Protein AF-A0AAE0L3Z7-F1 (afdb_monomer_lite)

pLDDT: mean 70.54, std 17.91, range [28.8, 94.69]

Sequence (714 aa):
MVSGALQDDPSGFKEEMFVARGSALNLLGIIATSQGPGAAEAAADDKSSRKRKTSARIAKKKSNCAGGSILAYLAQLQMPPSGADPAGREVSLYYGVMMAYGGCSKYLATQPESTISTFVRSRVLPLFDTFTSPYLMACANWVLGELAGVLKGSVANMVHPALLRTLAAPDTEDTSWQPVRSSAAGALTRLLQESCWPKDWSPLLMTAVAGCSAEDEEEAIRAFGAPAVGRMEMPPTPQPPAVERAFAAVAAFVQVLEDAAEEPDGMEDDSKARPASARSLAGTPGAVPPSHLLAAPVARLLGRAWLASEWGVPQLEGAPPPSCLPECSKFLALLLQATMDPASDFNLGAGAAPLVNCYAGLLAEWPAYEEEEDEAALLALDTILDLSLCATQEHMVLGAPMEGILAFLIGTMQSASSEPASRACFRVHRILEHLTTNASIVPMAAADAAAVSTSCAACGRLQGLECNEEGALPPLAAPLCLAVAAGVSRQPEAVIPALHAGNGVTDWVKALRDVLAAGKLGMVSELRVAACSLARLLQALGGTGSTELRVSVMEAVLTALVQVRKQRQEQDLDVAESDVEEEDEEDDDEGVDSSEEEEEEEEETEEQFLARYAEAAKELEEGLEDHDNGEVDEPDTELSLGGLFSGKNGEPVITDEHAMDPAMASIFLAWLQAHASSSDHTALSAVLQARPVPGLVHISKLSEFVATFTTPQQ

Radius of gyration: 38.0 Å; chains: 1; bounding box: 103×96×105 Å

Organism: NCBI:txid36881

Secondary structure (DSSP, 8-state):
---------TT---GGGHHHHHHHHHHHHHHHHSBPTTTTGGGTS-------------------BHHHHHHHHHTTSPPPPTT--TTSHHHHHHHHHHHHHHHTHHHHTTS-HHHHHHHIIIIIGGGGGT---HHHHHHHHHHHHHTGGG--HHHHHHHHHHHHHHHTPPPBTTB--HHHHHHHHHHHHHHHHTT---S--HHHHHHHHHHHS-SSS-SHHHHHHHHHHHH----SS--HHHHHHHHHHHHHHHHHHHHTTS--TT----TTS--TTGGGTSSSTTPPPHHHHHHHHHHHHHHHHH-GGGG-SS--S-PSPGGGHHHHHHHHHHHHHHHH-TT----GGGTHHHHHHHHHHHHHT----STTHHHHHHHHHHHHHHHHHSTT-TT--TTTTHHHHHHHHHHHHHHS-HHHHHHHHHHHHHHHHHHHHTTTTS-HHHHHHHHHHHHHHHHHHHHTPPPPTT-PPPTTHHHHHHHHHHHHHH-HHHHHHHHTTTTHHHHHHHHHHHHHHTT---SHHHHHHHHHHHHHHHHHHTT-S-HHHHHHHHHHHHHHHHHHHHHHHHHHHHHHHHT--------------------------HHHHHHHHHHHHHHHHHTT-S---------------TTTTPPSSS------GGGHHHHHHHHHHHHHHHH--HHHHHHHHHHHHHSPPTT---GGGHHHHHHHHHSPP-

Foldseek 3Di:
DPDDDDPDQLLPPDPVCPVVLVVVLLVLQCQQPDQDPVVVVVVPPPPDDDDDDDDDDPDPPPRPRVNVVLVVVLVVQDADDQQPAQSDNSVSVLLVSLSSLLSNLVSLLVDDLVVVQCCCVPRQLVCLVRVRYLSSLLSSLQSLLSNLLSHDDPRLQSLVVSLLCQLPDDADPPGDSLSSNQSSLSSVLSNLVNVSDHPQCLSVLVQLLVLLPDPPNDDRSVVNNLSCLVRDDDPLDDDLVSLLSNLVSVLSNLVSLVVLQDDPPDDDCPPDPDDCRSCPQHDDPDRDRSLLSNLNSLLVSLCVQQPVVVSPDPDPPDRRDLSSLLSNLLSLLSNLVLCLDPVHPRHCPPGNQVSLLRNLVSLLPRLDPPPCSVVSNLSSLVSVLVSLVSPPPLPNLCQRSVVSVLSNLLSQLQPHDLQSVLSSLLVLLSVLQSCLVVVVRHPPVSSLVSLQSQLVSLLVNLVVDDQPPVNDQDLSLLSSLLSNLLSLLQCVPRNVVSCVPPCSLVSSLVSLQVCLVVVVPVDLLSLLSQLSSLLSNLVVCQQHDDLVSNLSSVSSNLSSLLVNVVVVVVVVVVVVVVPPPPPDDDDDDDDDDDDDDDDDDDPQDPVNVVVVVVVVVVVVVVVVPPPPPPPRPNPPDRRDPHSSNQDPDPDDRPRDPLQSQLVSLVSNLVSCVRHDDPSSLVVSQVVCVVPPRPPCPHSVCVSVVSVVRNDRDD

Structure (mmCIF, N/CA/C/O backbone):
data_AF-A0AAE0L3Z7-F1
#
_entry.id   AF-A0AAE0L3Z7-F1
#
loop_
_atom_site.group_PDB
_atom_site.id
_atom_site.type_symbol
_atom_site.label_atom_id
_atom_site.label_alt_id
_atom_site.label_comp_id
_atom_site.label_asym_id
_atom_site.label_entity_id
_atom_site.label_seq_id
_atom_site.pdbx_PDB_ins_code
_atom_site.Cartn_x
_atom_site.Cartn_y
_atom_site.Cartn_z
_atom_site.occupancy
_atom_site.B_iso_or_equiv
_atom_site.auth_seq_id
_atom_site.auth_comp_id
_atom_site.auth_asym_id
_atom_site.auth_atom_id
_atom_site.pdbx_PDB_model_num
ATOM 1 N N . MET A 1 1 ? 36.630 -40.069 -60.988 1.00 32.94 1 MET A N 1
ATOM 2 C CA . MET A 1 1 ? 36.568 -39.691 -59.561 1.00 32.94 1 MET A CA 1
ATOM 3 C C . MET A 1 1 ? 37.355 -38.403 -59.338 1.00 32.94 1 MET A C 1
ATOM 5 O O . MET A 1 1 ? 38.469 -38.485 -58.865 1.00 32.94 1 MET A O 1
ATOM 9 N N . VAL A 1 2 ? 36.814 -37.246 -59.729 1.00 31.17 2 VAL A N 1
ATOM 10 C CA . VAL A 1 2 ? 37.063 -35.926 -59.108 1.00 31.17 2 VAL A CA 1
ATOM 11 C C . VAL A 1 2 ? 35.865 -35.074 -59.531 1.00 31.17 2 VAL A C 1
ATOM 13 O O . VAL A 1 2 ? 35.860 -34.455 -60.587 1.00 31.17 2 VAL A O 1
ATOM 16 N N . SER A 1 3 ? 34.791 -35.178 -58.760 1.00 30.30 3 SER A N 1
ATOM 17 C CA . SER A 1 3 ? 33.613 -34.316 -58.817 1.00 30.30 3 SER A CA 1
ATOM 18 C C . SER A 1 3 ? 33.088 -34.322 -57.390 1.00 30.30 3 SER A C 1
ATOM 20 O O . SER A 1 3 ? 32.556 -35.340 -56.956 1.00 30.30 3 SER A O 1
ATOM 22 N N . GLY A 1 4 ? 33.382 -33.277 -56.615 1.00 28.80 4 GLY A N 1
ATOM 23 C CA . GLY A 1 4 ? 33.036 -33.266 -55.189 1.00 28.80 4 GLY A CA 1
ATOM 24 C C . GLY A 1 4 ? 33.761 -32.233 -54.330 1.00 28.80 4 GLY A C 1
ATOM 25 O O . GLY A 1 4 ? 34.102 -32.542 -53.198 1.00 28.80 4 GLY A O 1
ATOM 26 N N . ALA A 1 5 ? 34.036 -31.037 -54.849 1.00 32.38 5 ALA A N 1
ATOM 27 C CA . ALA A 1 5 ? 34.457 -29.906 -54.023 1.00 32.38 5 ALA A CA 1
ATOM 28 C C . ALA A 1 5 ? 34.117 -28.611 -54.763 1.00 32.38 5 ALA A C 1
ATOM 30 O O . ALA A 1 5 ? 34.895 -28.189 -55.611 1.00 32.38 5 ALA A O 1
ATOM 31 N N . LEU A 1 6 ? 32.909 -28.090 -54.527 1.00 36.00 6 LEU A N 1
ATOM 32 C CA . LEU A 1 6 ? 32.465 -26.694 -54.701 1.00 36.00 6 LEU A CA 1
ATOM 33 C C . LEU A 1 6 ? 30.933 -26.658 -54.540 1.00 36.00 6 LEU A C 1
ATOM 35 O O . LEU A 1 6 ? 30.179 -26.438 -55.484 1.00 36.00 6 LEU A O 1
ATOM 39 N N . GLN A 1 7 ? 30.481 -26.927 -53.321 1.00 29.27 7 GLN A N 1
ATOM 40 C CA . GLN A 1 7 ? 29.235 -26.382 -52.784 1.00 29.27 7 GLN A CA 1
ATOM 41 C C . GLN A 1 7 ? 29.641 -25.708 -51.474 1.00 29.27 7 GLN A C 1
ATOM 43 O O . GLN A 1 7 ? 29.490 -26.264 -50.392 1.00 29.27 7 GLN A O 1
ATOM 48 N N . ASP A 1 8 ? 30.302 -24.559 -51.608 1.00 33.50 8 ASP A N 1
ATOM 49 C CA . ASP A 1 8 ? 30.500 -23.654 -50.484 1.00 33.50 8 ASP A CA 1
ATOM 50 C C . ASP A 1 8 ? 29.160 -22.973 -50.222 1.00 33.50 8 ASP A C 1
ATOM 52 O O . ASP A 1 8 ? 28.618 -22.306 -51.104 1.00 33.50 8 ASP A O 1
ATOM 56 N N . ASP A 1 9 ? 28.629 -23.174 -49.022 1.00 35.12 9 ASP A N 1
ATOM 57 C CA . ASP A 1 9 ? 27.497 -22.421 -48.505 1.00 35.12 9 ASP A CA 1
ATOM 58 C C . ASP A 1 9 ? 27.889 -20.924 -48.429 1.00 35.12 9 ASP A C 1
ATOM 60 O O . ASP A 1 9 ? 28.776 -20.555 -47.646 1.00 35.12 9 ASP A O 1
ATOM 64 N N . PRO A 1 10 ? 27.294 -20.042 -49.258 1.00 38.41 10 PRO A N 1
ATOM 65 C CA . PRO A 1 10 ? 27.645 -18.623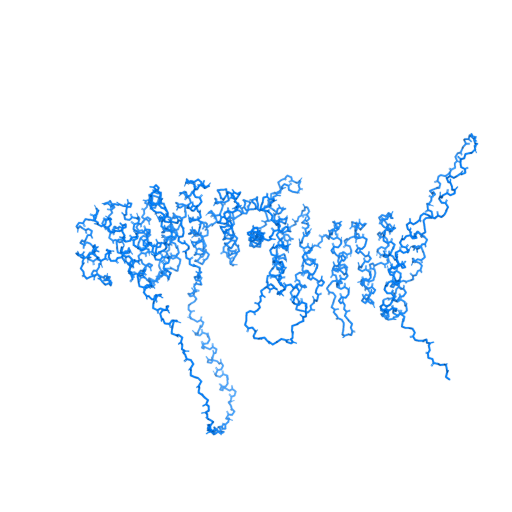 -49.317 1.00 38.41 10 PRO A CA 1
ATOM 66 C C . PRO A 1 10 ? 27.209 -17.846 -48.065 1.00 38.41 10 PRO A C 1
ATOM 68 O O . PRO A 1 10 ? 27.529 -16.659 -47.944 1.00 38.41 10 PRO A O 1
ATOM 71 N N . SER A 1 11 ? 26.495 -18.493 -47.138 1.00 45.25 11 SER A N 1
ATOM 72 C CA . SER A 1 11 ? 26.101 -17.930 -45.846 1.00 45.25 11 SER A CA 1
ATOM 73 C C . SER A 1 11 ? 27.318 -17.700 -44.927 1.00 45.25 11 SER A C 1
ATOM 75 O O . SER A 1 11 ? 27.348 -16.778 -44.108 1.00 45.25 11 SER A O 1
ATOM 77 N N . GLY A 1 12 ? 28.380 -18.503 -45.084 1.00 43.56 12 GLY A N 1
ATOM 78 C CA . GLY A 1 12 ? 29.605 -18.403 -44.291 1.00 43.56 12 GLY A CA 1
ATOM 79 C C . GLY A 1 12 ? 29.423 -18.671 -42.788 1.00 43.56 12 GLY A C 1
ATOM 80 O O . GLY A 1 12 ? 30.313 -18.341 -42.011 1.00 43.56 12 GLY A O 1
ATOM 81 N N . PHE A 1 13 ? 28.313 -19.246 -42.333 1.00 49.06 13 PHE A N 1
ATOM 82 C CA . PHE A 1 13 ? 28.027 -19.465 -40.907 1.00 49.06 13 PHE A CA 1
ATOM 83 C C . PHE A 1 13 ? 28.693 -20.724 -40.318 1.00 49.06 13 PHE A C 1
ATOM 85 O O . PHE A 1 13 ? 28.091 -21.458 -39.546 1.00 49.06 13 PHE A O 1
ATOM 92 N N . LYS A 1 14 ? 29.967 -20.981 -40.642 1.00 54.06 14 LYS A N 1
ATOM 93 C CA . LYS A 1 14 ? 30.756 -21.985 -39.906 1.00 54.06 14 LYS A CA 1
ATOM 94 C C . LYS A 1 14 ? 31.260 -21.372 -38.602 1.00 54.06 14 LYS A C 1
ATOM 96 O O . LYS A 1 14 ? 31.919 -20.331 -38.649 1.00 54.06 14 LYS A O 1
ATOM 101 N N . GLU A 1 15 ? 31.013 -22.030 -37.468 1.00 46.69 15 GLU A N 1
ATOM 102 C CA . GLU A 1 15 ? 31.490 -21.595 -36.142 1.00 46.69 15 GLU A CA 1
ATOM 103 C C . GLU A 1 15 ? 33.002 -21.319 -36.110 1.00 46.69 15 GLU A C 1
ATOM 105 O O . GLU A 1 15 ? 33.471 -20.359 -35.498 1.00 46.69 15 GLU A O 1
ATOM 110 N N . GLU A 1 16 ? 33.760 -22.095 -36.884 1.00 53.72 16 GLU A N 1
ATOM 111 C CA . GLU A 1 16 ? 35.207 -21.960 -37.076 1.00 53.72 16 GLU A CA 1
ATOM 112 C C . GLU A 1 16 ? 35.638 -20.570 -37.593 1.00 53.72 16 GLU A C 1
ATOM 114 O O . GLU A 1 16 ? 36.789 -20.167 -37.420 1.00 53.72 16 GLU A O 1
ATOM 119 N N . MET A 1 17 ? 34.730 -19.802 -38.210 1.00 55.81 17 MET A N 1
ATOM 120 C CA . MET A 1 17 ? 35.018 -18.473 -38.753 1.00 55.81 17 MET A CA 1
ATOM 121 C C . MET A 1 17 ? 34.671 -17.311 -37.809 1.00 55.81 17 MET A C 1
ATOM 123 O O . MET A 1 17 ? 35.028 -16.177 -38.132 1.00 55.81 17 MET A O 1
ATOM 127 N N . PHE A 1 18 ? 34.048 -17.527 -36.640 1.00 63.53 18 PHE A N 1
ATOM 128 C CA . PHE A 1 18 ? 33.720 -16.427 -35.710 1.00 63.53 18 PHE A CA 1
ATOM 129 C C . PHE A 1 18 ? 34.963 -15.687 -35.202 1.00 63.53 18 PHE A C 1
ATOM 131 O O . PHE A 1 18 ? 35.020 -14.456 -35.252 1.00 63.53 18 PHE A O 1
ATOM 138 N N . VAL A 1 19 ? 35.998 -16.423 -34.789 1.00 65.50 19 VAL A N 1
ATOM 139 C CA . VAL A 1 19 ? 37.264 -15.842 -34.304 1.00 65.50 19 VAL A CA 1
ATOM 140 C C . VAL A 1 19 ? 37.979 -15.074 -35.420 1.00 65.50 19 VAL A C 1
ATOM 142 O O . VAL A 1 19 ? 38.457 -13.955 -35.213 1.00 65.50 19 VAL A O 1
ATOM 145 N N . ALA A 1 20 ? 38.004 -15.639 -36.629 1.00 69.94 20 ALA A N 1
ATOM 146 C CA . ALA A 1 20 ? 38.599 -14.996 -37.797 1.00 69.94 20 ALA A CA 1
ATOM 147 C C . ALA A 1 20 ? 37.849 -13.711 -38.191 1.00 69.94 20 ALA A C 1
ATOM 149 O O . ALA A 1 20 ? 38.481 -12.696 -38.484 1.00 69.94 20 ALA A O 1
ATOM 150 N N . ARG A 1 21 ? 36.510 -13.721 -38.132 1.00 72.00 21 ARG A N 1
ATOM 151 C CA . ARG A 1 21 ? 35.655 -12.548 -38.379 1.00 72.00 21 ARG A CA 1
ATOM 152 C C . ARG A 1 21 ? 35.904 -11.447 -37.352 1.00 72.00 21 ARG A C 1
ATOM 154 O O . ARG A 1 21 ? 36.150 -10.310 -37.744 1.00 72.00 21 ARG A O 1
ATOM 161 N N . GLY A 1 22 ? 35.913 -11.777 -36.061 1.00 75.62 22 GLY A N 1
ATOM 162 C CA . GLY A 1 22 ? 36.213 -10.812 -34.998 1.00 75.62 22 GLY A CA 1
ATOM 163 C C . GLY A 1 22 ? 37.605 -10.189 -35.152 1.00 75.62 22 GLY A C 1
ATOM 164 O O . GLY A 1 22 ? 37.762 -8.971 -35.060 1.00 75.62 22 GLY A O 1
ATOM 165 N N . SER A 1 23 ? 38.614 -11.003 -35.478 1.00 79.12 23 SER A N 1
ATOM 166 C CA . SER A 1 23 ? 39.974 -10.526 -35.764 1.00 79.12 23 SER A CA 1
ATOM 167 C C . SER A 1 23 ? 40.020 -9.587 -36.978 1.00 79.12 23 SER A C 1
ATOM 169 O O . SER A 1 23 ? 40.627 -8.515 -36.910 1.00 79.12 23 SER A O 1
ATOM 171 N N . ALA A 1 24 ? 39.321 -9.933 -38.064 1.00 81.38 24 ALA A N 1
ATOM 172 C CA . ALA A 1 24 ? 39.235 -9.109 -39.267 1.00 81.38 24 ALA A CA 1
ATOM 173 C C . ALA A 1 24 ? 38.538 -7.763 -39.010 1.00 81.38 24 ALA A C 1
ATOM 175 O O . ALA A 1 24 ? 39.013 -6.732 -39.486 1.00 81.38 24 ALA A O 1
ATOM 176 N N . LEU A 1 25 ? 37.458 -7.747 -38.222 1.00 84.06 25 LEU A N 1
ATOM 177 C CA . LEU A 1 25 ? 36.766 -6.517 -37.826 1.00 84.06 25 LEU A CA 1
ATOM 178 C C . LEU A 1 25 ? 37.647 -5.614 -36.963 1.00 84.06 25 LEU A C 1
ATOM 180 O O . LEU A 1 25 ? 37.733 -4.414 -37.221 1.00 84.06 25 LEU A O 1
ATOM 184 N N . ASN A 1 26 ? 38.351 -6.189 -35.989 1.00 83.56 26 ASN A N 1
ATOM 185 C CA . ASN A 1 26 ? 39.287 -5.446 -35.149 1.00 83.56 26 ASN A CA 1
ATOM 186 C C . ASN A 1 26 ? 40.415 -4.826 -35.981 1.00 83.56 26 ASN A C 1
ATOM 188 O O . ASN A 1 26 ? 40.724 -3.643 -35.824 1.00 83.56 26 ASN A O 1
ATOM 192 N N . LEU A 1 27 ? 40.995 -5.593 -36.909 1.00 85.38 27 LEU A N 1
ATOM 193 C CA . LEU A 1 27 ? 42.012 -5.096 -37.831 1.00 85.38 27 LEU A CA 1
ATOM 194 C C . LEU A 1 27 ? 41.464 -3.970 -38.715 1.00 85.38 27 LEU A C 1
ATOM 196 O O . LEU A 1 27 ? 42.126 -2.949 -38.891 1.00 85.38 27 LEU A O 1
ATOM 200 N N . LEU A 1 28 ? 40.249 -4.124 -39.238 1.00 85.75 28 LEU A N 1
ATOM 201 C CA . LEU A 1 28 ? 39.590 -3.119 -40.065 1.00 85.75 28 LEU A CA 1
ATOM 202 C C . LEU A 1 28 ? 39.326 -1.821 -39.282 1.00 85.75 28 LEU A C 1
ATOM 204 O O . LEU A 1 28 ? 39.589 -0.739 -39.806 1.00 85.75 28 LEU A O 1
ATOM 208 N N . GLY A 1 29 ? 38.920 -1.911 -38.014 1.00 83.44 29 GLY A N 1
ATOM 209 C CA . GLY A 1 29 ? 38.789 -0.762 -37.113 1.00 83.44 29 GLY A CA 1
ATOM 210 C C . GLY A 1 29 ? 40.122 -0.052 -36.840 1.00 83.44 29 GLY A C 1
ATOM 211 O O . GLY A 1 29 ? 40.195 1.182 -36.879 1.00 83.44 29 GLY A O 1
ATOM 212 N N . ILE A 1 30 ? 41.202 -0.814 -36.631 1.00 85.06 30 ILE A N 1
ATOM 213 C CA . ILE A 1 30 ? 42.565 -0.274 -36.479 1.00 85.06 30 ILE A CA 1
ATOM 214 C C . ILE A 1 30 ? 43.008 0.427 -37.765 1.00 85.06 30 ILE A C 1
ATOM 216 O O . ILE A 1 30 ? 43.477 1.560 -37.714 1.00 85.06 30 ILE A O 1
ATOM 220 N N . ILE A 1 31 ? 42.822 -0.197 -38.931 1.00 84.69 31 ILE A N 1
ATOM 221 C CA . ILE A 1 31 ? 43.177 0.407 -40.220 1.00 84.69 31 ILE A CA 1
ATOM 222 C C . ILE A 1 31 ? 42.380 1.697 -40.429 1.00 84.69 31 ILE A C 1
ATOM 224 O O . ILE A 1 31 ? 42.966 2.726 -40.767 1.00 84.69 31 ILE A O 1
ATOM 228 N N . ALA A 1 32 ? 41.070 1.679 -40.177 1.00 83.12 32 ALA A N 1
ATOM 229 C CA . ALA A 1 32 ? 40.203 2.835 -40.371 1.00 83.12 32 ALA A CA 1
ATOM 230 C C . ALA A 1 32 ? 40.609 4.045 -39.515 1.00 83.12 32 ALA A C 1
ATOM 232 O O . ALA A 1 32 ? 40.523 5.183 -39.980 1.00 83.12 32 ALA A O 1
ATOM 233 N N . THR A 1 33 ? 41.089 3.795 -38.295 1.00 80.94 33 THR A N 1
ATOM 234 C CA . THR A 1 33 ? 41.559 4.824 -37.353 1.00 80.94 33 THR A CA 1
ATOM 235 C C . THR A 1 33 ? 43.050 5.151 -37.489 1.00 80.94 33 THR A C 1
ATOM 237 O O . THR A 1 33 ? 43.496 6.186 -36.989 1.00 80.94 33 THR A O 1
ATOM 240 N N . SER A 1 34 ? 43.824 4.328 -38.203 1.00 77.69 34 SER A N 1
ATOM 241 C CA . SER A 1 34 ? 45.247 4.566 -38.436 1.00 77.69 34 SER A CA 1
ATOM 242 C C . SER A 1 34 ? 45.470 5.774 -39.352 1.00 77.69 34 SER A C 1
ATOM 244 O O . SER A 1 34 ? 44.850 5.938 -40.410 1.00 77.69 34 SER A O 1
ATOM 246 N N . GLN A 1 35 ? 46.381 6.653 -38.937 1.00 61.66 35 GLN A N 1
ATOM 247 C CA . GLN A 1 35 ? 46.881 7.716 -39.800 1.00 61.66 35 GLN A CA 1
ATOM 248 C C . GLN A 1 35 ? 47.835 7.077 -40.813 1.00 61.66 35 GLN A C 1
ATOM 250 O O . GLN A 1 35 ? 48.786 6.400 -40.426 1.00 61.66 35 GLN A O 1
ATOM 255 N N . GLY A 1 36 ? 47.557 7.245 -42.108 1.00 56.22 36 GLY A N 1
ATOM 256 C CA . GLY A 1 36 ? 48.350 6.616 -43.162 1.00 56.22 36 GLY A CA 1
ATOM 257 C C . GLY A 1 36 ? 49.825 7.066 -43.164 1.00 56.22 36 GLY A C 1
ATOM 258 O O . GLY A 1 36 ? 50.152 8.117 -42.603 1.00 56.22 36 GLY A O 1
ATOM 259 N N . PRO A 1 37 ? 50.721 6.337 -43.863 1.00 46.38 37 PRO A N 1
ATOM 260 C CA . PRO A 1 37 ? 52.175 6.568 -43.837 1.00 46.38 37 PRO A CA 1
ATOM 261 C C . PRO A 1 37 ? 52.633 7.983 -44.247 1.00 46.38 37 PRO A C 1
ATOM 263 O O . PRO A 1 37 ? 53.748 8.385 -43.942 1.00 46.38 37 PRO A O 1
ATOM 266 N N . GLY A 1 38 ? 51.776 8.781 -44.891 1.00 47.09 38 GLY A N 1
ATOM 267 C CA . GLY A 1 38 ? 52.101 10.139 -45.345 1.00 47.09 38 GLY A CA 1
ATOM 268 C C . GLY A 1 38 ? 52.034 11.248 -44.282 1.00 47.09 38 GLY A C 1
ATOM 269 O O . GLY A 1 38 ? 52.306 12.403 -44.610 1.00 47.09 38 GLY A O 1
ATOM 270 N N . ALA A 1 39 ? 51.648 10.953 -43.034 1.00 42.03 39 ALA A N 1
ATOM 271 C CA . ALA A 1 39 ? 51.628 11.954 -41.959 1.00 42.03 39 ALA A CA 1
ATOM 272 C C . ALA A 1 39 ? 52.984 12.090 -41.238 1.00 42.03 39 ALA A C 1
ATOM 274 O O . ALA A 1 39 ? 53.334 13.190 -40.811 1.00 42.03 39 ALA A O 1
ATOM 275 N N . ALA A 1 40 ? 53.764 11.007 -41.149 1.00 39.41 40 ALA A N 1
ATOM 276 C CA . ALA A 1 40 ? 55.046 10.998 -40.443 1.00 39.41 40 ALA A CA 1
ATOM 277 C C . ALA A 1 40 ? 56.193 11.619 -41.266 1.00 39.41 40 ALA A C 1
ATOM 279 O O . ALA A 1 40 ? 57.028 12.328 -40.709 1.00 39.41 40 ALA A O 1
ATOM 280 N N . GLU A 1 41 ? 56.209 11.442 -42.592 1.00 39.47 41 GLU A N 1
ATOM 281 C CA . GLU A 1 41 ? 57.261 12.016 -43.453 1.00 39.47 41 GLU A CA 1
ATOM 282 C C . GLU A 1 41 ? 57.107 13.530 -43.671 1.00 39.47 41 GLU A C 1
ATOM 284 O O . GLU A 1 41 ? 58.094 14.240 -43.848 1.00 39.47 41 GLU A O 1
ATOM 289 N N . ALA A 1 42 ? 55.890 14.075 -43.557 1.00 42.34 42 ALA A N 1
ATOM 290 C CA . ALA A 1 42 ? 55.659 15.517 -43.678 1.00 42.34 42 ALA A CA 1
ATOM 291 C C . ALA A 1 42 ? 56.159 16.332 -42.466 1.00 42.34 42 ALA A C 1
ATOM 293 O O . ALA A 1 42 ? 56.188 17.560 -42.540 1.00 42.34 42 ALA A O 1
ATOM 294 N N . ALA A 1 43 ? 56.536 15.679 -41.361 1.00 42.12 43 ALA A N 1
ATOM 295 C CA . ALA A 1 43 ? 57.075 16.340 -40.173 1.00 42.12 43 ALA A CA 1
ATOM 296 C C . ALA A 1 43 ? 58.610 16.496 -40.201 1.00 42.12 43 ALA A C 1
ATOM 298 O O . ALA A 1 43 ? 59.152 17.253 -39.396 1.00 42.12 43 ALA A O 1
ATOM 299 N N . ALA A 1 44 ? 59.314 15.809 -41.111 1.00 44.69 44 ALA A N 1
ATOM 300 C CA . ALA A 1 44 ? 60.778 15.776 -41.121 1.00 44.69 44 ALA A CA 1
ATOM 301 C C . ALA A 1 44 ? 61.443 16.814 -42.048 1.00 44.69 44 ALA A C 1
ATOM 303 O O . ALA A 1 44 ? 62.601 17.153 -41.811 1.00 44.69 44 ALA A O 1
ATOM 304 N N . ASP A 1 45 ? 60.732 17.366 -43.040 1.00 42.53 45 ASP A N 1
ATOM 305 C CA . ASP A 1 45 ? 61.366 18.144 -44.124 1.00 42.53 45 ASP A CA 1
ATOM 306 C C . ASP A 1 45 ? 61.150 19.672 -44.098 1.00 42.53 45 ASP A C 1
ATOM 308 O O . ASP A 1 45 ? 61.623 20.378 -44.988 1.00 42.53 45 ASP A O 1
ATOM 312 N N . ASP A 1 46 ? 60.517 20.245 -43.065 1.00 39.81 46 ASP A N 1
ATOM 313 C CA . ASP A 1 46 ? 60.284 21.703 -42.996 1.00 39.81 46 ASP A CA 1
ATOM 314 C C . ASP A 1 46 ? 61.312 22.452 -42.124 1.00 39.81 46 ASP A C 1
ATOM 316 O O . ASP A 1 46 ? 60.995 23.165 -41.168 1.00 39.81 46 ASP A O 1
ATOM 320 N N . LYS A 1 47 ? 62.599 22.281 -42.450 1.00 43.56 47 LYS A N 1
ATOM 321 C CA . LYS A 1 47 ? 63.689 23.139 -41.953 1.00 43.56 47 LYS A CA 1
ATOM 322 C C . LYS A 1 47 ? 64.621 23.587 -43.078 1.00 43.56 47 LYS A C 1
ATOM 324 O O . LYS A 1 47 ? 65.823 23.378 -42.990 1.00 43.56 47 LYS A O 1
ATOM 329 N N . SER A 1 48 ? 64.125 24.292 -44.099 1.00 38.09 48 SER A N 1
ATOM 330 C CA . SER A 1 48 ? 64.924 25.375 -44.702 1.00 38.09 48 SER A CA 1
ATOM 331 C C . SER A 1 48 ? 64.151 26.320 -45.635 1.00 38.09 48 SER A C 1
ATOM 333 O O . SER A 1 48 ? 63.621 25.948 -46.671 1.00 38.09 48 SER A O 1
ATOM 335 N N . SER A 1 49 ? 64.300 27.612 -45.325 1.00 35.19 49 SER A N 1
ATOM 336 C CA . SER A 1 49 ? 64.419 28.744 -46.261 1.00 35.19 49 SER A CA 1
ATOM 337 C C . SER A 1 49 ? 63.181 29.585 -46.666 1.00 35.19 49 SER A C 1
ATOM 339 O O . SER A 1 49 ? 62.397 29.275 -47.546 1.00 35.19 49 SER A O 1
ATOM 341 N N . ARG A 1 50 ? 63.181 30.801 -46.090 1.00 36.66 50 ARG A N 1
ATOM 342 C CA . ARG A 1 50 ? 63.095 32.134 -46.740 1.00 36.66 50 ARG A CA 1
ATOM 343 C C . ARG A 1 50 ? 61.784 32.618 -47.406 1.00 36.66 50 ARG A C 1
ATOM 345 O O . ARG A 1 50 ? 61.531 32.408 -48.578 1.00 36.66 50 ARG A O 1
ATOM 352 N N . LYS A 1 51 ? 61.165 33.570 -46.687 1.00 38.75 51 LYS A N 1
ATOM 353 C CA . LYS A 1 51 ? 60.783 34.952 -47.090 1.00 38.75 51 LYS A CA 1
ATOM 354 C C . LYS A 1 51 ? 59.942 35.183 -48.374 1.00 38.75 51 LYS A C 1
ATOM 356 O O . LYS A 1 51 ? 60.458 35.141 -49.481 1.00 38.75 51 LYS A O 1
ATOM 361 N N . ARG A 1 52 ? 58.780 35.812 -48.107 1.00 34.78 52 ARG A N 1
ATOM 362 C CA . ARG A 1 52 ? 57.967 36.790 -48.884 1.00 34.78 52 ARG A CA 1
ATOM 363 C C . ARG A 1 52 ? 56.742 36.268 -49.660 1.00 34.78 52 ARG A C 1
ATOM 365 O O . ARG A 1 52 ? 56.867 35.696 -50.726 1.00 34.78 52 ARG A O 1
ATOM 372 N N . LYS A 1 53 ? 55.577 36.682 -49.130 1.00 35.59 53 LYS A N 1
ATOM 373 C CA . LYS A 1 53 ? 54.394 37.292 -49.781 1.00 35.59 53 LYS A CA 1
ATOM 374 C C . LYS A 1 53 ? 53.882 36.620 -51.070 1.00 35.59 53 LYS A C 1
ATOM 376 O O . LYS A 1 53 ? 54.505 36.760 -52.114 1.00 35.59 53 LYS A O 1
ATOM 381 N N . THR A 1 54 ? 52.664 36.069 -51.016 1.00 29.39 54 THR A N 1
ATOM 382 C CA . THR A 1 54 ? 51.447 36.455 -51.783 1.00 29.39 54 THR A CA 1
ATOM 383 C C . THR A 1 54 ? 50.487 35.253 -51.872 1.00 29.39 54 THR A C 1
ATOM 385 O O . THR A 1 54 ? 50.906 34.111 -52.000 1.00 29.39 54 THR A O 1
ATOM 388 N N . SER A 1 55 ? 49.200 35.552 -51.724 1.00 42.41 55 SER A N 1
ATOM 389 C CA . SER A 1 55 ? 47.970 34.753 -51.828 1.00 42.41 55 SER A CA 1
ATOM 390 C C . SER A 1 55 ? 48.041 33.396 -52.557 1.00 42.41 55 SER A C 1
ATOM 392 O O . SER A 1 55 ? 48.251 33.363 -53.765 1.00 42.41 55 SER A O 1
ATOM 394 N N . ALA A 1 56 ? 47.690 32.300 -51.870 1.00 32.78 56 ALA A N 1
ATOM 395 C CA . ALA A 1 56 ? 47.152 31.089 -52.500 1.00 32.78 56 ALA A CA 1
ATOM 396 C C . ALA A 1 56 ? 46.373 30.224 -51.487 1.00 32.78 56 ALA A C 1
ATOM 398 O O . ALA A 1 56 ? 46.788 30.042 -50.348 1.00 32.78 56 ALA A O 1
ATOM 399 N N . ARG A 1 57 ? 45.212 29.739 -51.941 1.00 35.66 57 ARG A N 1
ATOM 400 C CA . ARG A 1 57 ? 44.199 28.889 -51.288 1.00 35.66 57 ARG A CA 1
ATOM 401 C C . ARG A 1 57 ? 44.716 27.950 -50.183 1.00 35.66 57 ARG A C 1
ATOM 403 O O . ARG A 1 57 ? 45.474 27.025 -50.457 1.00 35.66 57 ARG A O 1
ATOM 410 N N . ILE A 1 58 ? 44.149 28.081 -48.981 1.00 33.38 58 ILE A N 1
ATOM 411 C CA . ILE A 1 58 ? 44.153 27.019 -47.966 1.00 33.38 58 ILE A CA 1
ATOM 412 C C . ILE A 1 58 ? 43.182 25.930 -48.444 1.00 33.38 58 ILE A C 1
ATOM 414 O O . ILE A 1 58 ? 41.989 25.954 -48.149 1.00 33.38 58 ILE A O 1
ATOM 418 N N . ALA A 1 59 ? 43.679 24.989 -49.244 1.00 35.12 59 ALA A N 1
ATOM 419 C CA . ALA A 1 59 ? 43.015 23.707 -49.415 1.00 35.12 59 ALA A CA 1
ATOM 420 C C . ALA A 1 59 ? 43.155 22.943 -48.091 1.00 35.12 59 ALA A C 1
ATOM 422 O O . ALA A 1 59 ? 44.271 22.684 -47.641 1.00 35.12 59 ALA A O 1
ATOM 423 N N . LYS A 1 60 ? 42.026 22.609 -47.450 1.00 35.91 60 LYS A N 1
ATOM 424 C CA . LYS A 1 60 ? 41.968 21.673 -46.318 1.00 35.91 60 LYS A CA 1
ATOM 425 C C . LYS A 1 60 ? 42.738 20.406 -46.705 1.00 35.91 60 LYS A C 1
ATOM 427 O O . LYS A 1 60 ? 42.248 19.615 -47.509 1.00 35.91 60 LYS A O 1
ATOM 432 N N . LYS A 1 61 ? 43.932 20.219 -46.140 1.00 37.25 61 LYS A N 1
ATOM 433 C CA . LYS A 1 61 ? 44.697 18.972 -46.222 1.00 37.25 61 LYS A CA 1
ATOM 434 C C . LYS A 1 61 ? 43.890 17.925 -45.449 1.00 37.25 61 LYS A C 1
ATOM 436 O O . LYS A 1 61 ? 44.005 17.834 -44.231 1.00 37.25 61 LYS A O 1
ATOM 441 N N . LYS A 1 62 ? 42.977 17.221 -46.133 1.00 43.94 62 LYS A N 1
ATOM 442 C CA . LYS A 1 62 ? 42.306 16.041 -45.578 1.00 43.94 62 LYS A CA 1
ATOM 443 C C . LYS A 1 62 ? 43.421 15.067 -45.211 1.00 43.94 62 LYS A C 1
ATOM 445 O O . LYS A 1 62 ? 44.155 14.617 -46.085 1.00 43.94 62 LYS A O 1
ATOM 450 N N . SER A 1 63 ? 43.585 14.817 -43.917 1.00 46.66 63 SER A N 1
ATOM 451 C CA . SER A 1 63 ? 44.317 13.655 -43.431 1.00 46.66 63 SER A CA 1
ATOM 452 C C . SER A 1 63 ? 43.772 12.434 -44.178 1.00 46.66 63 SER A C 1
ATOM 454 O O . SER A 1 63 ? 42.587 12.117 -44.056 1.00 46.66 63 SER A O 1
ATOM 456 N N . ASN A 1 64 ? 44.599 11.813 -45.025 1.00 54.56 64 ASN A N 1
ATOM 457 C CA . ASN A 1 64 ? 44.277 10.558 -45.700 1.00 54.56 64 ASN A CA 1
ATOM 458 C C . ASN A 1 64 ? 44.337 9.434 -44.656 1.00 54.56 64 ASN A C 1
ATOM 460 O O . ASN A 1 64 ? 45.301 8.673 -44.591 1.00 54.56 64 ASN A O 1
ATOM 464 N N . CYS A 1 65 ? 43.328 9.367 -43.794 1.00 62.56 65 CYS A N 1
ATOM 465 C CA . CYS A 1 65 ? 43.063 8.174 -43.004 1.00 62.56 65 CYS A CA 1
ATOM 466 C C . CYS A 1 65 ? 42.472 7.102 -43.929 1.00 62.56 65 CYS A C 1
ATOM 468 O O . CYS A 1 65 ? 41.681 7.401 -44.834 1.00 62.56 65 CYS A O 1
ATOM 470 N N . ALA A 1 66 ? 42.860 5.845 -43.720 1.00 75.62 66 ALA A N 1
ATOM 471 C CA . ALA A 1 66 ? 42.356 4.746 -44.536 1.00 75.62 66 ALA A CA 1
ATOM 472 C C . ALA A 1 66 ? 40.831 4.569 -44.377 1.00 75.62 66 ALA A C 1
ATOM 474 O O . ALA A 1 66 ? 40.170 4.142 -45.325 1.00 75.62 66 ALA A O 1
ATOM 475 N N . GLY A 1 67 ? 40.253 5.007 -43.248 1.00 79.00 67 GLY A N 1
ATOM 476 C CA . GLY A 1 67 ? 38.814 4.964 -42.979 1.00 79.00 67 GLY A CA 1
ATOM 477 C C . GLY A 1 67 ? 37.960 5.639 -44.054 1.00 79.00 67 GLY A C 1
ATOM 478 O O . GLY A 1 67 ? 36.984 5.057 -44.518 1.00 79.00 67 GLY A O 1
ATOM 479 N N . GLY A 1 68 ? 38.351 6.820 -44.547 1.00 79.56 68 GLY A N 1
ATOM 480 C CA . GLY A 1 68 ? 37.608 7.499 -45.617 1.00 79.56 68 GLY A CA 1
ATOM 481 C C . GLY A 1 68 ? 37.579 6.717 -46.937 1.00 79.56 68 GLY A C 1
ATOM 482 O O . GLY A 1 68 ? 36.578 6.750 -47.650 1.00 79.56 68 GLY A O 1
ATOM 483 N N . SER A 1 69 ? 38.652 5.980 -47.240 1.00 82.88 69 SER A N 1
ATOM 484 C CA . SER A 1 69 ? 38.744 5.148 -48.449 1.00 82.88 69 SER A CA 1
ATOM 485 C C . SER A 1 69 ? 37.933 3.861 -48.310 1.00 82.88 69 SER A C 1
ATOM 487 O O . SER A 1 69 ? 37.255 3.464 -49.254 1.00 82.88 69 SER A O 1
ATOM 489 N N . ILE A 1 70 ? 37.942 3.254 -47.118 1.00 84.06 70 ILE A N 1
ATOM 490 C CA . ILE A 1 70 ? 37.119 2.083 -46.791 1.00 84.06 70 ILE A CA 1
ATOM 491 C C . ILE A 1 70 ? 35.635 2.432 -46.945 1.00 84.06 70 ILE A C 1
ATOM 493 O O . ILE A 1 70 ? 34.923 1.749 -47.675 1.00 84.06 70 ILE A O 1
ATOM 497 N N . LEU A 1 71 ? 35.174 3.537 -46.347 1.00 84.38 71 LEU A N 1
ATOM 498 C CA . LEU A 1 71 ? 33.772 3.955 -46.468 1.00 84.38 71 LEU A CA 1
ATOM 499 C C . LEU A 1 71 ? 33.376 4.262 -47.920 1.00 84.38 71 LEU A C 1
ATOM 501 O O . LEU A 1 71 ? 32.275 3.904 -48.337 1.00 84.38 71 LEU A O 1
ATOM 505 N N . ALA A 1 72 ? 34.265 4.892 -48.698 1.00 84.12 72 ALA A N 1
ATOM 506 C CA . ALA A 1 72 ? 34.021 5.182 -50.111 1.00 84.12 72 ALA A CA 1
ATOM 507 C C . ALA A 1 72 ? 33.918 3.910 -50.967 1.00 84.12 72 ALA A C 1
ATOM 509 O O . ALA A 1 72 ? 33.124 3.880 -51.904 1.00 84.12 72 ALA A O 1
ATOM 510 N N . TYR A 1 73 ? 34.689 2.869 -50.643 1.00 86.44 73 TYR A N 1
ATOM 511 C CA . TYR A 1 73 ? 34.588 1.564 -51.292 1.00 86.44 73 TYR A CA 1
ATOM 512 C C . TYR A 1 73 ? 33.282 0.853 -50.918 1.00 86.44 73 TYR A C 1
ATOM 514 O O . TYR A 1 73 ? 32.534 0.437 -51.799 1.00 86.44 73 TYR A O 1
ATOM 522 N N . LEU A 1 74 ? 32.949 0.793 -49.624 1.00 87.12 74 LEU A N 1
ATOM 523 C CA . LEU A 1 74 ? 31.711 0.166 -49.148 1.00 87.12 74 LEU A CA 1
ATOM 524 C C . LEU A 1 74 ? 30.454 0.838 -49.724 1.00 87.12 74 LEU A C 1
ATOM 526 O O . LEU A 1 74 ? 29.476 0.159 -50.023 1.00 87.12 74 LEU A O 1
ATOM 530 N N . ALA A 1 75 ? 30.485 2.158 -49.937 1.00 84.50 75 ALA A N 1
ATOM 531 C CA . ALA A 1 75 ? 29.375 2.905 -50.530 1.00 84.50 75 ALA A CA 1
ATOM 532 C C . ALA A 1 75 ? 29.091 2.545 -52.003 1.00 84.50 75 ALA A C 1
ATOM 534 O O . ALA A 1 75 ? 27.983 2.790 -52.474 1.00 84.50 75 ALA A O 1
ATOM 535 N N . GLN A 1 76 ? 30.058 1.968 -52.729 1.00 85.75 76 GLN A N 1
ATOM 536 C CA . GLN A 1 76 ? 29.872 1.531 -54.122 1.00 85.75 76 GLN A CA 1
ATOM 537 C C . GLN A 1 76 ? 29.089 0.219 -54.227 1.00 85.75 76 GLN A C 1
ATOM 539 O O . GLN A 1 76 ? 28.528 -0.077 -55.281 1.00 85.75 76 GLN A O 1
ATOM 544 N N . LEU A 1 77 ? 29.043 -0.565 -53.147 1.00 86.06 77 LEU A N 1
ATOM 545 C CA . LEU A 1 77 ? 28.311 -1.825 -53.110 1.00 86.06 77 LEU A CA 1
ATOM 546 C C . LEU A 1 77 ? 26.808 -1.540 -52.990 1.00 86.06 77 LEU A C 1
ATOM 548 O O . LEU A 1 77 ? 26.380 -0.716 -52.174 1.00 86.06 77 LEU A O 1
ATOM 552 N N . GLN A 1 78 ? 26.016 -2.181 -53.847 1.00 83.62 78 GLN A N 1
ATOM 553 C CA . GLN A 1 78 ? 24.572 -1.959 -53.925 1.00 83.62 78 GLN A CA 1
ATOM 554 C C . GLN A 1 78 ? 23.851 -2.605 -52.739 1.00 83.62 78 GLN A C 1
ATOM 556 O O . GLN A 1 78 ? 24.308 -3.615 -52.207 1.00 83.62 78 GLN A O 1
ATOM 561 N N . MET A 1 79 ? 22.745 -1.987 -52.317 1.00 82.81 79 MET A N 1
ATOM 562 C CA . MET A 1 79 ? 21.852 -2.600 -51.334 1.00 82.81 79 MET A CA 1
ATOM 563 C C . MET A 1 79 ? 21.065 -3.739 -51.989 1.00 82.81 79 MET A C 1
ATOM 565 O O . MET A 1 79 ? 20.789 -3.642 -53.189 1.00 82.81 79 MET A O 1
ATOM 569 N N . PRO A 1 80 ? 20.666 -4.768 -51.224 1.00 84.31 80 PRO A N 1
ATOM 570 C CA . PRO A 1 80 ? 19.783 -5.808 -51.723 1.00 84.31 80 PRO A CA 1
ATOM 571 C C . PRO A 1 80 ? 18.466 -5.191 -52.223 1.00 84.31 80 PRO A C 1
ATOM 573 O O . PRO A 1 80 ? 17.947 -4.269 -51.581 1.00 84.31 80 PRO A O 1
ATOM 576 N N . PRO A 1 81 ? 17.922 -5.655 -53.360 1.00 78.06 81 PRO A N 1
ATOM 577 C CA . PRO A 1 81 ? 16.599 -5.244 -53.809 1.00 78.06 81 PRO A CA 1
ATOM 578 C C . PRO A 1 81 ? 15.515 -5.734 -52.837 1.00 78.06 81 PRO A C 1
ATOM 580 O O . PRO A 1 81 ? 15.702 -6.703 -52.100 1.00 78.06 81 PRO A O 1
ATOM 583 N N . SER A 1 82 ? 14.359 -5.065 -52.842 1.00 72.88 82 SER A N 1
ATOM 584 C CA . SER A 1 82 ? 13.208 -5.501 -52.043 1.00 72.88 82 SER A CA 1
ATOM 585 C C . SER A 1 82 ? 12.762 -6.902 -52.479 1.00 72.88 82 SER A C 1
ATOM 587 O O . SER A 1 82 ? 12.592 -7.136 -53.677 1.00 72.88 82 SER A O 1
ATOM 589 N N . GLY A 1 83 ? 12.603 -7.825 -51.526 1.00 67.75 83 GLY A N 1
ATOM 590 C CA . GLY A 1 83 ? 12.267 -9.228 -51.799 1.00 67.75 83 GLY A CA 1
ATOM 591 C C . GLY A 1 83 ? 13.434 -10.090 -52.300 1.00 67.75 83 GLY A C 1
ATOM 592 O O . GLY A 1 83 ? 13.196 -11.139 -52.895 1.00 67.75 83 GLY A O 1
ATOM 593 N N . ALA A 1 84 ? 14.685 -9.653 -52.109 1.00 76.00 84 ALA A N 1
ATOM 594 C CA . ALA A 1 84 ? 15.852 -10.493 -52.367 1.00 76.00 84 ALA A CA 1
ATOM 595 C C . ALA A 1 84 ? 15.814 -11.774 -51.520 1.00 76.00 84 ALA A C 1
ATOM 597 O O . ALA A 1 84 ? 15.433 -11.736 -50.352 1.00 76.00 84 ALA A O 1
ATOM 598 N N . ASP A 1 85 ? 16.259 -12.885 -52.109 1.00 76.88 85 ASP A N 1
ATOM 599 C CA . ASP A 1 85 ? 16.387 -14.167 -51.415 1.00 76.88 85 ASP A CA 1
ATOM 600 C C . ASP A 1 85 ? 17.299 -14.015 -50.173 1.00 76.88 85 ASP A C 1
ATOM 602 O O . ASP A 1 85 ? 18.449 -13.584 -50.339 1.00 76.88 85 ASP A O 1
ATOM 606 N N . PRO A 1 86 ? 16.836 -14.360 -48.951 1.00 73.88 86 PRO A N 1
ATOM 607 C CA . PRO A 1 86 ? 17.634 -14.295 -47.722 1.00 73.88 86 PRO A CA 1
ATOM 608 C C . PRO A 1 86 ? 18.946 -15.085 -47.801 1.00 73.88 86 PRO A C 1
ATOM 610 O O . PRO A 1 86 ? 19.930 -14.687 -47.174 1.00 73.88 86 PRO A O 1
ATOM 613 N N . ALA A 1 87 ? 18.980 -16.177 -48.574 1.00 73.88 87 ALA A N 1
ATOM 614 C CA . ALA A 1 87 ? 20.175 -16.991 -48.815 1.00 73.88 87 ALA A CA 1
ATOM 615 C C . ALA A 1 87 ? 20.979 -16.526 -50.048 1.00 73.88 87 ALA A C 1
ATOM 617 O O . ALA A 1 87 ? 22.041 -17.068 -50.374 1.00 73.88 87 ALA A O 1
ATOM 618 N N . GLY A 1 88 ? 20.490 -15.499 -50.742 1.00 80.62 88 GLY A N 1
ATOM 619 C CA . GLY A 1 88 ? 21.072 -14.964 -51.956 1.00 80.62 88 GLY A CA 1
ATOM 620 C C . GLY A 1 88 ? 22.433 -14.306 -51.732 1.00 80.62 88 GLY A C 1
ATOM 621 O O . GLY A 1 88 ? 22.728 -13.679 -50.709 1.00 80.62 88 GLY A O 1
ATOM 622 N N . ARG A 1 89 ? 23.279 -14.373 -52.764 1.00 80.88 89 ARG A N 1
ATOM 623 C CA . ARG A 1 89 ? 24.620 -13.763 -52.759 1.00 80.88 89 ARG A CA 1
ATOM 624 C C . ARG A 1 89 ? 24.591 -12.259 -52.465 1.00 80.88 89 ARG A C 1
ATOM 626 O O . ARG A 1 89 ? 25.525 -11.746 -51.858 1.00 80.88 89 ARG A O 1
ATOM 633 N N . GLU A 1 90 ? 23.554 -11.551 -52.900 1.00 81.31 90 GLU A N 1
ATOM 634 C CA . GLU A 1 90 ? 23.416 -10.102 -52.705 1.00 81.31 90 GLU A CA 1
ATOM 635 C C . GLU A 1 90 ? 23.203 -9.734 -51.229 1.00 81.31 90 GLU A C 1
ATOM 637 O O . GLU A 1 90 ? 23.854 -8.815 -50.728 1.00 81.31 90 GLU A O 1
ATOM 642 N N . VAL A 1 91 ? 22.377 -10.502 -50.510 1.00 83.06 91 VAL A N 1
ATOM 643 C CA . VAL A 1 91 ? 22.139 -10.347 -49.066 1.00 83.06 91 VAL A CA 1
ATOM 644 C C . VAL A 1 91 ? 23.404 -10.683 -48.273 1.00 83.06 91 VAL A C 1
ATOM 646 O O . VAL A 1 91 ? 23.817 -9.894 -47.423 1.00 83.06 91 VAL A O 1
ATOM 649 N N . SER A 1 92 ? 24.089 -11.783 -48.610 1.00 82.38 92 SER A N 1
ATOM 650 C CA . SER A 1 92 ? 25.364 -12.173 -47.978 1.00 82.38 92 SER A CA 1
ATOM 651 C C . SER A 1 92 ? 26.477 -11.130 -48.191 1.00 82.38 92 SER A C 1
ATOM 653 O O . SER A 1 92 ? 27.192 -10.754 -47.256 1.00 82.38 92 SER A O 1
ATOM 655 N N . LEU A 1 93 ? 26.590 -10.568 -49.402 1.00 84.44 93 LEU A N 1
ATOM 656 C CA . LEU A 1 93 ? 27.533 -9.481 -49.684 1.00 84.44 93 LEU A CA 1
ATOM 657 C C . LEU A 1 93 ? 27.220 -8.234 -48.852 1.00 84.44 93 LEU A C 1
ATOM 659 O O . LEU A 1 93 ? 28.136 -7.627 -48.292 1.00 84.44 93 LEU A O 1
ATOM 663 N N . TYR A 1 94 ? 25.946 -7.856 -48.745 1.00 88.38 94 TYR A N 1
ATOM 664 C CA . TYR A 1 94 ? 25.556 -6.675 -47.979 1.00 88.38 94 TYR A CA 1
ATOM 665 C C . TYR A 1 94 ? 25.656 -6.881 -46.461 1.00 88.38 94 TYR A C 1
ATOM 667 O O . TYR A 1 94 ? 26.003 -5.946 -45.739 1.00 88.38 94 TYR A O 1
ATOM 675 N N . TYR A 1 95 ? 25.474 -8.108 -45.970 1.00 86.88 95 TYR A N 1
ATOM 676 C CA . TYR A 1 95 ? 25.800 -8.482 -44.592 1.00 86.88 95 TYR A CA 1
ATOM 677 C C . TYR A 1 95 ? 27.279 -8.215 -44.280 1.00 86.88 95 TYR A C 1
ATOM 679 O O . TYR A 1 95 ? 27.600 -7.555 -43.292 1.00 86.88 95 TYR A O 1
ATOM 687 N N . GLY A 1 96 ? 28.189 -8.620 -45.174 1.00 85.44 96 GLY A N 1
ATOM 688 C CA . GLY A 1 96 ? 29.615 -8.294 -45.053 1.00 85.44 96 GLY A CA 1
ATOM 689 C C . GLY A 1 96 ? 29.892 -6.784 -45.037 1.00 85.44 96 GLY A C 1
ATOM 690 O O . GLY A 1 96 ? 30.760 -6.316 -44.298 1.00 85.44 96 GLY A O 1
ATOM 691 N N . VAL A 1 97 ? 29.121 -6.005 -45.803 1.00 89.62 97 VAL A N 1
ATOM 692 C CA . VAL A 1 97 ? 29.186 -4.535 -45.798 1.00 89.62 97 VAL A CA 1
ATOM 693 C C . VAL A 1 97 ? 28.740 -3.953 -44.453 1.00 89.62 97 VAL A C 1
ATOM 695 O O . VAL A 1 97 ? 29.433 -3.085 -43.921 1.00 89.62 97 VAL A O 1
ATOM 698 N N . MET A 1 98 ? 27.634 -4.434 -43.879 1.00 89.81 98 MET A N 1
ATOM 699 C CA . MET A 1 98 ? 27.157 -4.005 -42.556 1.00 89.81 98 MET A CA 1
ATOM 700 C C . MET A 1 98 ? 28.162 -4.339 -41.452 1.00 89.81 98 MET A C 1
ATOM 702 O O . MET A 1 98 ? 28.509 -3.468 -40.653 1.00 89.81 98 MET A O 1
ATOM 706 N N . MET A 1 99 ? 28.728 -5.546 -41.479 1.00 87.81 99 MET A N 1
ATOM 707 C CA . MET A 1 99 ? 29.784 -5.956 -40.553 1.00 87.81 99 MET A CA 1
ATOM 708 C C . MET A 1 99 ? 31.003 -5.028 -40.640 1.00 87.81 99 MET A C 1
ATOM 710 O O . MET A 1 99 ? 31.509 -4.565 -39.617 1.00 87.81 99 MET A O 1
ATOM 714 N N . ALA A 1 100 ? 31.445 -4.682 -41.853 1.00 88.25 100 ALA A N 1
ATOM 715 C CA . ALA A 1 100 ? 32.554 -3.753 -42.053 1.00 88.25 100 ALA A CA 1
ATOM 716 C C . ALA A 1 100 ? 32.246 -2.336 -41.534 1.00 88.25 100 ALA A C 1
ATOM 718 O O . ALA A 1 100 ? 33.128 -1.694 -40.959 1.00 88.25 100 ALA A O 1
ATOM 719 N N . TYR A 1 101 ? 31.008 -1.850 -41.686 1.00 89.75 101 TYR A N 1
ATOM 720 C CA . TYR A 1 101 ? 30.595 -0.581 -41.081 1.00 89.75 101 TYR A CA 1
ATOM 721 C C . TYR A 1 101 ? 30.636 -0.635 -39.551 1.00 89.75 101 TYR A C 1
ATOM 723 O O . TYR A 1 101 ? 31.192 0.282 -38.947 1.00 89.75 101 TYR A O 1
ATOM 731 N N . GLY A 1 102 ? 30.136 -1.710 -38.933 1.00 85.44 102 GLY A N 1
ATOM 732 C CA . GLY A 1 102 ? 30.215 -1.909 -37.483 1.00 85.44 102 GLY A CA 1
ATOM 733 C C . GLY A 1 102 ? 31.657 -1.970 -36.968 1.00 85.44 102 GLY A C 1
ATOM 734 O O . GLY A 1 102 ? 32.003 -1.272 -36.021 1.00 85.44 102 GLY A O 1
ATOM 735 N N . GLY A 1 103 ? 32.557 -2.678 -37.661 1.00 85.44 103 GLY A N 1
ATOM 736 C CA . GLY A 1 103 ? 33.996 -2.675 -37.341 1.00 85.44 103 GLY A CA 1
ATOM 737 C C . GLY A 1 103 ? 34.663 -1.295 -37.477 1.00 85.44 103 GLY A C 1
ATOM 738 O O . GLY A 1 103 ? 35.666 -1.006 -36.825 1.00 85.44 103 GLY A O 1
ATOM 739 N N . CYS A 1 104 ? 34.090 -0.412 -38.298 1.00 87.81 104 CYS A N 1
ATOM 740 C CA . CYS A 1 104 ? 34.499 0.982 -38.467 1.00 87.81 104 CYS A CA 1
ATOM 741 C C . CYS A 1 104 ? 33.800 1.968 -37.512 1.00 87.81 104 CYS A C 1
ATOM 743 O O . CYS A 1 104 ? 34.017 3.175 -37.665 1.00 87.81 104 CYS A O 1
ATOM 745 N N . SER A 1 105 ? 33.000 1.514 -36.537 1.00 87.69 105 SER A N 1
ATOM 746 C CA . SER A 1 105 ? 32.183 2.376 -35.660 1.00 87.69 105 SER A CA 1
ATOM 747 C C . SER A 1 105 ? 32.993 3.494 -34.997 1.00 87.69 105 SER A C 1
ATOM 749 O O . SER A 1 105 ? 32.619 4.663 -35.074 1.00 87.69 105 SER A O 1
ATOM 751 N N . LYS A 1 106 ? 34.181 3.178 -34.464 1.00 85.88 106 LYS A N 1
ATOM 752 C CA . LYS A 1 106 ? 35.095 4.158 -33.844 1.00 85.88 106 LYS A CA 1
ATOM 753 C C . LYS A 1 106 ? 35.531 5.267 -34.801 1.00 85.88 106 LYS A C 1
ATOM 755 O O . LYS A 1 106 ? 35.638 6.420 -34.397 1.00 85.88 106 LYS A O 1
ATOM 760 N N . TYR A 1 107 ? 35.790 4.941 -36.069 1.00 87.19 107 TYR A N 1
ATOM 761 C CA . TYR A 1 107 ? 36.120 5.947 -37.080 1.00 87.19 107 TYR A CA 1
ATOM 762 C C . TYR A 1 107 ? 34.876 6.741 -37.496 1.00 87.19 107 TYR A C 1
ATOM 764 O O . TYR A 1 107 ? 34.947 7.966 -37.615 1.00 87.19 107 TYR A O 1
ATOM 772 N N . LEU A 1 108 ? 33.733 6.070 -37.674 1.00 85.44 108 LEU A N 1
ATOM 773 C CA . LEU A 1 108 ? 32.448 6.711 -37.972 1.00 85.44 108 LEU A CA 1
ATOM 774 C C . LEU A 1 108 ? 32.051 7.720 -36.889 1.00 85.44 108 LEU A C 1
ATOM 776 O O . LEU A 1 108 ? 31.605 8.810 -37.231 1.00 85.44 108 LEU A O 1
ATOM 780 N N . ALA A 1 109 ? 32.324 7.424 -35.618 1.00 84.31 109 ALA A N 1
ATOM 781 C CA . ALA A 1 109 ? 32.078 8.325 -34.496 1.00 84.31 109 ALA A CA 1
ATOM 782 C C . ALA A 1 109 ? 32.893 9.636 -34.557 1.00 84.31 109 ALA A C 1
ATOM 784 O O . ALA A 1 109 ? 32.509 10.633 -33.952 1.00 84.31 109 ALA A O 1
ATOM 785 N N . THR A 1 110 ? 33.994 9.675 -35.321 1.00 85.00 110 THR A N 1
ATOM 786 C CA . THR A 1 110 ? 34.785 10.904 -35.547 1.00 85.00 110 THR A CA 1
ATOM 787 C C . THR A 1 110 ? 34.265 11.770 -36.699 1.00 85.00 110 THR A C 1
ATOM 789 O O . THR A 1 110 ? 34.768 12.874 -36.925 1.00 85.00 110 THR A O 1
ATOM 792 N N . GLN A 1 111 ? 33.289 11.276 -37.467 1.00 86.25 111 GLN A N 1
ATOM 793 C CA . GLN A 1 111 ? 32.729 11.987 -38.614 1.00 86.25 111 GLN A CA 1
ATOM 794 C C . GLN A 1 111 ? 31.715 13.053 -38.175 1.00 86.25 111 GLN A C 1
ATOM 796 O O . GLN A 1 111 ? 31.115 12.944 -37.108 1.00 86.25 111 GLN A O 1
ATOM 801 N N . PRO A 1 112 ? 31.482 14.099 -38.992 1.00 84.81 112 PRO A N 1
ATOM 802 C CA . PRO A 1 112 ? 30.467 15.093 -38.671 1.00 84.81 112 PRO A CA 1
ATOM 803 C C . PRO A 1 112 ? 29.062 14.475 -38.690 1.00 84.81 112 PRO A C 1
ATOM 805 O O . PRO A 1 112 ? 28.763 13.597 -39.502 1.00 84.81 112 PRO A O 1
ATOM 808 N N . GLU A 1 113 ? 28.179 15.009 -37.846 1.00 82.50 113 GLU A N 1
ATOM 809 C CA . GLU A 1 113 ? 26.801 14.534 -37.652 1.00 82.50 113 GLU A CA 1
ATOM 810 C C . GLU A 1 113 ? 26.011 14.407 -38.966 1.00 82.50 113 GLU A C 1
ATOM 812 O O . GLU A 1 113 ? 25.255 13.454 -39.151 1.00 82.50 113 GLU A O 1
ATOM 817 N N . SER A 1 114 ? 26.221 15.315 -39.925 1.00 83.88 114 SER A N 1
ATOM 818 C CA . SER A 1 114 ? 25.565 15.268 -41.239 1.00 83.88 114 SER A CA 1
ATOM 819 C C . SER A 1 114 ? 25.963 14.042 -42.069 1.00 83.88 114 SER A C 1
ATOM 821 O O . SER A 1 114 ? 25.123 13.477 -42.775 1.00 83.88 114 SER A O 1
ATOM 823 N N . THR A 1 115 ? 27.215 13.591 -41.963 1.00 85.69 115 THR A N 1
ATOM 824 C CA . THR A 1 115 ? 27.712 12.389 -42.644 1.00 85.69 115 THR A CA 1
ATOM 825 C C . THR A 1 115 ? 27.120 11.136 -42.014 1.00 85.69 115 THR A C 1
ATOM 827 O O . THR A 1 115 ? 26.614 10.283 -42.740 1.00 85.69 115 THR A O 1
ATOM 830 N N . ILE A 1 116 ? 27.115 11.053 -40.680 1.00 86.62 116 ILE A N 1
ATOM 831 C CA . ILE A 1 116 ? 26.519 9.932 -39.936 1.00 86.62 116 ILE A CA 1
ATOM 832 C C . ILE A 1 116 ? 25.020 9.849 -40.242 1.00 86.62 116 ILE A C 1
ATOM 834 O O . ILE A 1 116 ? 24.504 8.792 -40.596 1.00 86.62 116 ILE A O 1
ATOM 838 N N . SER A 1 117 ? 24.337 10.992 -40.224 1.00 86.44 117 SER A N 1
ATOM 839 C CA . SER A 1 117 ? 22.912 11.079 -40.530 1.00 86.44 117 SER A CA 1
ATOM 840 C C . SER A 1 117 ? 22.572 10.619 -41.945 1.00 86.44 117 SER A C 1
ATOM 842 O O . SER A 1 117 ? 21.563 9.950 -42.161 1.00 86.44 117 SER A O 1
ATOM 844 N N . THR A 1 118 ? 23.401 10.985 -42.923 1.00 88.25 118 THR A N 1
ATOM 845 C CA . THR A 1 118 ? 23.216 10.566 -44.318 1.00 88.25 118 THR A CA 1
ATOM 846 C C . THR A 1 118 ? 23.490 9.075 -44.475 1.00 88.25 118 THR A C 1
ATOM 848 O O . THR A 1 118 ? 22.728 8.386 -45.148 1.00 88.25 118 THR A O 1
ATOM 851 N N . PHE A 1 119 ? 24.536 8.563 -43.824 1.00 90.19 119 PHE A N 1
ATOM 852 C CA . PHE A 1 119 ? 24.874 7.142 -43.813 1.00 90.19 119 PHE A CA 1
ATOM 853 C C . PHE A 1 119 ? 23.717 6.293 -43.271 1.00 90.19 119 PHE A C 1
ATOM 855 O O . PHE A 1 119 ? 23.228 5.417 -43.980 1.00 90.19 119 PHE A O 1
ATOM 862 N N . VAL A 1 120 ? 23.213 6.610 -42.074 1.00 90.31 120 VAL A N 1
ATOM 863 C CA . VAL A 1 120 ? 22.118 5.856 -41.441 1.00 90.31 120 VAL A CA 1
ATOM 864 C C . VAL A 1 120 ? 20.867 5.859 -42.322 1.00 90.31 120 VAL A C 1
ATOM 866 O O . VAL A 1 120 ? 20.309 4.798 -42.594 1.00 90.31 120 VAL A O 1
ATOM 869 N N . ARG A 1 121 ? 20.474 7.028 -42.851 1.00 90.25 121 ARG A N 1
ATOM 870 C CA . ARG A 1 121 ? 19.302 7.168 -43.735 1.00 90.25 121 ARG A CA 1
ATOM 871 C C . ARG A 1 121 ? 19.412 6.409 -45.051 1.00 90.25 121 ARG A C 1
ATOM 873 O O . ARG A 1 121 ? 18.402 5.947 -45.558 1.00 90.25 121 ARG A O 1
ATOM 880 N N . SER A 1 122 ? 20.605 6.344 -45.636 1.00 88.31 122 SER A N 1
ATOM 881 C CA . SER A 1 122 ? 20.783 5.806 -46.990 1.00 88.31 122 SER A CA 1
ATOM 882 C C . SER A 1 122 ? 21.224 4.349 -47.025 1.00 88.31 122 SER A C 1
ATOM 884 O O . SER A 1 122 ? 21.086 3.723 -48.072 1.00 88.31 122 SER A O 1
ATOM 886 N N . ARG A 1 123 ? 21.785 3.818 -45.929 1.00 89.38 123 ARG A N 1
ATOM 887 C CA . ARG A 1 123 ? 22.436 2.497 -45.919 1.00 89.38 123 ARG A CA 1
ATOM 888 C C . ARG A 1 123 ? 21.908 1.534 -44.865 1.00 89.38 123 ARG A C 1
ATOM 890 O O . ARG A 1 123 ? 22.045 0.333 -45.074 1.00 89.38 123 ARG A O 1
ATOM 897 N N . VAL A 1 124 ? 21.353 2.042 -43.762 1.00 89.94 124 VAL A N 1
ATOM 898 C CA . VAL A 1 124 ? 20.933 1.219 -42.615 1.00 89.94 124 VAL A CA 1
ATOM 899 C C . VAL A 1 124 ? 19.411 1.181 -42.497 1.00 89.94 124 VAL A C 1
ATOM 901 O O . VAL A 1 124 ? 18.829 0.109 -42.596 1.00 89.94 124 VAL A O 1
ATOM 904 N N . LEU A 1 125 ? 18.750 2.340 -42.375 1.00 90.06 125 LEU A N 1
ATOM 905 C CA . LEU A 1 125 ? 17.288 2.417 -42.221 1.00 90.06 125 LEU A CA 1
ATOM 906 C C . LEU A 1 125 ? 16.482 1.737 -43.345 1.00 90.06 125 LEU A C 1
ATOM 908 O O . LEU A 1 125 ? 15.502 1.084 -43.009 1.00 90.06 125 LEU A O 1
ATOM 912 N N . PRO A 1 126 ? 16.880 1.785 -44.634 1.00 89.69 126 PRO A N 1
ATOM 913 C CA . PRO A 1 126 ? 16.128 1.103 -45.693 1.00 89.69 126 PRO A CA 1
ATOM 914 C C . PRO A 1 126 ? 16.004 -0.422 -45.515 1.00 89.69 126 PRO A C 1
ATOM 916 O O . PRO A 1 126 ? 15.112 -1.038 -46.095 1.00 89.69 126 PRO A O 1
ATOM 919 N N . LEU A 1 127 ? 16.876 -1.053 -44.717 1.00 87.31 127 LEU A N 1
ATOM 920 C CA . LEU A 1 127 ? 16.771 -2.485 -44.415 1.00 87.31 127 LEU A CA 1
ATOM 921 C C . LEU A 1 127 ? 15.510 -2.807 -43.595 1.00 87.31 127 LEU A C 1
ATOM 923 O O . LEU A 1 127 ? 14.882 -3.838 -43.820 1.00 87.31 127 LEU A O 1
ATOM 927 N N . PHE A 1 128 ? 15.084 -1.882 -42.732 1.00 86.12 128 PHE A N 1
ATOM 928 C CA . PHE A 1 128 ? 13.911 -2.014 -41.859 1.00 86.12 128 PHE A CA 1
ATOM 929 C C . PHE A 1 128 ? 12.570 -1.910 -42.596 1.00 86.12 128 PHE A C 1
ATOM 931 O O . PHE A 1 128 ? 11.523 -2.103 -41.984 1.00 86.12 128 PHE A O 1
ATOM 938 N N . ASP A 1 129 ? 12.588 -1.598 -43.891 1.00 81.75 129 ASP A N 1
ATOM 939 C CA . ASP A 1 129 ? 11.388 -1.569 -44.731 1.00 81.75 129 ASP A CA 1
ATOM 940 C C . ASP A 1 129 ? 11.306 -2.788 -45.664 1.00 81.75 129 ASP A C 1
ATOM 942 O O . ASP A 1 129 ? 10.261 -3.041 -46.255 1.00 81.75 129 ASP A O 1
ATOM 946 N N . THR A 1 130 ? 12.398 -3.550 -45.810 1.00 71.75 130 THR A N 1
ATOM 947 C CA . THR A 1 130 ? 12.493 -4.666 -46.768 1.00 71.75 130 THR A CA 1
ATOM 948 C C . THR A 1 130 ? 12.520 -6.047 -46.114 1.00 71.75 130 THR A C 1
ATOM 950 O O . THR A 1 130 ? 12.221 -7.012 -46.809 1.00 71.75 130 THR A O 1
ATOM 953 N N . PHE A 1 131 ? 12.862 -6.151 -44.817 1.00 65.50 131 PHE A N 1
ATOM 954 C CA . PHE A 1 131 ? 12.834 -7.387 -44.007 1.00 65.50 131 PHE A CA 1
ATOM 955 C C . PHE A 1 131 ? 13.392 -8.632 -44.729 1.00 65.50 131 PHE A C 1
ATOM 957 O O . PHE A 1 131 ? 12.809 -9.709 -44.707 1.00 65.50 131 PHE A O 1
ATOM 964 N N . THR A 1 132 ? 14.539 -8.485 -45.396 1.00 69.25 132 THR A N 1
ATOM 965 C CA . THR A 1 132 ? 15.058 -9.494 -46.340 1.00 69.25 132 THR A CA 1
ATOM 966 C C . THR A 1 132 ? 15.746 -10.693 -45.690 1.00 69.25 132 THR A C 1
ATOM 968 O O . THR A 1 132 ? 15.790 -11.750 -46.303 1.00 69.25 132 THR A O 1
ATOM 971 N N . SER A 1 133 ? 16.323 -10.558 -44.490 1.00 82.56 133 SER A N 1
ATOM 972 C CA . SER A 1 133 ? 16.994 -11.663 -43.785 1.00 82.56 133 SER A CA 1
ATOM 973 C C . SER A 1 133 ? 17.158 -11.365 -42.288 1.00 82.56 133 SER A C 1
ATOM 975 O O . SER A 1 133 ? 17.658 -10.281 -41.959 1.00 82.56 133 SER A O 1
ATOM 977 N N . PRO A 1 134 ? 16.848 -12.313 -41.379 1.00 81.94 134 PRO A N 1
ATOM 978 C CA . PRO A 1 134 ? 17.032 -12.132 -39.937 1.00 81.94 134 PRO A CA 1
ATOM 979 C C . PRO A 1 134 ? 18.474 -11.780 -39.551 1.00 81.94 134 PRO A C 1
ATOM 981 O O . PRO A 1 134 ? 18.715 -10.875 -38.759 1.00 81.94 134 PRO A O 1
ATOM 984 N N . TYR A 1 135 ? 19.473 -12.411 -40.170 1.00 81.56 135 TYR A N 1
ATOM 985 C CA . TYR A 1 135 ? 20.880 -12.133 -39.863 1.00 81.56 135 TYR A CA 1
ATOM 986 C C . TYR A 1 135 ? 21.329 -10.743 -40.316 1.00 81.56 135 TYR A C 1
ATOM 988 O O . TYR A 1 135 ? 22.098 -10.070 -39.622 1.00 81.56 135 TYR A O 1
ATOM 996 N N . LEU A 1 136 ? 20.853 -10.298 -41.483 1.00 86.88 136 LEU A N 1
ATOM 997 C CA . LEU A 1 136 ? 21.136 -8.954 -41.981 1.00 86.88 136 LEU A CA 1
ATOM 998 C C . LEU A 1 136 ? 20.463 -7.893 -41.105 1.00 86.88 136 LEU A C 1
ATOM 1000 O O . LEU A 1 136 ? 21.099 -6.895 -40.767 1.00 86.88 136 LEU A O 1
ATOM 1004 N N . MET A 1 137 ? 19.220 -8.142 -40.690 1.00 87.81 137 MET A N 1
ATOM 1005 C CA . MET A 1 137 ? 18.485 -7.278 -39.767 1.00 87.81 137 MET A CA 1
ATOM 1006 C C . MET A 1 137 ? 19.158 -7.204 -38.395 1.00 87.81 137 MET A C 1
ATOM 1008 O O . MET A 1 137 ? 19.376 -6.108 -37.883 1.00 87.81 137 MET A O 1
ATOM 1012 N N . ALA A 1 138 ? 19.589 -8.337 -37.840 1.00 85.25 138 ALA A N 1
ATOM 1013 C CA . ALA A 1 138 ? 20.302 -8.360 -36.568 1.00 85.25 138 ALA A CA 1
ATOM 1014 C C . ALA A 1 138 ? 21.637 -7.595 -36.631 1.00 85.25 138 ALA A C 1
ATOM 1016 O O . ALA A 1 138 ? 22.001 -6.858 -35.712 1.00 85.25 138 ALA A O 1
ATOM 1017 N N . CYS A 1 139 ? 22.353 -7.700 -37.755 1.00 87.44 139 CYS A N 1
ATOM 1018 C CA . CYS A 1 139 ? 23.566 -6.922 -37.995 1.00 87.44 139 CYS A CA 1
ATOM 1019 C C . CYS A 1 139 ? 23.273 -5.415 -38.107 1.00 87.44 139 CYS A C 1
ATOM 1021 O O . CYS A 1 139 ? 2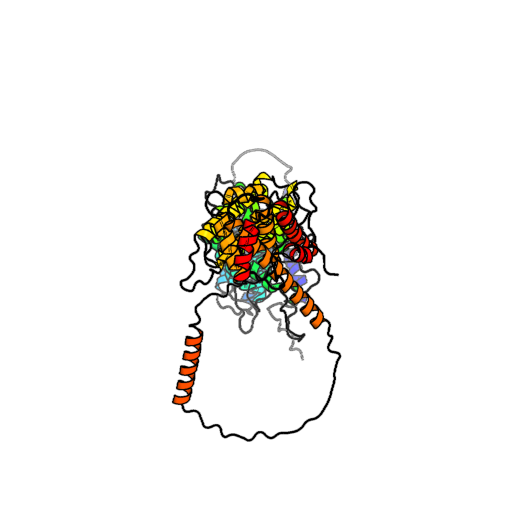4.021 -4.599 -37.567 1.00 87.44 139 CYS A O 1
ATOM 1023 N N . ALA A 1 140 ? 22.169 -5.032 -38.756 1.00 91.06 140 ALA A N 1
ATOM 1024 C CA . ALA A 1 140 ? 21.735 -3.640 -38.838 1.00 91.06 140 ALA A CA 1
ATOM 1025 C C . ALA A 1 140 ? 21.388 -3.064 -37.453 1.00 91.06 140 ALA A C 1
ATOM 1027 O O . ALA A 1 140 ? 21.834 -1.960 -37.132 1.00 91.06 140 ALA A O 1
ATOM 1028 N N . ASN A 1 141 ? 20.675 -3.827 -36.613 1.00 90.19 141 ASN A N 1
ATOM 1029 C CA . ASN A 1 141 ? 20.407 -3.473 -35.215 1.00 90.19 141 ASN A CA 1
ATOM 1030 C C . ASN A 1 141 ? 21.720 -3.243 -34.446 1.00 90.19 141 ASN A C 1
ATOM 1032 O O . ASN A 1 141 ? 21.899 -2.199 -33.817 1.00 90.19 141 ASN A O 1
ATOM 1036 N N . TRP A 1 142 ? 22.682 -4.167 -34.561 1.00 90.31 142 TRP A N 1
ATOM 1037 C CA . TRP A 1 142 ? 23.991 -4.039 -33.914 1.00 90.31 142 TRP A CA 1
ATOM 1038 C C . TRP A 1 142 ? 24.745 -2.767 -34.338 1.00 90.31 142 TRP A C 1
ATOM 1040 O O . TRP A 1 142 ? 25.227 -2.028 -33.477 1.00 90.31 142 TRP A O 1
ATOM 1050 N N . VAL A 1 143 ? 24.800 -2.457 -35.640 1.00 91.19 143 VAL A N 1
ATOM 1051 C CA . VAL A 1 143 ? 25.450 -1.233 -36.151 1.00 91.19 143 VAL A CA 1
ATOM 1052 C C . VAL A 1 143 ? 24.807 0.031 -35.570 1.00 91.19 143 VAL A C 1
ATOM 1054 O O . VAL A 1 143 ? 25.522 0.977 -35.237 1.00 91.19 143 VAL A O 1
ATOM 1057 N N . LEU A 1 144 ? 23.479 0.064 -35.420 1.00 91.94 144 LEU A N 1
ATOM 1058 C CA . LEU A 1 144 ? 22.785 1.189 -34.784 1.00 91.94 144 LEU A CA 1
ATOM 1059 C C . LEU A 1 144 ? 23.164 1.326 -33.305 1.00 91.94 144 LEU A C 1
ATOM 1061 O O . LEU A 1 144 ? 23.435 2.439 -32.855 1.00 91.94 144 LEU A O 1
ATOM 1065 N N . GLY A 1 145 ? 23.260 0.209 -32.579 1.00 85.38 145 GLY A N 1
ATOM 1066 C CA . GLY A 1 145 ? 23.699 0.187 -31.182 1.00 85.38 145 GLY A CA 1
ATOM 1067 C C . GLY A 1 145 ? 25.148 0.650 -30.984 1.00 85.38 145 GLY A C 1
ATOM 1068 O O . GLY A 1 145 ? 25.439 1.364 -30.031 1.00 85.38 145 GLY A O 1
ATOM 1069 N N . GLU A 1 146 ? 26.070 0.294 -31.883 1.00 87.19 146 GLU A N 1
ATOM 1070 C CA . GLU A 1 146 ? 27.469 0.774 -31.859 1.00 87.19 146 GLU A CA 1
ATOM 1071 C C . GLU A 1 146 ? 27.595 2.282 -32.130 1.00 87.19 146 GLU A C 1
ATOM 1073 O O . GLU A 1 146 ? 28.564 2.919 -31.717 1.00 87.19 146 GLU A O 1
ATOM 1078 N N . LEU A 1 147 ? 26.628 2.866 -32.841 1.00 88.56 147 LEU A N 1
ATOM 1079 C CA . LEU A 1 147 ? 26.601 4.293 -33.158 1.00 88.56 147 LEU A CA 1
ATOM 1080 C C . LEU A 1 147 ? 25.794 5.117 -32.146 1.00 88.56 147 LEU A C 1
ATOM 1082 O O . LEU A 1 147 ? 25.715 6.333 -32.316 1.00 88.56 147 LEU A O 1
ATOM 1086 N N . ALA A 1 148 ? 25.237 4.501 -31.098 1.00 85.44 148 ALA A N 1
ATOM 1087 C CA . ALA A 1 148 ? 24.358 5.152 -30.126 1.00 85.44 148 ALA A CA 1
ATOM 1088 C C . ALA A 1 148 ? 24.901 6.503 -29.625 1.00 85.44 148 ALA A C 1
ATOM 1090 O O . ALA A 1 148 ? 24.236 7.519 -29.801 1.00 85.44 148 ALA A O 1
ATOM 1091 N N . GLY A 1 149 ? 26.151 6.553 -29.152 1.00 81.75 149 GLY A N 1
ATOM 1092 C CA . GLY A 1 149 ? 26.768 7.775 -28.607 1.00 81.75 149 GLY A CA 1
ATOM 1093 C C . GLY A 1 149 ? 26.959 8.932 -29.600 1.00 81.75 149 GLY A C 1
ATOM 1094 O O . GLY A 1 149 ? 27.305 10.048 -29.208 1.00 81.75 149 GLY A O 1
ATOM 1095 N N . VAL A 1 150 ? 26.746 8.703 -30.901 1.00 84.31 150 VAL A N 1
ATOM 1096 C CA . VAL A 1 150 ? 26.872 9.729 -31.952 1.00 84.31 150 VAL A CA 1
ATOM 1097 C C . VAL A 1 150 ? 25.578 9.994 -32.723 1.00 84.31 150 VAL A C 1
ATOM 1099 O O . VAL A 1 150 ? 25.547 10.897 -33.565 1.00 84.31 150 VAL A O 1
ATOM 1102 N N . LEU A 1 151 ? 24.499 9.260 -32.436 1.00 84.69 151 LEU A N 1
ATOM 1103 C CA . LEU A 1 151 ? 23.183 9.494 -33.028 1.00 84.69 151 LEU A CA 1
ATOM 1104 C C . LEU A 1 151 ? 22.488 10.657 -32.315 1.00 84.69 151 LEU A C 1
ATOM 1106 O O . LEU A 1 151 ? 22.327 10.654 -31.103 1.00 84.69 151 LEU A O 1
ATOM 1110 N N . LYS A 1 152 ? 22.061 11.680 -33.065 1.00 77.06 152 LYS A N 1
ATOM 1111 C CA . LYS A 1 152 ? 21.411 12.872 -32.494 1.00 77.06 152 LYS A CA 1
ATOM 1112 C C . LYS A 1 152 ? 20.175 13.309 -33.273 1.00 77.06 152 LYS A C 1
ATOM 1114 O O . LYS A 1 152 ? 19.993 13.001 -34.457 1.00 77.06 152 LYS A O 1
ATOM 1119 N N . GLY A 1 153 ? 19.309 14.046 -32.575 1.00 73.69 153 GLY A N 1
ATOM 1120 C CA . GLY A 1 153 ? 18.204 14.814 -33.146 1.00 73.69 153 GLY A CA 1
ATOM 1121 C C . GLY A 1 153 ? 17.273 13.998 -34.045 1.00 73.69 153 GLY A C 1
ATOM 1122 O O . GLY A 1 153 ? 16.600 13.068 -33.613 1.00 73.69 153 GLY A O 1
ATOM 1123 N N . SER A 1 154 ? 17.187 14.382 -35.320 1.00 75.19 154 SER A N 1
ATOM 1124 C CA . SER A 1 154 ? 16.238 13.797 -36.282 1.00 75.19 154 SER A CA 1
ATOM 1125 C C . SER A 1 154 ? 16.483 12.319 -36.610 1.00 75.19 154 SER A C 1
ATOM 1127 O O . SER A 1 154 ? 15.546 11.648 -37.026 1.00 75.19 154 SER A O 1
ATOM 1129 N N . VAL A 1 155 ? 17.708 11.809 -36.446 1.00 81.75 155 VAL A N 1
ATOM 1130 C CA . VAL A 1 155 ? 18.050 10.426 -36.819 1.00 81.75 155 VAL A CA 1
ATOM 1131 C C . VAL A 1 155 ? 17.716 9.445 -35.710 1.00 81.75 155 VAL A C 1
ATOM 1133 O O . VAL A 1 155 ? 17.092 8.429 -35.997 1.00 81.75 155 VAL A O 1
ATOM 1136 N N . ALA A 1 156 ? 18.019 9.790 -34.457 1.00 78.88 156 ALA A N 1
ATOM 1137 C CA . ALA A 1 156 ? 17.609 8.999 -33.295 1.00 78.88 156 ALA A CA 1
ATOM 1138 C C . ALA A 1 156 ? 16.086 8.748 -33.290 1.00 78.88 156 ALA A C 1
ATOM 1140 O O . ALA A 1 156 ? 15.638 7.626 -33.079 1.00 78.88 156 ALA A O 1
ATOM 1141 N N . ASN A 1 157 ? 15.296 9.761 -33.666 1.00 78.38 157 ASN A N 1
ATOM 1142 C CA . ASN A 1 157 ? 13.835 9.656 -33.760 1.00 78.38 157 ASN A CA 1
ATOM 1143 C C . ASN A 1 157 ? 13.318 8.677 -34.825 1.00 78.38 157 ASN A C 1
ATOM 1145 O O . ASN A 1 157 ? 12.188 8.224 -34.713 1.00 78.38 157 ASN A O 1
ATOM 1149 N N . MET A 1 158 ? 14.100 8.372 -35.864 1.00 83.94 158 MET A N 1
ATOM 1150 C CA . MET A 1 158 ? 13.723 7.361 -36.863 1.00 83.94 158 MET A CA 1
ATOM 1151 C C . MET A 1 158 ? 14.222 5.967 -36.475 1.00 83.94 158 MET A C 1
ATOM 1153 O O . MET A 1 158 ? 13.627 4.971 -36.870 1.00 83.94 158 MET A O 1
ATOM 1157 N N . VAL A 1 159 ? 15.319 5.902 -35.717 1.00 88.81 159 VAL A N 1
ATOM 1158 C CA . VAL A 1 159 ? 15.942 4.651 -35.274 1.00 88.81 159 VAL A CA 1
ATOM 1159 C C . VAL A 1 159 ? 15.084 3.951 -34.222 1.00 88.81 159 VAL A C 1
ATOM 1161 O O . VAL A 1 159 ? 14.874 2.750 -34.335 1.00 88.81 159 VAL A O 1
ATOM 1164 N N . HIS A 1 160 ? 14.526 4.690 -33.257 1.00 85.00 160 HIS A N 1
ATOM 1165 C CA . HIS A 1 160 ? 13.687 4.113 -32.197 1.00 85.00 160 HIS A CA 1
ATOM 1166 C C . HIS A 1 160 ? 12.476 3.324 -32.725 1.00 85.00 160 HIS A C 1
ATOM 1168 O O . HIS A 1 160 ? 12.393 2.134 -32.435 1.00 85.00 160 HIS A O 1
ATOM 1174 N N . PRO A 1 161 ? 11.586 3.889 -33.568 1.00 84.81 161 PRO A N 1
ATOM 1175 C CA . PRO A 1 161 ? 10.467 3.126 -34.128 1.00 84.81 161 PRO A CA 1
ATOM 1176 C C . PRO A 1 161 ? 10.906 1.954 -35.011 1.00 84.81 161 PRO A C 1
ATOM 1178 O O . PRO A 1 161 ? 10.197 0.959 -35.118 1.00 84.81 161 PRO A O 1
ATOM 1181 N N . ALA A 1 162 ? 12.059 2.062 -35.678 1.00 88.00 162 ALA A N 1
ATOM 1182 C CA . ALA A 1 162 ? 12.593 0.978 -36.496 1.00 88.00 162 ALA A CA 1
ATOM 1183 C C . ALA A 1 162 ? 13.050 -0.208 -35.631 1.00 88.00 162 ALA A C 1
ATOM 1185 O O . ALA A 1 162 ? 12.727 -1.346 -35.956 1.00 88.00 162 ALA A O 1
ATOM 1186 N N . LEU A 1 163 ? 13.729 0.067 -34.513 1.00 87.88 163 LEU A N 1
ATOM 1187 C CA . LEU A 1 163 ? 14.161 -0.948 -33.551 1.00 87.88 163 LEU A CA 1
ATOM 1188 C C . LEU A 1 163 ? 12.993 -1.555 -32.766 1.00 87.88 163 LEU A C 1
ATOM 1190 O O . LEU A 1 163 ? 12.998 -2.750 -32.506 1.00 87.88 163 LEU A O 1
ATOM 1194 N N . LEU A 1 164 ? 11.970 -0.769 -32.423 1.00 82.06 164 LEU A N 1
ATOM 1195 C CA . LEU A 1 164 ? 10.775 -1.301 -31.758 1.00 82.06 164 LEU A CA 1
ATOM 1196 C C . LEU A 1 164 ? 9.990 -2.252 -32.670 1.00 82.06 164 LEU A C 1
ATOM 1198 O O . LEU A 1 164 ? 9.564 -3.312 -32.227 1.00 82.06 164 LEU A O 1
ATOM 1202 N N . ARG A 1 165 ? 9.879 -1.934 -33.968 1.00 84.06 165 ARG A N 1
ATOM 1203 C CA . ARG A 1 165 ? 9.279 -2.852 -34.952 1.00 84.06 165 ARG A CA 1
ATOM 1204 C C . ARG A 1 165 ? 10.043 -4.170 -35.080 1.00 84.06 165 ARG A C 1
ATOM 1206 O O . ARG A 1 165 ? 9.420 -5.195 -35.314 1.00 84.06 165 ARG A O 1
ATOM 1213 N N . THR A 1 166 ? 11.373 -4.152 -34.975 1.00 84.50 166 THR A N 1
ATOM 1214 C CA . THR A 1 166 ? 12.184 -5.379 -35.061 1.00 84.50 166 THR A CA 1
ATOM 1215 C C . THR A 1 166 ? 12.256 -6.143 -33.745 1.00 84.50 166 THR A C 1
ATOM 1217 O O . THR A 1 166 ? 12.467 -7.352 -33.772 1.00 84.50 166 THR A O 1
ATOM 1220 N N . LEU A 1 167 ? 12.056 -5.465 -32.614 1.00 78.19 167 LEU A N 1
ATOM 1221 C CA . LEU A 1 167 ? 11.907 -6.093 -31.304 1.00 78.19 167 LEU A CA 1
ATOM 1222 C C . LEU A 1 167 ? 10.618 -6.925 -31.226 1.00 78.19 167 LEU A C 1
ATOM 1224 O O . LEU A 1 167 ? 10.655 -8.026 -30.696 1.00 78.19 167 LEU A O 1
ATOM 1228 N N . ALA A 1 168 ? 9.528 -6.429 -31.817 1.00 75.31 168 ALA A N 1
ATOM 1229 C CA . ALA A 1 168 ? 8.231 -7.109 -31.898 1.00 75.31 168 ALA A CA 1
ATOM 1230 C C . ALA A 1 168 ? 8.049 -7.940 -33.190 1.00 75.31 168 ALA A C 1
ATOM 1232 O O . ALA A 1 168 ? 6.925 -8.155 -33.640 1.00 75.31 168 ALA A O 1
ATOM 1233 N N . ALA A 1 169 ? 9.141 -8.338 -33.855 1.00 77.44 169 ALA A N 1
ATOM 1234 C CA . ALA A 1 169 ? 9.050 -9.111 -35.092 1.00 77.44 169 ALA A CA 1
ATOM 1235 C C . ALA A 1 169 ? 8.670 -10.577 -34.789 1.00 77.44 169 ALA A C 1
ATOM 1237 O O . ALA A 1 169 ? 9.426 -11.238 -34.063 1.00 77.44 169 ALA A O 1
ATOM 1238 N N . PRO A 1 170 ? 7.557 -11.093 -35.354 1.00 71.88 170 PRO A N 1
ATOM 1239 C CA . PRO A 1 170 ? 7.139 -12.473 -35.143 1.00 71.88 170 PRO A CA 1
ATOM 1240 C C . PRO A 1 170 ? 8.071 -13.444 -35.868 1.00 71.88 170 PRO A C 1
ATOM 1242 O O . PRO A 1 170 ? 8.726 -13.086 -36.853 1.00 71.88 170 PRO A O 1
ATOM 1245 N N . ASP A 1 171 ? 8.105 -14.687 -35.394 1.00 72.50 171 ASP A N 1
ATOM 1246 C CA . ASP A 1 171 ? 8.783 -15.760 -36.112 1.00 72.50 171 ASP A CA 1
ATOM 1247 C C . ASP A 1 171 ? 8.052 -16.099 -37.421 1.00 72.50 171 ASP A C 1
ATOM 1249 O O . ASP A 1 171 ? 6.849 -15.888 -37.583 1.00 72.50 171 ASP A O 1
ATOM 1253 N N . THR A 1 172 ? 8.812 -16.604 -38.389 1.00 73.50 172 THR A N 1
ATOM 1254 C CA . THR A 1 172 ? 8.286 -17.118 -39.663 1.00 73.50 172 THR A CA 1
ATOM 1255 C C . THR A 1 172 ? 8.337 -18.643 -39.643 1.00 73.50 172 THR A C 1
ATOM 1257 O O . THR A 1 172 ? 9.267 -19.179 -39.048 1.00 73.50 172 THR A O 1
ATOM 1260 N N . GLU A 1 173 ? 7.395 -19.325 -40.312 1.00 56.53 173 GLU A N 1
ATOM 1261 C CA . GLU A 1 173 ? 7.160 -20.787 -40.222 1.00 56.53 173 GLU A CA 1
ATOM 1262 C C . GLU A 1 173 ? 8.435 -21.664 -40.265 1.00 56.53 173 GLU A C 1
ATOM 1264 O O . GLU A 1 173 ? 8.498 -22.665 -39.560 1.00 56.53 173 GLU A O 1
ATOM 1269 N N . ASP A 1 174 ? 9.478 -21.257 -41.005 1.00 64.56 174 ASP A N 1
ATOM 1270 C CA . ASP A 1 174 ? 10.744 -21.997 -41.150 1.00 64.56 174 ASP A CA 1
ATOM 1271 C C . ASP A 1 174 ? 11.991 -21.273 -40.583 1.00 64.56 174 ASP A C 1
ATOM 1273 O O . ASP A 1 174 ? 13.125 -21.719 -40.786 1.00 64.56 174 ASP A O 1
ATOM 1277 N N . THR A 1 175 ? 11.867 -20.101 -39.946 1.00 69.56 175 THR A N 1
ATOM 1278 C CA . THR A 1 175 ? 13.038 -19.312 -39.502 1.00 69.56 175 THR A CA 1
ATOM 1279 C C . THR A 1 175 ? 12.753 -18.473 -38.259 1.00 69.56 175 THR A C 1
ATOM 1281 O O . THR A 1 175 ? 11.877 -17.607 -38.274 1.00 69.56 175 THR A O 1
ATOM 1284 N N . SER A 1 176 ? 13.569 -18.677 -37.217 1.00 74.00 176 SER A N 1
ATOM 1285 C CA . SER A 1 176 ? 13.531 -17.900 -35.973 1.00 74.00 176 SER A CA 1
ATOM 1286 C C . SER A 1 176 ? 14.089 -16.483 -36.156 1.00 74.00 176 SER A C 1
ATOM 1288 O O . SER A 1 176 ? 15.176 -16.273 -36.708 1.00 74.00 176 SER A O 1
ATOM 1290 N N . TRP A 1 177 ? 13.351 -15.505 -35.637 1.00 79.56 177 TRP A N 1
ATOM 1291 C CA . TRP A 1 177 ? 13.710 -14.090 -35.567 1.00 79.56 177 TRP A CA 1
ATOM 1292 C C . TRP A 1 177 ? 14.272 -13.689 -34.198 1.00 79.56 177 TRP A C 1
ATOM 1294 O O . TRP A 1 177 ? 14.614 -12.523 -33.987 1.00 79.56 177 TRP A O 1
ATOM 1304 N N . GLN A 1 178 ? 14.489 -14.647 -33.296 1.00 71.88 178 GLN A N 1
ATOM 1305 C CA . GLN A 1 178 ? 15.110 -14.432 -31.987 1.00 71.88 178 GLN A CA 1
ATOM 1306 C C . GLN A 1 178 ? 16.424 -13.614 -32.052 1.00 71.88 178 GLN A C 1
ATOM 1308 O O . GLN A 1 178 ? 16.571 -12.666 -31.271 1.00 71.88 178 GLN A O 1
ATOM 1313 N N . PRO A 1 179 ? 17.363 -13.833 -33.005 1.00 76.50 179 PRO A N 1
ATOM 1314 C CA . PRO A 1 179 ? 18.568 -12.999 -33.106 1.00 76.50 179 PRO A CA 1
ATOM 1315 C C . PRO A 1 179 ? 18.268 -11.527 -33.434 1.00 76.50 179 PRO A C 1
ATOM 1317 O O . PRO A 1 179 ? 19.013 -10.623 -33.040 1.00 76.50 179 PRO A O 1
ATOM 1320 N N . VAL A 1 180 ? 17.178 -11.263 -34.158 1.00 81.69 180 VAL A N 1
ATOM 1321 C CA . VAL A 1 180 ? 16.715 -9.907 -34.477 1.00 81.69 180 VAL A CA 1
ATOM 1322 C C . VAL A 1 180 ? 16.161 -9.241 -33.225 1.00 81.69 180 VAL A C 1
ATOM 1324 O O . VAL A 1 180 ? 16.577 -8.123 -32.926 1.00 81.69 180 VAL A O 1
ATOM 1327 N N . ARG A 1 181 ? 15.317 -9.941 -32.458 1.00 77.31 181 ARG A N 1
ATOM 1328 C CA . ARG A 1 181 ? 14.764 -9.440 -31.190 1.00 77.31 181 ARG A CA 1
ATOM 1329 C C . ARG A 1 181 ? 15.873 -9.145 -30.171 1.00 77.31 181 ARG A C 1
ATOM 1331 O O . ARG A 1 181 ? 15.954 -8.034 -29.651 1.00 77.31 181 ARG A O 1
ATOM 1338 N N . SER A 1 182 ? 16.816 -10.073 -29.990 1.00 70.69 182 SER A N 1
ATOM 1339 C CA . SER A 1 182 ? 17.985 -9.919 -29.102 1.00 70.69 182 SER A CA 1
ATOM 1340 C C . SER A 1 182 ? 18.890 -8.745 -29.483 1.00 70.69 182 SER A C 1
ATOM 1342 O O . SER A 1 182 ? 19.249 -7.907 -28.650 1.00 70.69 182 SER A O 1
ATOM 1344 N N . SER A 1 183 ? 19.224 -8.614 -30.766 1.00 78.94 183 SER A N 1
ATOM 1345 C CA . SER A 1 183 ? 20.039 -7.490 -31.236 1.00 78.94 183 SER A CA 1
ATOM 1346 C C . SER A 1 183 ? 19.302 -6.146 -31.178 1.00 78.94 183 SER A C 1
ATOM 1348 O O . SER A 1 183 ? 19.943 -5.127 -30.916 1.00 78.94 183 SER A O 1
ATOM 1350 N N . ALA A 1 184 ? 17.979 -6.121 -31.389 1.00 83.44 184 ALA A N 1
ATOM 1351 C CA . ALA A 1 184 ? 17.151 -4.923 -31.242 1.00 83.44 184 ALA A CA 1
ATOM 1352 C C . ALA A 1 184 ? 17.111 -4.456 -29.781 1.00 83.44 184 ALA A C 1
ATOM 1354 O O . ALA A 1 184 ? 17.384 -3.285 -29.514 1.00 83.44 184 ALA A O 1
ATOM 1355 N N . ALA A 1 185 ? 16.878 -5.381 -28.846 1.00 72.50 185 ALA A N 1
ATOM 1356 C CA . ALA A 1 185 ? 16.944 -5.142 -27.406 1.00 72.50 185 ALA A CA 1
ATOM 1357 C C . ALA A 1 185 ? 18.307 -4.565 -26.992 1.00 72.50 185 ALA A C 1
ATOM 1359 O O . ALA A 1 185 ? 18.381 -3.512 -26.358 1.00 72.50 185 ALA A O 1
ATOM 1360 N N . GLY A 1 186 ? 19.409 -5.188 -27.424 1.00 70.50 186 GLY A N 1
ATOM 1361 C CA . GLY A 1 186 ? 20.761 -4.697 -27.140 1.00 70.50 186 GLY A CA 1
ATOM 1362 C C . GLY A 1 186 ? 21.043 -3.302 -27.716 1.00 70.50 186 GLY A C 1
ATOM 1363 O O . GLY A 1 186 ? 21.692 -2.477 -27.066 1.00 70.50 186 GLY A O 1
ATOM 1364 N N . ALA A 1 187 ? 20.543 -3.008 -28.919 1.00 82.31 187 ALA A N 1
ATOM 1365 C CA . ALA A 1 187 ? 20.699 -1.703 -29.558 1.00 82.31 187 ALA A CA 1
ATOM 1366 C C . ALA A 1 187 ? 19.884 -0.605 -28.859 1.00 82.31 187 ALA A C 1
ATOM 1368 O O . ALA A 1 187 ? 20.419 0.477 -28.608 1.00 82.31 187 ALA A O 1
ATOM 1369 N N . LEU A 1 188 ? 18.627 -0.890 -28.505 1.00 80.00 188 LEU A N 1
ATOM 1370 C CA . LEU A 1 188 ? 17.775 0.011 -27.728 1.00 80.00 188 LEU A CA 1
ATOM 1371 C C . LEU A 1 188 ? 18.405 0.299 -26.368 1.00 80.00 188 LEU A C 1
ATOM 1373 O O . LEU A 1 188 ? 18.577 1.463 -26.022 1.00 80.00 188 LEU A O 1
ATOM 1377 N N . THR A 1 189 ? 18.870 -0.728 -25.654 1.00 70.94 189 THR A N 1
ATOM 1378 C CA . THR A 1 189 ? 19.579 -0.555 -24.382 1.00 70.94 189 THR A CA 1
ATOM 1379 C C . THR A 1 189 ? 20.758 0.405 -24.523 1.00 70.94 189 THR A C 1
ATOM 1381 O O . THR A 1 189 ? 20.874 1.344 -23.742 1.00 70.94 189 THR A O 1
ATOM 1384 N N . ARG A 1 190 ? 21.608 0.252 -25.547 1.00 76.44 190 ARG A N 1
ATOM 1385 C CA . ARG A 1 190 ? 22.741 1.170 -25.770 1.00 76.44 190 ARG A CA 1
ATOM 1386 C C . ARG A 1 190 ? 22.317 2.597 -26.115 1.00 76.44 190 ARG A C 1
ATOM 1388 O O . ARG A 1 190 ? 22.951 3.537 -25.648 1.00 76.44 190 ARG A O 1
ATOM 1395 N N . LEU A 1 191 ? 21.249 2.779 -26.893 1.00 79.44 191 LEU A N 1
ATOM 1396 C CA . LEU A 1 191 ? 20.690 4.110 -27.164 1.00 79.44 191 LEU A CA 1
ATOM 1397 C C . LEU A 1 191 ? 20.243 4.800 -25.875 1.00 79.44 191 LEU A C 1
ATOM 1399 O O . LEU A 1 191 ? 20.561 5.970 -25.669 1.00 79.44 191 LEU A O 1
ATOM 1403 N N . LEU A 1 192 ? 19.568 4.066 -24.990 1.00 73.50 192 LEU A N 1
ATOM 1404 C CA . LEU A 1 192 ? 19.148 4.577 -23.687 1.00 73.50 192 LEU A CA 1
ATOM 1405 C C . LEU A 1 192 ? 20.358 4.872 -22.779 1.00 73.50 192 LEU A C 1
ATOM 1407 O O . LEU A 1 192 ? 20.377 5.894 -22.099 1.00 73.50 192 LEU A O 1
ATOM 1411 N N . GLN A 1 193 ? 21.406 4.035 -22.809 1.00 70.12 193 GLN A N 1
ATOM 1412 C CA . GLN A 1 193 ? 22.653 4.263 -22.057 1.00 70.12 193 GLN A CA 1
ATOM 1413 C C . GLN A 1 193 ? 23.371 5.560 -22.457 1.00 70.12 193 GLN A C 1
ATOM 1415 O O . GLN A 1 193 ? 23.983 6.197 -21.604 1.00 70.12 193 GLN A O 1
ATOM 1420 N N . GLU A 1 194 ? 23.279 5.951 -23.726 1.00 76.81 194 GLU A N 1
ATOM 1421 C CA . GLU A 1 194 ? 23.901 7.155 -24.293 1.00 76.81 194 GLU A CA 1
ATOM 1422 C C . GLU A 1 194 ? 22.949 8.373 -24.302 1.00 76.81 194 GLU A C 1
ATOM 1424 O O . GLU A 1 194 ? 23.152 9.331 -25.053 1.00 76.81 194 GLU A O 1
ATOM 1429 N N . SER A 1 195 ? 21.875 8.336 -23.500 1.00 68.88 195 SER A N 1
ATOM 1430 C CA . SER A 1 195 ? 20.857 9.396 -23.380 1.00 68.88 195 SER A CA 1
ATOM 1431 C C . SER A 1 195 ? 20.176 9.774 -24.706 1.00 68.88 195 SER A C 1
ATOM 1433 O O . SER A 1 195 ? 19.697 10.898 -24.892 1.00 68.88 195 SER A O 1
ATOM 1435 N N . CYS A 1 196 ? 20.115 8.841 -25.657 1.00 72.31 196 CYS A N 1
ATOM 1436 C CA . CYS A 1 196 ? 19.417 9.017 -26.924 1.00 72.31 196 CYS A CA 1
ATOM 1437 C C . CYS A 1 196 ? 17.964 8.569 -26.769 1.00 72.31 196 CYS A C 1
ATOM 1439 O O . CYS A 1 196 ? 17.605 7.475 -27.192 1.00 72.31 196 CYS A O 1
ATOM 1441 N N . TRP A 1 197 ? 17.127 9.415 -26.172 1.00 69.06 197 TRP A N 1
ATOM 1442 C CA . TRP A 1 197 ? 15.728 9.108 -25.850 1.00 69.06 197 TRP A CA 1
ATOM 1443 C C . TRP A 1 197 ? 14.775 9.232 -27.058 1.00 69.06 197 TRP A C 1
ATOM 1445 O O . TRP A 1 197 ? 14.963 10.128 -27.895 1.00 69.06 197 TRP A O 1
ATOM 1455 N N . PRO A 1 198 ? 13.745 8.368 -27.181 1.00 69.06 198 PRO A N 1
ATOM 1456 C CA . PRO A 1 198 ? 12.687 8.552 -28.169 1.00 69.06 198 PRO A CA 1
ATOM 1457 C C . PRO A 1 198 ? 11.796 9.749 -27.807 1.00 69.06 198 PRO A C 1
ATOM 1459 O O . PRO A 1 198 ? 11.616 10.084 -26.640 1.00 69.06 198 PRO A O 1
ATOM 1462 N N . LYS A 1 199 ? 11.203 10.395 -28.819 1.00 66.06 199 LYS A N 1
ATOM 1463 C CA . LYS A 1 199 ? 10.187 11.446 -28.609 1.00 66.06 199 LYS A CA 1
ATOM 1464 C C . LYS A 1 199 ? 8.885 10.911 -28.018 1.00 66.06 199 LYS A C 1
ATOM 1466 O O . LYS A 1 199 ? 8.235 11.623 -27.262 1.00 66.06 199 LYS A O 1
ATOM 1471 N N . ASP A 1 200 ? 8.508 9.704 -28.423 1.00 64.25 200 ASP A N 1
ATOM 1472 C CA . ASP A 1 200 ? 7.349 8.985 -27.915 1.00 64.25 200 ASP A CA 1
ATOM 1473 C C . ASP A 1 200 ? 7.824 7.647 -27.357 1.00 64.25 200 ASP A C 1
ATOM 1475 O O . ASP A 1 200 ? 8.477 6.858 -28.039 1.00 64.25 200 ASP A O 1
ATOM 1479 N N . TRP A 1 201 ? 7.552 7.455 -26.083 1.00 65.00 201 TRP A N 1
ATOM 1480 C CA . TRP A 1 201 ? 8.093 6.408 -25.233 1.00 65.00 201 TRP A CA 1
ATOM 1481 C C . TRP A 1 201 ? 7.025 5.365 -24.896 1.00 65.00 201 TRP A C 1
ATOM 1483 O O . TRP A 1 201 ? 7.363 4.265 -24.470 1.00 65.00 201 TRP A O 1
ATOM 1493 N N . SER A 1 202 ? 5.751 5.659 -25.184 1.00 58.88 202 SER A N 1
ATOM 1494 C CA . SER A 1 202 ? 4.652 4.710 -25.017 1.00 58.88 202 SER A CA 1
ATOM 1495 C C . SER A 1 202 ? 4.887 3.409 -25.801 1.00 58.88 202 SER A C 1
ATOM 1497 O O . SER A 1 202 ? 4.785 2.349 -25.189 1.00 58.88 202 SER A O 1
ATOM 1499 N N . PRO A 1 203 ? 5.317 3.425 -27.081 1.00 69.88 203 PRO A N 1
ATOM 1500 C CA . PRO A 1 203 ? 5.597 2.183 -27.805 1.00 69.88 203 PRO A CA 1
ATOM 1501 C C . PRO A 1 203 ? 6.740 1.364 -27.192 1.00 69.88 203 PRO A C 1
ATOM 1503 O O . PRO A 1 203 ? 6.722 0.139 -27.253 1.00 69.88 203 PRO A O 1
ATOM 1506 N N . LEU A 1 204 ? 7.729 2.029 -26.586 1.00 67.25 204 LEU A N 1
ATOM 1507 C CA . LEU A 1 204 ? 8.860 1.367 -25.935 1.00 67.25 204 LEU A CA 1
ATOM 1508 C C . LEU A 1 204 ? 8.409 0.600 -24.691 1.00 67.25 204 LEU A C 1
ATOM 1510 O O . LEU A 1 204 ? 8.817 -0.541 -24.496 1.00 67.25 204 LEU A O 1
ATOM 1514 N N . LEU A 1 205 ? 7.531 1.209 -23.899 1.00 61.88 205 LEU A N 1
ATOM 1515 C CA . LEU A 1 205 ? 6.979 0.600 -22.697 1.00 61.88 205 LEU A CA 1
ATOM 1516 C C . LEU A 1 205 ? 5.980 -0.511 -22.989 1.00 61.88 205 LEU A C 1
ATOM 1518 O O . LEU A 1 205 ? 6.097 -1.584 -22.412 1.00 61.88 205 LEU A O 1
ATOM 1522 N N . MET A 1 206 ? 5.069 -0.306 -23.941 1.00 65.88 206 MET A N 1
ATOM 1523 C CA . MET A 1 206 ? 4.130 -1.359 -24.341 1.00 65.88 206 MET A CA 1
ATOM 1524 C C . MET A 1 206 ? 4.862 -2.597 -24.865 1.00 65.88 206 MET A C 1
ATOM 1526 O O . MET A 1 206 ? 4.451 -3.715 -24.585 1.00 65.88 206 MET A O 1
ATOM 1530 N N . THR A 1 207 ? 5.976 -2.409 -25.582 1.00 64.88 207 THR A N 1
ATOM 1531 C CA . THR A 1 207 ? 6.787 -3.535 -26.074 1.00 64.88 207 THR A CA 1
ATOM 1532 C C . THR A 1 207 ? 7.537 -4.240 -24.939 1.00 64.88 207 THR A C 1
ATOM 1534 O O . THR A 1 207 ? 7.682 -5.458 -24.977 1.00 64.88 207 THR A O 1
ATOM 1537 N N . ALA A 1 208 ? 7.994 -3.502 -23.920 1.00 60.00 208 ALA A N 1
ATOM 1538 C CA . ALA A 1 208 ? 8.618 -4.093 -22.736 1.00 60.00 208 ALA A CA 1
ATOM 1539 C C . ALA A 1 208 ? 7.617 -4.932 -21.923 1.00 60.00 208 ALA A C 1
ATOM 1541 O O . ALA A 1 208 ? 7.935 -6.059 -21.567 1.00 60.00 208 ALA A O 1
ATOM 1542 N N . VAL A 1 209 ? 6.401 -4.419 -21.699 1.00 55.88 209 VAL A N 1
ATOM 1543 C CA . VAL A 1 209 ? 5.317 -5.137 -21.002 1.00 55.88 209 VAL A CA 1
ATOM 1544 C C . VAL A 1 209 ? 4.888 -6.384 -21.779 1.00 55.88 209 VAL A C 1
ATOM 1546 O O . VAL A 1 209 ? 4.818 -7.476 -21.214 1.00 55.88 209 VAL A O 1
ATOM 1549 N N . ALA A 1 210 ? 4.662 -6.242 -23.089 1.00 60.41 210 ALA A N 1
ATOM 1550 C CA . ALA A 1 210 ? 4.214 -7.341 -23.940 1.00 60.41 210 ALA A CA 1
ATOM 1551 C C . ALA A 1 210 ? 5.198 -8.520 -23.943 1.00 60.41 210 ALA A C 1
ATOM 1553 O O . ALA A 1 210 ? 4.776 -9.658 -23.785 1.00 60.41 210 ALA A O 1
ATOM 1554 N N . GLY A 1 211 ? 6.507 -8.269 -24.058 1.00 56.44 211 GLY A N 1
ATOM 1555 C CA . GLY A 1 211 ? 7.478 -9.368 -24.053 1.00 56.44 211 GLY A CA 1
ATOM 1556 C C . GLY A 1 211 ? 7.881 -9.874 -22.669 1.00 56.44 211 GLY A C 1
ATOM 1557 O O . GLY A 1 211 ? 8.628 -10.844 -22.580 1.00 56.44 211 GLY A O 1
ATOM 1558 N N . CYS A 1 212 ? 7.405 -9.251 -21.591 1.00 49.22 212 CYS A N 1
ATOM 1559 C CA . CYS A 1 212 ? 7.436 -9.861 -20.265 1.00 49.22 212 CYS A CA 1
ATOM 1560 C C . CYS A 1 212 ? 6.289 -10.865 -20.096 1.00 49.22 212 CYS A C 1
ATOM 1562 O O . CYS A 1 212 ? 6.512 -11.922 -19.522 1.00 49.22 212 CYS A O 1
ATOM 1564 N N . SER A 1 213 ? 5.113 -10.565 -20.656 1.00 48.03 213 SER A N 1
ATOM 1565 C CA . SER A 1 213 ? 3.889 -11.377 -20.528 1.00 48.03 213 SER A CA 1
ATOM 1566 C C . SER A 1 213 ? 3.823 -12.570 -21.499 1.00 48.03 213 SER A C 1
ATOM 1568 O O . SER A 1 213 ? 2.847 -13.311 -21.506 1.00 48.03 213 SER A O 1
ATOM 1570 N N . ALA A 1 214 ? 4.818 -12.734 -22.374 1.00 52.28 214 ALA A N 1
ATOM 1571 C CA . ALA A 1 214 ? 4.830 -13.774 -23.397 1.00 52.28 214 ALA A CA 1
ATOM 1572 C C . ALA A 1 214 ? 5.514 -15.054 -22.883 1.00 52.28 214 ALA A C 1
ATOM 1574 O O . ALA A 1 214 ? 6.713 -15.047 -22.590 1.00 52.28 214 ALA A O 1
ATOM 1575 N N . GLU A 1 215 ? 4.757 -16.154 -22.830 1.00 48.62 215 GLU A N 1
ATOM 1576 C CA . GLU A 1 215 ? 5.210 -17.468 -22.339 1.00 48.62 215 GLU A CA 1
ATOM 1577 C C . GLU A 1 215 ? 6.389 -18.037 -23.161 1.00 48.62 215 GLU A C 1
ATOM 1579 O O . GLU A 1 215 ? 7.315 -18.619 -22.593 1.00 48.62 215 GLU A O 1
ATOM 1584 N N . ASP A 1 216 ? 6.426 -17.752 -24.471 1.00 50.56 216 ASP A N 1
ATOM 1585 C CA . ASP A 1 216 ? 7.390 -18.317 -25.432 1.00 50.56 216 ASP A CA 1
ATOM 1586 C C . ASP A 1 216 ? 8.374 -17.298 -26.060 1.00 50.56 216 ASP A C 1
ATOM 1588 O O . ASP A 1 216 ? 9.295 -17.687 -26.783 1.00 50.56 216 ASP A O 1
ATOM 1592 N N . GLU A 1 217 ? 8.259 -15.986 -25.799 1.00 49.91 217 GLU A N 1
ATOM 1593 C CA . GLU A 1 217 ? 9.129 -14.978 -26.441 1.00 49.91 217 GLU A CA 1
ATOM 1594 C C . GLU A 1 217 ? 10.379 -14.657 -25.597 1.00 49.91 217 GLU A C 1
ATOM 1596 O O . GLU A 1 217 ? 10.461 -13.733 -24.787 1.00 49.91 217 GLU A O 1
ATOM 1601 N N . GLU A 1 218 ? 11.374 -15.512 -25.824 1.00 57.31 218 GLU A N 1
ATOM 1602 C CA . GLU A 1 218 ? 12.648 -15.701 -25.131 1.00 57.31 218 GLU A CA 1
ATOM 1603 C C . GLU A 1 218 ? 13.470 -14.434 -24.822 1.00 57.31 218 GLU A C 1
ATOM 1605 O O . GLU A 1 218 ? 13.906 -13.725 -25.730 1.00 57.31 218 GLU A O 1
ATOM 1610 N N . GLU A 1 219 ? 13.774 -14.264 -23.524 1.00 50.50 219 GLU A N 1
ATOM 1611 C CA . GLU A 1 219 ? 14.971 -13.692 -22.861 1.00 50.50 219 GLU A CA 1
ATOM 1612 C C . GLU A 1 219 ? 15.441 -12.275 -23.249 1.00 50.50 219 GLU A C 1
ATOM 1614 O O . GLU A 1 219 ? 15.780 -11.477 -22.383 1.00 50.50 219 GLU A O 1
ATOM 1619 N N . ALA A 1 220 ? 15.423 -11.909 -24.525 1.00 45.28 220 ALA A N 1
ATOM 1620 C CA . ALA A 1 220 ? 15.812 -10.617 -25.068 1.00 45.28 220 ALA A CA 1
ATOM 1621 C C . ALA A 1 220 ? 14.889 -9.464 -24.655 1.00 45.28 220 ALA A C 1
ATOM 1623 O O . ALA A 1 220 ? 15.381 -8.380 -24.336 1.00 45.28 220 ALA A O 1
ATOM 1624 N N . ILE A 1 221 ? 13.567 -9.674 -24.678 1.00 51.06 221 ILE A N 1
ATOM 1625 C CA . ILE A 1 221 ? 12.603 -8.624 -24.315 1.00 51.06 221 ILE A CA 1
ATOM 1626 C C . ILE A 1 221 ? 12.576 -8.443 -22.789 1.00 51.06 221 ILE A C 1
ATOM 1628 O O . ILE A 1 221 ? 12.628 -7.312 -22.304 1.00 51.06 221 ILE A O 1
ATOM 1632 N N . ARG A 1 222 ? 12.686 -9.544 -22.032 1.00 52.12 222 ARG A N 1
ATOM 1633 C CA . ARG A 1 222 ? 12.917 -9.527 -20.576 1.00 52.12 222 ARG A CA 1
ATOM 1634 C C . ARG A 1 222 ? 14.245 -8.850 -20.193 1.00 52.12 222 ARG A C 1
ATOM 1636 O O . ARG A 1 222 ? 14.266 -7.991 -19.314 1.00 52.12 222 ARG A O 1
ATOM 1643 N N . ALA A 1 223 ? 15.338 -9.136 -20.907 1.00 48.09 223 ALA A N 1
ATOM 1644 C CA . ALA A 1 223 ? 16.640 -8.487 -20.715 1.00 48.09 223 ALA A CA 1
ATOM 1645 C C . ALA A 1 223 ? 16.651 -6.997 -21.109 1.00 48.09 223 ALA A C 1
ATOM 1647 O O . ALA A 1 223 ? 17.543 -6.261 -20.684 1.00 48.09 223 ALA A O 1
ATOM 1648 N N . PHE A 1 224 ? 15.683 -6.539 -21.912 1.00 53.00 224 PHE A N 1
ATOM 1649 C CA . PHE A 1 224 ? 15.463 -5.124 -22.217 1.00 53.00 224 PHE A CA 1
ATOM 1650 C C . PHE A 1 224 ? 14.635 -4.412 -21.140 1.00 53.00 224 PHE A C 1
ATOM 1652 O O . PHE A 1 224 ? 14.966 -3.279 -20.788 1.00 53.00 224 PHE A O 1
ATOM 1659 N N . GLY A 1 225 ? 13.601 -5.065 -20.599 1.00 53.41 225 GLY A N 1
ATOM 1660 C CA . GLY A 1 225 ? 12.658 -4.458 -19.656 1.00 53.41 225 GLY A CA 1
ATOM 1661 C C . GLY A 1 225 ? 13.332 -3.865 -18.416 1.00 53.41 225 GLY A C 1
ATOM 1662 O O . GLY A 1 225 ? 13.157 -2.681 -18.124 1.00 53.41 225 GLY A O 1
ATOM 1663 N N . ALA A 1 226 ? 14.211 -4.623 -17.753 1.00 48.59 226 ALA A N 1
ATOM 1664 C CA . ALA A 1 226 ? 14.862 -4.158 -16.526 1.00 48.59 226 ALA A CA 1
ATOM 1665 C C . ALA A 1 226 ? 15.841 -2.975 -16.739 1.00 48.59 226 ALA A C 1
ATOM 1667 O O . ALA A 1 226 ? 15.753 -1.991 -16.004 1.00 48.59 226 ALA A O 1
ATOM 1668 N N . PRO A 1 227 ? 16.745 -2.966 -17.744 1.00 50.53 227 PRO A N 1
ATOM 1669 C CA . PRO A 1 227 ? 17.570 -1.792 -18.049 1.00 50.53 227 PRO A CA 1
ATOM 1670 C C . PRO A 1 227 ? 16.785 -0.585 -18.579 1.00 50.53 227 PRO A C 1
ATOM 1672 O O . PRO A 1 227 ? 17.212 0.550 -18.349 1.00 50.53 227 PRO A O 1
ATOM 1675 N N . ALA A 1 228 ? 15.683 -0.814 -19.305 1.00 52.47 228 ALA A N 1
ATOM 1676 C CA . ALA A 1 228 ? 14.849 0.241 -19.876 1.00 52.47 228 ALA A CA 1
ATOM 1677 C C . ALA A 1 228 ? 14.083 1.002 -18.789 1.00 52.47 228 ALA A C 1
ATOM 1679 O O . ALA A 1 228 ? 14.184 2.227 -18.734 1.00 52.47 228 ALA A O 1
ATOM 1680 N N . VAL A 1 229 ? 13.419 0.283 -17.877 1.00 50.62 229 VAL A N 1
ATOM 1681 C CA . VAL A 1 229 ? 12.822 0.855 -16.656 1.00 50.62 229 VAL A CA 1
ATOM 1682 C C . VAL A 1 229 ? 13.922 1.444 -15.772 1.00 50.62 229 VAL A C 1
ATOM 1684 O O . VAL A 1 229 ? 13.824 2.576 -15.302 1.00 50.62 229 VAL A O 1
ATOM 1687 N N . GLY A 1 230 ? 15.043 0.721 -15.677 1.00 47.69 230 GLY A N 1
ATOM 1688 C CA . GLY A 1 230 ? 16.237 1.035 -14.904 1.00 47.69 230 GLY A CA 1
ATOM 1689 C C . GLY A 1 230 ? 16.825 2.431 -15.099 1.00 47.69 230 GLY A C 1
ATOM 1690 O O . GLY A 1 230 ? 17.440 3.027 -14.207 1.00 47.69 230 GLY A O 1
ATOM 1691 N N . ARG A 1 231 ? 16.694 2.925 -16.327 1.00 49.81 231 ARG A N 1
ATOM 1692 C CA . ARG A 1 231 ? 17.331 4.151 -16.795 1.00 49.81 231 ARG A CA 1
ATOM 1693 C C . ARG A 1 231 ? 16.335 5.161 -17.319 1.00 49.81 231 ARG A C 1
ATOM 1695 O O . ARG A 1 231 ? 16.799 6.206 -17.759 1.00 49.81 231 ARG A O 1
ATOM 1702 N N . MET A 1 232 ? 15.033 4.863 -17.278 1.00 51.47 232 MET A N 1
ATOM 1703 C CA . MET A 1 232 ? 13.986 5.713 -17.829 1.00 51.47 232 MET A CA 1
ATOM 1704 C C . MET A 1 232 ? 14.118 7.136 -17.284 1.00 51.47 232 MET A C 1
ATOM 1706 O O . MET A 1 232 ? 13.855 7.411 -16.116 1.00 51.47 232 MET A O 1
ATOM 1710 N N . GLU A 1 233 ? 14.554 8.056 -18.142 1.00 46.91 233 GLU A N 1
ATOM 1711 C CA . GLU A 1 233 ? 14.512 9.476 -17.843 1.00 46.91 233 GLU A CA 1
ATOM 1712 C C . GLU A 1 233 ? 13.195 10.023 -18.379 1.00 46.91 233 GLU A C 1
ATOM 1714 O O . GLU A 1 233 ? 12.985 10.079 -19.592 1.00 46.91 233 GLU A O 1
ATOM 1719 N N . MET A 1 234 ? 12.303 10.442 -17.477 1.00 47.56 234 MET A N 1
ATOM 1720 C CA . MET A 1 234 ? 11.112 11.185 -17.882 1.00 47.56 234 MET A CA 1
ATOM 1721 C C . MET A 1 234 ? 11.545 12.425 -18.692 1.00 47.56 234 MET A C 1
ATOM 1723 O O . MET A 1 234 ? 12.525 13.087 -18.324 1.00 47.56 234 MET A O 1
ATOM 1727 N N . PRO A 1 235 ? 10.871 12.758 -19.808 1.00 43.38 235 PRO A N 1
ATOM 1728 C CA . PRO A 1 235 ? 11.201 13.952 -20.576 1.00 43.38 235 PRO A CA 1
ATOM 1729 C C . PRO A 1 235 ? 10.953 15.223 -19.738 1.00 43.38 235 PRO A C 1
ATOM 1731 O O . PRO A 1 235 ? 10.052 15.217 -18.908 1.00 43.38 235 PRO A O 1
ATOM 1734 N N . PRO A 1 236 ? 11.672 16.338 -19.992 1.00 43.31 236 PRO A N 1
ATOM 1735 C CA . PRO A 1 236 ? 11.606 17.605 -19.231 1.00 43.31 236 PRO A CA 1
ATOM 1736 C C . PRO A 1 236 ? 10.231 18.275 -19.117 1.00 43.31 236 PRO A C 1
ATOM 1738 O O . PRO A 1 236 ? 10.086 19.252 -18.390 1.00 43.31 236 PRO A O 1
ATOM 1741 N N . THR A 1 237 ? 9.232 17.768 -19.833 1.00 43.56 237 THR A N 1
ATOM 1742 C CA . THR A 1 237 ? 7.857 18.271 -19.869 1.00 43.56 237 THR A CA 1
ATOM 1743 C C . THR A 1 237 ? 6.937 17.122 -20.285 1.00 43.56 237 THR A C 1
ATOM 1745 O O . THR A 1 237 ? 6.583 17.029 -21.468 1.00 43.56 237 THR A O 1
ATOM 1748 N N . PRO A 1 238 ? 6.609 16.180 -19.391 1.00 48.75 238 PRO A N 1
ATOM 1749 C CA . PRO A 1 238 ? 5.699 15.108 -19.742 1.00 48.75 238 PRO A CA 1
ATOM 1750 C C . PRO A 1 238 ? 4.259 15.644 -19.707 1.00 48.75 238 PRO A C 1
ATOM 1752 O O . PRO A 1 238 ? 3.872 16.378 -18.803 1.00 48.75 238 PRO A O 1
ATOM 1755 N N . GLN A 1 239 ? 3.461 15.326 -20.729 1.00 51.25 239 GLN A N 1
ATOM 1756 C CA . GLN A 1 239 ? 2.017 15.579 -20.676 1.00 51.25 239 GLN A CA 1
ATOM 1757 C C . GLN A 1 239 ? 1.378 14.582 -19.690 1.00 51.25 239 GLN A C 1
ATOM 1759 O O . GLN A 1 239 ? 1.817 13.430 -19.687 1.00 51.25 239 GLN A O 1
ATOM 1764 N N . PRO A 1 240 ? 0.341 14.957 -18.915 1.00 56.34 240 PRO A N 1
ATOM 1765 C CA . PRO A 1 240 ? -0.277 14.070 -17.918 1.00 56.34 240 PRO A CA 1
ATOM 1766 C C . PRO A 1 240 ? -0.642 12.662 -18.434 1.00 56.34 240 PRO A C 1
ATOM 1768 O O . PRO A 1 240 ? -0.183 11.692 -17.836 1.00 56.34 240 PRO A O 1
ATOM 1771 N N . PRO A 1 241 ? -1.266 12.500 -19.623 1.00 54.97 241 PRO A N 1
ATOM 1772 C CA . PRO A 1 241 ? -1.616 11.172 -20.147 1.00 54.97 241 PRO A CA 1
ATOM 1773 C C . PRO A 1 241 ? -0.409 10.334 -20.570 1.00 54.97 241 PRO A C 1
ATOM 1775 O O . PRO A 1 241 ? -0.510 9.127 -20.776 1.00 54.97 241 PRO A O 1
ATOM 1778 N N . ALA A 1 242 ? 0.728 10.988 -20.809 1.00 54.53 242 ALA A N 1
ATOM 1779 C CA . ALA A 1 242 ? 1.969 10.280 -21.031 1.00 54.53 242 ALA A CA 1
ATOM 1780 C C . ALA A 1 242 ? 2.451 9.727 -19.686 1.00 54.53 242 ALA A C 1
ATOM 1782 O O . ALA A 1 242 ? 2.723 8.540 -19.616 1.00 54.53 242 ALA A O 1
ATOM 1783 N N . VAL A 1 243 ? 2.498 10.551 -18.629 1.00 58.91 243 VAL A N 1
ATOM 1784 C CA . VAL A 1 243 ? 2.896 10.121 -17.274 1.00 58.91 243 VAL A CA 1
ATOM 1785 C C . VAL A 1 243 ? 2.061 8.930 -16.807 1.00 58.91 243 VAL A C 1
ATOM 1787 O O . VAL A 1 243 ? 2.639 7.928 -16.422 1.00 58.91 243 VAL A O 1
ATOM 1790 N N . GLU A 1 244 ? 0.739 8.976 -16.936 1.00 62.59 244 GLU A N 1
ATOM 1791 C CA . GLU A 1 244 ? -0.144 7.850 -16.579 1.00 62.59 244 GLU A CA 1
ATOM 1792 C C . GLU A 1 244 ? 0.265 6.548 -17.287 1.00 62.59 244 GLU A C 1
ATOM 1794 O O . GLU A 1 244 ? 0.438 5.509 -16.657 1.00 62.59 244 GLU A O 1
ATOM 1799 N N . ARG A 1 245 ? 0.570 6.618 -18.590 1.00 60.12 245 ARG A N 1
ATOM 1800 C CA . ARG A 1 245 ? 1.063 5.462 -19.355 1.00 60.12 245 ARG A CA 1
ATOM 1801 C C . ARG A 1 245 ? 2.462 4.981 -18.940 1.00 60.12 245 ARG A C 1
ATOM 1803 O O . ARG A 1 245 ? 2.754 3.812 -19.172 1.00 60.12 245 ARG A O 1
ATOM 1810 N N . ALA A 1 246 ? 3.318 5.820 -18.333 1.00 60.97 246 ALA A N 1
ATOM 1811 C CA . ALA A 1 246 ? 4.554 5.339 -17.674 1.00 60.97 246 ALA A CA 1
ATOM 1812 C C . ALA A 1 246 ? 4.201 4.434 -16.538 1.00 60.97 246 ALA A C 1
ATOM 1814 O O . ALA A 1 246 ? 4.716 3.326 -16.460 1.00 60.97 246 ALA A O 1
ATOM 1815 N N . PHE A 1 247 ? 3.423 4.995 -15.623 1.00 68.56 247 PHE A N 1
ATOM 1816 C CA . PHE A 1 247 ? 3.199 4.403 -14.328 1.00 68.56 247 PHE A CA 1
ATOM 1817 C C . PHE A 1 247 ? 2.468 3.079 -14.525 1.00 68.56 247 PHE A C 1
ATOM 1819 O O . PHE A 1 247 ? 2.976 2.062 -14.070 1.00 68.56 247 PHE A O 1
ATOM 1826 N N . ALA A 1 248 ? 1.439 3.049 -15.376 1.00 67.00 248 ALA A N 1
ATOM 1827 C CA . ALA A 1 248 ? 0.754 1.817 -15.755 1.00 67.00 248 ALA A CA 1
ATOM 1828 C C . ALA A 1 248 ? 1.694 0.758 -16.365 1.00 67.00 248 ALA A C 1
ATOM 1830 O O . ALA A 1 248 ? 1.650 -0.409 -15.990 1.00 67.00 248 ALA A O 1
ATOM 1831 N N . ALA A 1 249 ? 2.586 1.136 -17.286 1.00 63.59 249 ALA A N 1
ATOM 1832 C CA . ALA A 1 249 ? 3.468 0.157 -17.919 1.00 63.59 249 ALA A CA 1
ATOM 1833 C C . ALA A 1 249 ? 4.609 -0.322 -17.008 1.00 63.59 249 ALA A C 1
ATOM 1835 O O . ALA A 1 249 ? 5.025 -1.473 -17.099 1.00 63.59 249 ALA A O 1
ATOM 1836 N N . VAL A 1 250 ? 5.125 0.541 -16.129 1.00 68.44 250 VAL A N 1
ATOM 1837 C CA . VAL A 1 250 ? 6.096 0.131 -15.105 1.00 68.44 250 VAL A CA 1
ATOM 1838 C C . VAL A 1 250 ? 5.416 -0.776 -14.079 1.00 68.44 250 VAL A C 1
ATOM 1840 O O . VAL A 1 250 ? 6.021 -1.767 -13.692 1.00 68.44 250 VAL A O 1
ATOM 1843 N N . ALA A 1 251 ? 4.165 -0.499 -13.700 1.00 71.12 251 ALA A N 1
ATOM 1844 C CA . ALA A 1 251 ? 3.383 -1.348 -12.805 1.00 71.12 251 ALA A CA 1
ATOM 1845 C C . ALA A 1 251 ? 3.119 -2.725 -13.424 1.00 71.12 251 ALA A C 1
ATOM 1847 O O . ALA A 1 251 ? 3.395 -3.732 -12.788 1.00 71.12 251 ALA A O 1
ATOM 1848 N N . ALA A 1 252 ? 2.710 -2.783 -14.694 1.00 66.81 252 ALA A N 1
ATOM 1849 C CA . ALA A 1 252 ? 2.560 -4.050 -15.406 1.00 66.81 252 ALA A CA 1
ATOM 1850 C C . ALA A 1 252 ? 3.886 -4.826 -15.499 1.00 66.81 252 ALA A C 1
ATOM 1852 O O . ALA A 1 252 ? 3.912 -6.041 -15.366 1.00 66.81 252 ALA A O 1
ATOM 1853 N N . PHE A 1 253 ? 5.009 -4.133 -15.702 1.00 66.62 253 PHE A N 1
ATOM 1854 C CA . PHE A 1 253 ? 6.324 -4.774 -15.729 1.00 66.62 253 PHE A CA 1
ATOM 1855 C C . PHE A 1 253 ? 6.752 -5.324 -14.361 1.00 66.62 253 PHE A C 1
ATOM 1857 O O . PHE A 1 253 ? 7.340 -6.400 -14.302 1.00 66.62 253 PHE A O 1
ATOM 1864 N N . VAL A 1 254 ? 6.478 -4.587 -13.281 1.00 70.31 254 VAL A N 1
ATOM 1865 C CA . VAL A 1 254 ? 6.684 -5.049 -11.901 1.00 70.31 254 VAL A CA 1
ATOM 1866 C C . VAL A 1 254 ? 5.866 -6.310 -11.650 1.00 70.31 254 VAL A C 1
ATOM 1868 O O . VAL A 1 254 ? 6.458 -7.309 -11.265 1.00 70.31 254 VAL A O 1
ATOM 1871 N N . GLN A 1 255 ? 4.563 -6.275 -11.948 1.00 72.12 255 GLN A N 1
ATOM 1872 C CA . GLN A 1 255 ? 3.658 -7.399 -11.713 1.00 72.12 255 GLN A CA 1
ATOM 1873 C C . GLN A 1 255 ? 4.169 -8.663 -12.402 1.00 72.12 255 GLN A C 1
ATOM 1875 O O . GLN A 1 255 ? 4.351 -9.688 -11.768 1.00 72.12 255 GLN A O 1
ATOM 1880 N N . VAL A 1 256 ? 4.553 -8.564 -13.677 1.00 64.88 256 VAL A N 1
ATOM 1881 C CA . VAL A 1 256 ? 5.075 -9.727 -14.408 1.00 64.88 256 VAL A CA 1
ATOM 1882 C C . VAL A 1 256 ? 6.384 -10.267 -13.813 1.00 64.88 256 VAL A C 1
ATOM 1884 O O . VAL A 1 256 ? 6.684 -11.452 -13.940 1.00 64.88 256 VAL A O 1
ATOM 1887 N N . LEU A 1 257 ? 7.209 -9.418 -13.193 1.00 65.38 257 LEU A N 1
ATOM 1888 C CA . LEU A 1 257 ? 8.409 -9.886 -12.496 1.00 65.38 257 LEU A CA 1
ATOM 1889 C C . LEU A 1 257 ? 8.090 -10.555 -11.157 1.00 65.38 257 LEU A C 1
ATOM 1891 O O . LEU A 1 257 ? 8.836 -11.451 -10.768 1.00 65.38 257 LEU A O 1
ATOM 1895 N N . GLU A 1 258 ? 7.040 -10.114 -10.468 1.00 68.44 258 GLU A N 1
ATOM 1896 C CA . GLU A 1 258 ? 6.533 -10.731 -9.239 1.00 68.44 258 GLU A CA 1
ATOM 1897 C C . GLU A 1 258 ? 5.889 -12.087 -9.546 1.00 68.44 258 GLU A C 1
ATOM 1899 O O . GLU A 1 258 ? 6.336 -13.091 -8.998 1.00 68.44 258 GLU A O 1
ATOM 1904 N N . ASP A 1 259 ? 4.995 -12.149 -10.536 1.00 66.19 259 ASP A N 1
ATOM 1905 C CA . ASP A 1 259 ? 4.356 -13.387 -11.009 1.00 66.19 259 ASP A CA 1
ATOM 1906 C C . ASP A 1 259 ? 5.397 -14.422 -11.478 1.00 66.19 259 ASP A C 1
ATOM 1908 O O . ASP A 1 259 ? 5.242 -15.628 -11.311 1.00 66.19 259 ASP A O 1
ATOM 1912 N N . ALA A 1 260 ? 6.501 -13.960 -12.079 1.00 61.72 260 ALA A N 1
ATOM 1913 C CA . ALA A 1 260 ? 7.599 -14.830 -12.497 1.00 61.72 260 ALA A CA 1
ATOM 1914 C C . ALA A 1 260 ? 8.493 -15.302 -11.335 1.00 61.72 260 ALA A C 1
ATOM 1916 O O . ALA A 1 260 ? 9.294 -16.221 -11.533 1.00 61.72 260 ALA A O 1
ATOM 1917 N N . ALA A 1 261 ? 8.428 -14.642 -10.177 1.00 60.06 261 ALA A N 1
ATOM 1918 C CA . ALA A 1 261 ? 9.183 -14.991 -8.979 1.00 60.06 261 ALA A CA 1
ATOM 1919 C C . ALA A 1 261 ? 8.414 -15.955 -8.061 1.00 60.06 261 ALA A C 1
ATOM 1921 O O . ALA A 1 261 ? 9.060 -16.699 -7.322 1.00 60.06 261 ALA A O 1
ATOM 1922 N N . GLU A 1 262 ? 7.081 -15.967 -8.124 1.00 57.34 262 GLU A N 1
ATOM 1923 C CA . GLU A 1 262 ? 6.236 -16.916 -7.396 1.00 57.34 262 GLU A CA 1
ATOM 1924 C C . GLU A 1 262 ? 6.415 -18.346 -7.943 1.00 57.34 262 GLU A C 1
ATOM 1926 O O . GLU A 1 262 ? 6.377 -18.604 -9.152 1.00 57.34 262 GLU A O 1
ATOM 1931 N N . GLU A 1 263 ? 6.677 -19.306 -7.049 1.00 51.81 263 GLU A N 1
ATOM 1932 C CA . GLU A 1 263 ? 6.637 -20.721 -7.418 1.00 51.81 263 GLU A CA 1
ATOM 1933 C C . GLU A 1 263 ? 5.165 -21.151 -7.515 1.00 51.81 263 GLU A C 1
ATOM 1935 O O . GLU A 1 263 ? 4.389 -20.818 -6.625 1.00 51.81 263 GLU A O 1
ATOM 1940 N N . PRO A 1 264 ? 4.743 -21.870 -8.572 1.00 48.59 264 PRO A N 1
ATOM 1941 C CA . PRO A 1 264 ? 3.375 -22.358 -8.644 1.00 48.59 264 PRO A CA 1
ATOM 1942 C C . PRO A 1 264 ? 3.164 -23.407 -7.550 1.00 48.59 264 PRO A C 1
ATOM 1944 O O . PRO A 1 264 ? 3.690 -24.521 -7.646 1.00 48.59 264 PRO A O 1
ATOM 1947 N N . ASP A 1 265 ? 2.395 -23.049 -6.526 1.00 38.81 265 ASP A N 1
ATOM 1948 C CA . ASP A 1 265 ? 1.943 -23.980 -5.502 1.00 38.81 265 ASP A CA 1
ATOM 1949 C C . ASP A 1 265 ? 1.106 -25.093 -6.159 1.00 38.81 265 ASP A C 1
ATOM 1951 O O . ASP A 1 265 ? 0.104 -24.842 -6.828 1.00 38.81 265 ASP A O 1
ATOM 1955 N N . GLY A 1 266 ? 1.535 -26.349 -5.986 1.00 46.53 266 GLY A N 1
ATOM 1956 C CA . GLY A 1 266 ? 0.673 -27.516 -6.207 1.00 46.53 266 GLY A CA 1
ATOM 1957 C C . GLY A 1 266 ? 0.883 -28.375 -7.462 1.00 46.53 266 GLY A C 1
ATOM 1958 O O . GLY A 1 266 ? 0.052 -29.246 -7.704 1.00 46.53 266 GLY A O 1
ATOM 1959 N N . MET A 1 267 ? 1.960 -28.232 -8.246 1.00 42.31 267 MET A N 1
ATOM 1960 C CA . MET A 1 267 ? 2.287 -29.263 -9.252 1.00 42.31 267 MET A CA 1
ATOM 1961 C C . MET A 1 267 ? 3.293 -30.276 -8.705 1.00 42.31 267 MET A C 1
ATOM 1963 O O . MET A 1 267 ? 4.482 -29.984 -8.573 1.00 42.31 267 MET A O 1
ATOM 1967 N N . GLU A 1 268 ? 2.799 -31.484 -8.423 1.00 43.81 268 GLU A N 1
ATOM 1968 C CA . GLU A 1 268 ? 3.628 -32.675 -8.253 1.00 43.81 268 GLU A CA 1
ATOM 1969 C C . GLU A 1 268 ? 4.636 -32.800 -9.408 1.00 43.81 268 GLU A C 1
ATOM 1971 O O . GLU A 1 268 ? 4.361 -32.483 -10.567 1.00 43.81 268 GLU A O 1
ATOM 1976 N N . ASP A 1 269 ? 5.840 -33.225 -9.040 1.00 43.69 269 ASP A N 1
ATOM 1977 C CA . ASP A 1 269 ? 7.089 -33.185 -9.795 1.00 43.69 269 ASP A CA 1
ATOM 1978 C C . ASP A 1 269 ? 7.075 -34.016 -11.099 1.00 43.69 269 ASP A C 1
ATOM 1980 O O . ASP A 1 269 ? 7.757 -35.035 -11.218 1.00 43.69 269 ASP A O 1
ATOM 1984 N N . ASP A 1 270 ? 6.372 -33.556 -12.138 1.00 40.03 270 ASP A N 1
ATOM 1985 C CA . ASP A 1 270 ? 6.538 -34.062 -13.504 1.00 40.03 270 ASP A CA 1
ATOM 1986 C C . ASP A 1 270 ? 7.697 -33.332 -14.205 1.00 40.03 270 ASP A C 1
ATOM 1988 O O . ASP A 1 270 ? 7.579 -32.479 -15.091 1.00 40.03 270 ASP A O 1
ATOM 1992 N N . SER A 1 271 ? 8.890 -33.716 -13.759 1.00 46.56 271 SER A N 1
ATOM 1993 C CA . SER A 1 271 ? 10.230 -33.227 -14.100 1.00 46.56 271 SER A CA 1
ATOM 1994 C C . SER A 1 271 ? 10.672 -33.318 -15.581 1.00 46.56 271 SER A C 1
ATOM 1996 O O . SER A 1 271 ? 11.870 -33.441 -15.864 1.00 46.56 271 SER A O 1
ATOM 1998 N N . LYS A 1 272 ? 9.774 -33.222 -16.577 1.00 41.81 272 LYS A N 1
ATOM 1999 C CA . LYS A 1 272 ? 10.154 -33.332 -18.006 1.00 41.81 272 LYS A CA 1
ATOM 2000 C C . LYS A 1 272 ? 9.645 -32.286 -18.996 1.00 41.81 272 LYS A C 1
ATOM 2002 O O . LYS A 1 272 ? 10.007 -32.405 -20.166 1.00 41.81 272 LYS A O 1
ATOM 2007 N N . ALA A 1 273 ? 8.944 -31.232 -18.582 1.00 38.75 273 ALA A N 1
ATOM 2008 C CA . ALA A 1 273 ? 8.465 -30.224 -19.542 1.00 38.75 273 ALA A CA 1
ATOM 2009 C C . ALA A 1 273 ? 8.785 -28.757 -19.210 1.00 38.75 273 ALA A C 1
ATOM 2011 O O . ALA A 1 273 ? 8.272 -27.874 -19.887 1.00 38.75 273 ALA A O 1
ATOM 2012 N N . ARG A 1 274 ? 9.659 -28.453 -18.238 1.00 35.38 274 ARG A N 1
ATOM 2013 C CA . ARG A 1 274 ? 10.066 -27.056 -17.986 1.00 35.38 274 ARG A CA 1
ATOM 2014 C C . ARG A 1 274 ? 11.374 -26.718 -18.727 1.00 35.38 274 ARG A C 1
ATOM 2016 O O . ARG A 1 274 ? 12.400 -27.350 -18.447 1.00 35.38 274 ARG A O 1
ATOM 2023 N N . PRO A 1 275 ? 11.388 -25.758 -19.675 1.00 35.97 275 PRO A N 1
ATOM 2024 C CA . PRO A 1 275 ? 12.612 -25.349 -20.358 1.00 35.97 275 PRO A CA 1
ATOM 2025 C C . PRO A 1 275 ? 13.592 -24.692 -19.375 1.00 35.97 275 PRO A C 1
ATOM 2027 O O . PRO A 1 275 ? 13.207 -23.997 -18.435 1.00 35.97 275 PRO A O 1
ATOM 2030 N N . ALA A 1 276 ? 14.892 -24.903 -19.600 1.00 33.56 276 ALA A N 1
ATOM 2031 C CA . ALA A 1 276 ? 15.977 -24.455 -18.720 1.00 33.56 276 ALA A CA 1
ATOM 2032 C C . ALA A 1 276 ? 16.044 -22.925 -18.490 1.00 33.56 276 ALA A C 1
ATOM 2034 O O . ALA A 1 276 ? 16.769 -22.484 -17.602 1.00 33.56 276 ALA A O 1
ATOM 2035 N N . SER A 1 277 ? 15.291 -22.125 -19.251 1.00 37.22 277 SER A N 1
ATOM 2036 C CA . SER A 1 277 ? 15.224 -20.662 -19.152 1.00 37.22 277 SER A CA 1
ATOM 2037 C C . SER A 1 277 ? 14.319 -20.148 -18.021 1.00 37.22 277 SER A C 1
ATOM 2039 O O . SER A 1 277 ? 14.570 -19.056 -17.516 1.00 37.22 277 SER A O 1
ATOM 2041 N N . ALA A 1 278 ? 13.330 -20.926 -17.557 1.00 34.50 278 ALA A N 1
ATOM 2042 C CA . ALA A 1 278 ? 12.535 -20.592 -16.363 1.00 34.50 278 ALA A CA 1
ATOM 2043 C C . ALA A 1 278 ? 13.344 -20.774 -15.062 1.00 34.50 278 ALA A C 1
ATOM 2045 O O . ALA A 1 278 ? 13.151 -20.050 -14.092 1.00 34.50 278 ALA A O 1
ATOM 2046 N N . ARG A 1 279 ? 14.338 -21.675 -15.083 1.00 33.50 279 ARG A N 1
ATOM 2047 C CA . ARG A 1 279 ? 15.275 -21.930 -13.973 1.00 33.50 279 ARG A CA 1
ATOM 2048 C C . ARG A 1 279 ? 16.276 -20.802 -13.710 1.00 33.50 279 ARG A C 1
ATOM 2050 O O . ARG A 1 279 ? 17.017 -20.886 -12.740 1.00 33.50 279 ARG A O 1
ATOM 2057 N N . SER A 1 280 ? 16.387 -19.802 -14.589 1.00 39.28 280 SER A N 1
ATOM 2058 C CA . SER A 1 280 ? 17.455 -18.793 -14.497 1.00 39.28 280 SER A CA 1
ATOM 2059 C C . SER A 1 280 ? 17.103 -17.577 -13.630 1.00 39.28 280 SER A C 1
ATOM 2061 O O . SER A 1 280 ? 18.005 -16.800 -13.318 1.00 39.28 280 SER A O 1
ATOM 2063 N N . LEU A 1 281 ? 15.832 -17.384 -13.270 1.00 37.50 281 LEU A N 1
ATOM 2064 C CA . LEU A 1 281 ? 15.391 -16.306 -12.372 1.00 37.50 281 LEU A CA 1
ATOM 2065 C C . LEU A 1 281 ? 14.516 -16.821 -11.228 1.00 37.50 281 LEU A C 1
ATOM 2067 O O . LEU A 1 281 ? 14.663 -16.325 -10.118 1.00 37.50 281 LEU A O 1
ATOM 2071 N N . ALA A 1 282 ? 13.702 -17.851 -11.459 1.00 36.56 282 ALA A N 1
ATOM 2072 C CA . ALA A 1 282 ? 13.018 -18.578 -10.398 1.00 36.56 282 ALA A CA 1
ATOM 2073 C C . ALA A 1 282 ? 13.850 -19.810 -10.000 1.00 36.56 282 ALA A C 1
ATOM 2075 O O . ALA A 1 282 ? 14.227 -20.627 -10.846 1.00 36.56 282 ALA A O 1
ATOM 2076 N N . GLY A 1 283 ? 14.174 -19.928 -8.712 1.00 36.56 283 GLY A N 1
ATOM 2077 C CA . GLY A 1 283 ? 14.675 -21.176 -8.126 1.00 36.56 283 GLY A CA 1
ATOM 2078 C C . GLY A 1 283 ? 16.185 -21.454 -8.196 1.00 36.56 283 GLY A C 1
ATOM 2079 O O . GLY A 1 283 ? 16.614 -22.537 -7.795 1.00 36.56 283 GLY A O 1
ATOM 2080 N N . THR A 1 284 ? 17.044 -20.525 -8.639 1.00 35.72 284 THR A N 1
ATOM 2081 C CA . THR A 1 284 ? 18.477 -20.634 -8.287 1.00 35.72 284 THR A CA 1
ATOM 2082 C C . THR A 1 284 ? 18.702 -20.091 -6.878 1.00 35.72 284 THR A C 1
ATOM 2084 O O . THR A 1 284 ? 18.301 -18.953 -6.623 1.00 35.72 284 THR A O 1
ATOM 2087 N N . PRO A 1 285 ? 19.401 -20.809 -5.978 1.00 31.33 285 PRO A N 1
ATOM 2088 C CA . PRO A 1 285 ? 19.844 -20.224 -4.718 1.00 31.33 285 PRO A CA 1
ATOM 2089 C C . PRO A 1 285 ? 20.721 -18.997 -5.028 1.00 31.33 285 PRO A C 1
ATOM 2091 O O . PRO A 1 285 ? 21.834 -19.140 -5.536 1.00 31.33 285 PRO A O 1
ATOM 2094 N N . GLY A 1 286 ? 20.183 -17.796 -4.782 1.00 42.19 286 GLY A N 1
ATOM 2095 C CA . GLY A 1 286 ? 20.806 -16.508 -5.116 1.00 42.19 286 GLY A CA 1
ATOM 2096 C C . GLY A 1 286 ? 20.088 -15.637 -6.162 1.00 42.19 286 GLY A C 1
ATOM 2097 O O . GLY A 1 286 ? 20.687 -14.655 -6.601 1.00 42.19 286 GLY A O 1
ATOM 2098 N N . ALA A 1 287 ? 18.855 -15.956 -6.579 1.00 52.06 287 ALA A N 1
ATOM 2099 C CA . ALA A 1 287 ? 18.046 -15.038 -7.388 1.00 52.06 287 ALA A CA 1
ATOM 2100 C C . ALA A 1 287 ? 17.754 -13.739 -6.611 1.00 52.06 287 ALA A C 1
ATOM 2102 O O . ALA A 1 287 ? 17.364 -13.769 -5.446 1.00 52.06 287 ALA A O 1
ATOM 2103 N N . VAL A 1 288 ? 18.005 -12.594 -7.247 1.00 57.81 288 VAL A N 1
ATOM 2104 C CA . VAL A 1 288 ? 17.805 -11.267 -6.651 1.00 57.81 288 VAL A CA 1
ATOM 2105 C C . VAL A 1 288 ? 16.317 -10.912 -6.761 1.00 57.81 288 VAL A C 1
ATOM 2107 O O . VAL A 1 288 ? 15.809 -10.945 -7.884 1.00 57.81 288 VAL A O 1
ATOM 2110 N N . PRO A 1 289 ? 15.620 -10.564 -5.662 1.00 65.19 289 PRO A N 1
ATOM 2111 C CA . PRO A 1 289 ? 14.193 -10.260 -5.716 1.00 65.19 289 PRO A CA 1
ATOM 2112 C C . PRO A 1 289 ? 13.916 -9.048 -6.628 1.00 65.19 289 PRO A C 1
ATOM 2114 O O . PRO A 1 289 ? 14.762 -8.145 -6.724 1.00 65.19 289 PRO A O 1
ATOM 2117 N N . PRO A 1 290 ? 12.743 -8.988 -7.292 1.00 64.19 290 PRO A N 1
ATOM 2118 C CA . PRO A 1 290 ? 12.377 -7.882 -8.184 1.00 64.19 290 PRO A CA 1
ATOM 2119 C C . PRO A 1 290 ? 12.536 -6.503 -7.528 1.00 64.19 290 PRO A C 1
ATOM 2121 O O . PRO A 1 290 ? 13.040 -5.562 -8.150 1.00 64.19 290 PRO A O 1
ATOM 2124 N N . SER A 1 291 ? 12.210 -6.408 -6.237 1.00 66.38 291 SER A N 1
ATOM 2125 C CA . SER A 1 291 ? 12.365 -5.205 -5.415 1.00 66.38 291 SER A CA 1
ATOM 2126 C C . SER A 1 291 ? 13.803 -4.657 -5.432 1.00 66.38 291 SER A C 1
ATOM 2128 O O . SER A 1 291 ? 14.001 -3.454 -5.600 1.00 66.38 291 SER A O 1
ATOM 2130 N N . HIS A 1 292 ? 14.834 -5.508 -5.386 1.00 69.94 292 HIS A N 1
ATOM 2131 C CA . HIS A 1 292 ? 16.242 -5.081 -5.420 1.00 69.94 292 HIS A CA 1
ATOM 2132 C C . HIS A 1 292 ? 16.665 -4.551 -6.793 1.00 69.94 292 HIS A C 1
ATOM 2134 O O . HIS A 1 292 ? 17.457 -3.608 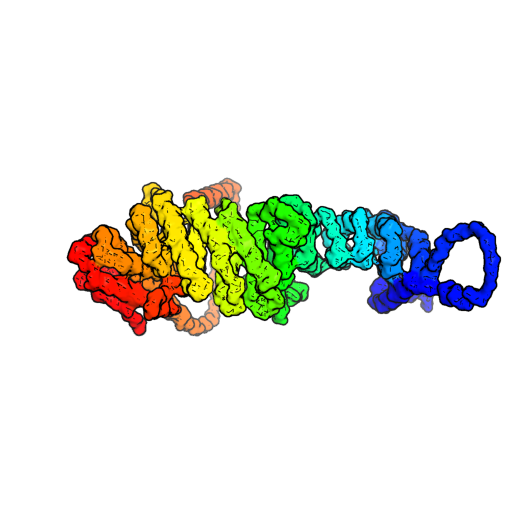-6.888 1.00 69.94 292 HIS A O 1
ATOM 2140 N N . LEU A 1 293 ? 16.144 -5.145 -7.869 1.00 66.38 293 LEU A N 1
ATOM 2141 C CA . LEU A 1 293 ? 16.449 -4.729 -9.237 1.00 66.38 293 LEU A CA 1
ATOM 2142 C C . LEU A 1 293 ? 15.808 -3.374 -9.572 1.00 66.38 293 LEU A C 1
ATOM 2144 O O . LEU A 1 293 ? 16.393 -2.570 -10.306 1.00 66.38 293 LEU A O 1
ATOM 2148 N N . LEU A 1 294 ? 14.615 -3.121 -9.028 1.00 71.00 294 LEU A N 1
ATOM 2149 C CA . LEU A 1 294 ? 13.768 -1.986 -9.393 1.00 71.00 294 LEU A CA 1
ATOM 2150 C C . LEU A 1 294 ? 13.796 -0.828 -8.397 1.00 71.00 294 LEU A C 1
ATOM 2152 O O . LEU A 1 294 ? 13.448 0.285 -8.793 1.00 71.00 294 LEU A O 1
ATOM 2156 N N . ALA A 1 295 ? 14.290 -1.020 -7.170 1.00 73.25 295 ALA A N 1
ATOM 2157 C CA . ALA A 1 295 ? 14.314 0.022 -6.142 1.00 73.25 295 ALA A CA 1
ATOM 2158 C C . ALA A 1 295 ? 14.985 1.323 -6.606 1.00 73.25 295 ALA A C 1
ATOM 2160 O O . ALA A 1 295 ? 14.368 2.385 -6.579 1.00 73.25 295 ALA A O 1
ATOM 2161 N N . ALA A 1 296 ? 16.233 1.279 -7.085 1.00 71.94 296 ALA A N 1
ATOM 2162 C CA . ALA A 1 296 ? 16.934 2.492 -7.527 1.00 71.94 296 ALA A CA 1
ATOM 2163 C C . ALA A 1 296 ? 16.286 3.189 -8.751 1.00 71.94 296 ALA A C 1
ATOM 2165 O O . ALA A 1 296 ? 16.215 4.422 -8.766 1.00 71.94 296 ALA A O 1
ATOM 2166 N N . PRO A 1 297 ? 15.824 2.456 -9.777 1.00 68.94 297 PRO A N 1
ATOM 2167 C CA . PRO A 1 297 ? 15.050 3.018 -10.887 1.00 68.94 297 PRO A CA 1
ATOM 2168 C C . PRO A 1 297 ? 13.738 3.683 -10.464 1.00 68.94 297 PRO A C 1
ATOM 2170 O O . PRO A 1 297 ? 13.488 4.837 -10.817 1.00 68.94 297 PRO A O 1
ATOM 2173 N N . VAL A 1 298 ? 12.938 2.980 -9.663 1.00 75.31 298 VAL A N 1
ATOM 2174 C CA . VAL A 1 298 ? 11.648 3.453 -9.153 1.00 75.31 298 VAL A CA 1
ATOM 2175 C C . VAL A 1 298 ? 11.842 4.667 -8.241 1.00 75.31 298 VAL A C 1
ATOM 2177 O O . VAL A 1 298 ? 11.142 5.666 -8.399 1.00 75.31 298 VAL A O 1
ATOM 2180 N N . ALA A 1 299 ? 12.870 4.661 -7.383 1.00 75.31 299 ALA A N 1
ATOM 2181 C CA . ALA A 1 299 ? 13.243 5.806 -6.549 1.00 75.31 299 ALA A CA 1
ATOM 2182 C C . ALA A 1 299 ? 13.476 7.078 -7.371 1.00 75.31 299 ALA A C 1
ATOM 2184 O O . ALA A 1 299 ? 13.051 8.162 -6.982 1.00 75.31 299 ALA A O 1
ATOM 2185 N N . ARG A 1 300 ? 14.168 6.961 -8.512 1.00 71.50 300 ARG A N 1
ATOM 2186 C CA . ARG A 1 300 ? 14.442 8.097 -9.405 1.00 71.50 300 ARG A CA 1
ATOM 2187 C C . ARG A 1 300 ? 13.195 8.544 -10.153 1.00 71.50 300 ARG A C 1
ATOM 2189 O O . ARG A 1 300 ? 13.021 9.743 -10.353 1.00 71.50 300 ARG A O 1
ATOM 2196 N N . LEU A 1 301 ? 12.346 7.603 -10.568 1.00 72.31 301 LEU A N 1
ATOM 2197 C CA . LEU A 1 301 ? 11.075 7.909 -11.218 1.00 72.31 301 LEU A CA 1
ATOM 2198 C C . LEU A 1 301 ? 10.175 8.718 -10.276 1.00 72.31 301 LEU A C 1
ATOM 2200 O O . LEU A 1 301 ? 9.752 9.815 -10.641 1.00 72.31 301 LEU A O 1
ATOM 2204 N N . LEU A 1 302 ? 9.962 8.222 -9.054 1.00 74.69 302 LEU A N 1
ATOM 2205 C CA . LEU A 1 302 ? 9.195 8.911 -8.017 1.00 74.69 302 LEU A CA 1
ATOM 2206 C C . LEU A 1 302 ? 9.873 10.220 -7.596 1.00 74.69 302 LEU A C 1
ATOM 2208 O O . LEU A 1 302 ? 9.216 11.250 -7.508 1.00 74.69 302 LEU A O 1
ATOM 2212 N N . GLY A 1 303 ? 11.198 10.221 -7.423 1.00 71.31 303 GLY A N 1
ATOM 2213 C CA . GLY A 1 303 ? 11.986 11.410 -7.081 1.00 71.31 303 GLY A CA 1
ATOM 2214 C C . GLY A 1 303 ? 11.789 12.537 -8.079 1.00 71.31 303 GLY A C 1
ATOM 2215 O O . GLY A 1 303 ? 11.499 13.661 -7.690 1.00 71.31 303 GLY A O 1
ATOM 2216 N N . ARG A 1 304 ? 11.832 12.238 -9.375 1.00 67.06 304 ARG A N 1
ATOM 2217 C CA . ARG A 1 304 ? 11.539 13.231 -10.408 1.00 67.06 304 ARG A CA 1
ATOM 2218 C C . ARG A 1 304 ? 10.057 13.595 -10.453 1.00 67.06 304 ARG A C 1
ATOM 2220 O O . ARG A 1 304 ? 9.745 14.765 -10.642 1.00 67.06 304 ARG A O 1
ATOM 2227 N N . ALA A 1 305 ? 9.139 12.646 -10.300 1.00 66.31 305 ALA A N 1
ATOM 2228 C CA . ALA A 1 305 ? 7.707 12.948 -10.337 1.00 66.31 305 ALA A CA 1
ATOM 2229 C C . ALA A 1 305 ? 7.261 13.849 -9.170 1.00 66.31 305 ALA A C 1
ATOM 2231 O O . ALA A 1 305 ? 6.395 14.699 -9.349 1.00 66.31 305 ALA A O 1
ATOM 2232 N N . TRP A 1 306 ? 7.855 13.671 -7.990 1.00 72.44 306 TRP A N 1
ATOM 2233 C CA . TRP A 1 306 ? 7.392 14.270 -6.736 1.00 72.44 306 TRP A CA 1
ATOM 2234 C C . TRP A 1 306 ? 8.287 15.402 -6.223 1.00 72.44 306 TRP A C 1
ATOM 2236 O O . TRP A 1 306 ? 7.802 16.352 -5.612 1.00 72.44 306 TRP A O 1
ATOM 2246 N N . LEU A 1 307 ? 9.597 15.347 -6.476 1.00 65.69 307 LEU A N 1
ATOM 2247 C CA . LEU A 1 307 ? 10.572 16.295 -5.934 1.00 65.69 307 LEU A CA 1
ATOM 2248 C C . LEU A 1 307 ? 11.024 17.269 -7.036 1.00 65.69 307 LEU A C 1
ATOM 2250 O O . LEU A 1 307 ? 11.935 17.012 -7.823 1.00 65.69 307 LEU A O 1
ATOM 2254 N N . ALA A 1 308 ? 10.396 18.448 -7.070 1.00 52.09 308 ALA A N 1
ATOM 2255 C CA . ALA A 1 308 ? 10.596 19.490 -8.088 1.00 52.09 308 ALA A CA 1
ATOM 2256 C C . ALA A 1 308 ? 12.054 19.986 -8.272 1.00 52.09 308 ALA A C 1
ATOM 2258 O O . ALA A 1 308 ? 12.367 20.633 -9.274 1.00 52.09 308 ALA A O 1
ATOM 2259 N N . SER A 1 309 ? 12.963 19.712 -7.329 1.00 46.81 309 SER A N 1
ATOM 2260 C CA . SER A 1 309 ? 14.348 20.204 -7.349 1.00 46.81 309 SER A CA 1
ATOM 2261 C C . SER A 1 309 ? 15.235 19.555 -8.420 1.00 46.81 309 SER A C 1
ATOM 2263 O O . SER A 1 309 ? 16.230 20.166 -8.814 1.00 46.81 309 SER A O 1
ATOM 2265 N N . GLU A 1 310 ? 14.883 18.375 -8.938 1.00 42.91 310 GLU A N 1
ATOM 2266 C CA . GLU A 1 310 ? 15.701 17.670 -9.938 1.00 42.91 310 GLU A CA 1
ATOM 2267 C C . GLU A 1 310 ? 15.514 18.177 -11.378 1.00 42.91 310 GLU A C 1
ATOM 2269 O O . GLU A 1 310 ? 16.356 17.921 -12.239 1.00 42.91 310 GLU A O 1
ATOM 2274 N N . TRP A 1 311 ? 14.459 18.951 -11.650 1.00 40.91 311 TRP A N 1
ATOM 2275 C CA . TRP A 1 311 ? 14.148 19.428 -13.004 1.00 40.91 311 TRP A CA 1
ATOM 2276 C C . TRP A 1 311 ? 14.748 20.792 -13.349 1.00 40.91 311 TRP A C 1
ATOM 2278 O O . TRP A 1 311 ? 14.691 21.214 -14.503 1.00 40.91 311 TRP A O 1
ATOM 2288 N N . GLY A 1 312 ? 15.313 21.518 -12.377 1.00 36.62 312 GLY A N 1
ATOM 2289 C CA . GLY A 1 312 ? 15.852 22.866 -12.603 1.00 36.62 312 GLY A CA 1
ATOM 2290 C C . GLY A 1 312 ? 14.807 23.899 -13.058 1.00 36.62 312 GLY A C 1
ATOM 2291 O O . GLY A 1 312 ? 15.178 24.996 -13.483 1.00 36.62 312 GLY A O 1
ATOM 2292 N N . VAL A 1 313 ? 13.514 23.568 -12.966 1.00 37.38 313 VAL A N 1
ATOM 2293 C CA . VAL A 1 313 ? 12.386 24.457 -13.260 1.00 37.38 313 VAL A CA 1
ATOM 2294 C C . VAL A 1 313 ? 11.805 24.939 -11.926 1.00 37.38 313 VAL A C 1
ATOM 2296 O O . VAL A 1 313 ? 11.560 24.116 -11.045 1.00 37.38 313 VAL A O 1
ATOM 2299 N N . PRO A 1 314 ? 11.599 26.253 -11.723 1.00 36.00 314 PRO A N 1
ATOM 2300 C CA . PRO A 1 314 ? 10.900 26.736 -10.540 1.00 36.00 314 PRO A CA 1
ATOM 2301 C C . PRO A 1 314 ? 9.468 26.191 -10.550 1.00 36.00 314 PRO A C 1
ATOM 2303 O O . PRO A 1 314 ? 8.734 26.486 -11.486 1.00 36.00 314 PRO A O 1
ATOM 2306 N N . GLN A 1 315 ? 9.134 25.399 -9.524 1.00 40.59 315 GLN A N 1
ATOM 2307 C CA . GLN A 1 315 ? 7.794 24.905 -9.175 1.00 40.59 315 GLN A CA 1
ATOM 2308 C C . GLN A 1 315 ? 6.957 24.517 -10.400 1.00 40.59 315 GLN A C 1
ATOM 2310 O O . GLN A 1 315 ? 6.153 25.309 -10.889 1.00 40.59 315 GLN A O 1
ATOM 2315 N N . LEU A 1 316 ? 7.119 23.283 -10.886 1.00 41.69 316 LEU A N 1
ATOM 2316 C CA . LEU A 1 316 ? 6.025 22.681 -11.637 1.00 41.69 316 LEU A CA 1
ATOM 2317 C C . LEU A 1 316 ? 4.848 22.592 -10.651 1.00 41.69 316 LEU A C 1
ATOM 2319 O O . LEU A 1 316 ? 4.891 21.813 -9.702 1.00 41.69 316 LEU A O 1
ATOM 2323 N N . GLU A 1 317 ? 3.859 23.471 -10.802 1.00 40.56 317 GLU A N 1
ATOM 2324 C CA . GLU A 1 317 ? 2.541 23.262 -10.211 1.00 40.56 317 GLU A CA 1
ATOM 2325 C C . GLU A 1 317 ? 2.030 21.928 -10.758 1.00 40.56 317 GLU A C 1
ATOM 2327 O O . GLU A 1 317 ? 1.751 21.810 -11.952 1.00 40.56 317 GLU A O 1
ATOM 2332 N N . GLY A 1 318 ? 1.976 20.914 -9.901 1.00 51.16 318 GLY A N 1
ATOM 2333 C CA . GLY A 1 318 ? 1.416 19.615 -10.236 1.00 51.16 318 GLY A CA 1
ATOM 2334 C C . GLY A 1 318 ? 2.284 18.477 -9.731 1.00 51.16 318 GLY A C 1
ATOM 2335 O O . GLY A 1 318 ? 3.255 18.089 -10.377 1.00 51.16 318 GLY A O 1
ATOM 2336 N N . ALA A 1 319 ? 1.873 17.905 -8.601 1.00 55.97 319 ALA A N 1
ATOM 2337 C CA . ALA A 1 319 ? 2.043 16.481 -8.352 1.00 55.97 319 ALA A CA 1
ATOM 2338 C C . ALA A 1 319 ? 1.590 15.658 -9.581 1.00 55.97 319 ALA A C 1
ATOM 2340 O O . ALA A 1 319 ? 0.831 16.183 -10.409 1.00 55.97 319 ALA A O 1
ATOM 2341 N N . PRO A 1 320 ? 2.014 14.387 -9.739 1.00 57.53 320 PRO A N 1
ATOM 2342 C CA . PRO A 1 320 ? 1.409 13.535 -10.755 1.00 57.53 320 PRO A CA 1
ATOM 2343 C C . PRO A 1 320 ? -0.119 13.534 -10.602 1.00 57.53 320 PRO A C 1
ATOM 2345 O O . PRO A 1 320 ? -0.618 13.749 -9.493 1.00 57.53 320 PRO A O 1
ATOM 2348 N N . PRO A 1 321 ? -0.861 13.324 -11.704 1.00 62.31 321 PRO A N 1
ATOM 2349 C CA . PRO A 1 321 ? -2.309 13.197 -11.642 1.00 62.31 321 PRO A CA 1
ATOM 2350 C C . PRO A 1 321 ? -2.708 12.213 -10.533 1.00 62.31 321 PRO A C 1
ATOM 2352 O O . PRO A 1 321 ? -2.047 11.180 -10.398 1.00 62.31 321 PRO A O 1
ATOM 2355 N N . PRO A 1 322 ? -3.760 12.500 -9.749 1.00 65.00 322 PRO A N 1
ATOM 2356 C CA . PRO A 1 322 ? -4.206 11.610 -8.677 1.00 65.00 322 PRO A CA 1
ATOM 2357 C C . PRO A 1 322 ? -4.559 10.197 -9.171 1.00 65.00 322 PRO A C 1
ATOM 2359 O O . PRO A 1 322 ? -4.475 9.258 -8.395 1.00 65.00 322 PRO A O 1
ATOM 2362 N N . SER A 1 323 ? -4.855 10.028 -10.464 1.00 67.88 323 SER A N 1
ATOM 2363 C CA . SER A 1 323 ? -5.056 8.727 -11.114 1.00 67.88 323 SER A CA 1
ATOM 2364 C C . SER A 1 323 ? -3.805 7.845 -11.188 1.00 67.88 323 SER A C 1
ATOM 2366 O O . SER A 1 323 ? -3.930 6.673 -11.491 1.00 67.88 323 SER A O 1
ATOM 2368 N N . CYS A 1 324 ? -2.602 8.384 -10.958 1.00 72.94 324 CYS A N 1
ATOM 2369 C CA . CYS A 1 324 ? -1.371 7.588 -10.883 1.00 72.94 324 CYS A CA 1
ATOM 2370 C C . CYS A 1 324 ? -1.027 7.170 -9.449 1.00 72.94 324 CYS A C 1
ATOM 2372 O O . CYS A 1 324 ? 0.019 6.549 -9.231 1.00 72.94 324 CYS A O 1
ATOM 2374 N N . LEU A 1 325 ? -1.783 7.639 -8.448 1.00 79.81 325 LEU A N 1
ATOM 2375 C CA . LEU A 1 325 ? -1.426 7.423 -7.051 1.00 79.81 325 LEU A CA 1
ATOM 2376 C C . LEU A 1 325 ? -1.421 5.932 -6.672 1.00 79.81 325 LEU A C 1
ATOM 2378 O O . LEU A 1 325 ? -0.458 5.557 -6.008 1.00 79.81 325 LEU A O 1
ATOM 2382 N N . PRO A 1 326 ? -2.340 5.072 -7.161 1.00 82.75 326 PRO A N 1
ATOM 2383 C CA . PRO A 1 326 ? -2.283 3.631 -6.905 1.00 82.75 326 PRO A CA 1
ATOM 2384 C C . PRO A 1 326 ? -0.963 2.989 -7.355 1.00 82.75 326 PRO A C 1
ATOM 2386 O O . PRO A 1 326 ? -0.290 2.320 -6.569 1.00 82.75 326 PRO A O 1
ATOM 2389 N N . GLU A 1 327 ? -0.510 3.237 -8.590 1.00 81.62 327 GLU A N 1
ATOM 2390 C CA . GLU A 1 327 ? 0.777 2.715 -9.067 1.00 81.62 327 GLU A CA 1
ATOM 2391 C C . GLU A 1 327 ? 1.943 3.307 -8.280 1.00 81.62 327 GLU A C 1
ATOM 2393 O O . GLU A 1 327 ? 2.909 2.609 -7.970 1.00 81.62 327 GLU A O 1
ATOM 2398 N N . CYS A 1 328 ? 1.858 4.590 -7.918 1.00 81.56 328 CYS A N 1
ATOM 2399 C CA . CYS A 1 328 ? 2.869 5.204 -7.071 1.00 81.56 328 CYS A CA 1
ATOM 2400 C C . CYS A 1 328 ? 2.954 4.550 -5.686 1.00 81.56 328 CYS A C 1
ATOM 2402 O O . CYS A 1 328 ? 4.055 4.438 -5.145 1.00 81.56 328 CYS A O 1
ATOM 2404 N N . SER A 1 329 ? 1.826 4.141 -5.108 1.00 86.50 329 SER A N 1
ATOM 2405 C CA . SER A 1 329 ? 1.774 3.458 -3.819 1.00 86.50 329 SER A CA 1
ATOM 2406 C C . SER A 1 329 ? 2.432 2.081 -3.904 1.00 86.50 329 SER A C 1
ATOM 2408 O O . SER A 1 329 ? 3.308 1.786 -3.090 1.00 86.50 329 SER A O 1
ATOM 2410 N N . LYS A 1 330 ? 2.139 1.301 -4.956 1.00 84.38 330 LYS A N 1
ATOM 2411 C CA . LYS A 1 330 ? 2.825 0.023 -5.241 1.00 84.38 330 LYS A CA 1
ATOM 2412 C C . LYS A 1 330 ? 4.338 0.219 -5.387 1.00 84.38 330 LYS A C 1
ATOM 2414 O O . LYS A 1 330 ? 5.140 -0.474 -4.767 1.00 84.38 330 LYS A O 1
ATOM 2419 N N . PHE A 1 331 ? 4.748 1.235 -6.143 1.00 84.38 331 PHE A N 1
ATOM 2420 C CA . PHE A 1 331 ? 6.156 1.603 -6.318 1.00 84.38 331 PHE A CA 1
ATOM 2421 C C . PHE A 1 331 ? 6.852 1.999 -5.020 1.00 84.38 331 PHE A C 1
ATOM 2423 O O . PHE A 1 331 ? 8.016 1.648 -4.809 1.00 84.38 331 PHE A O 1
ATOM 2430 N N . LEU A 1 332 ? 6.158 2.734 -4.153 1.00 85.06 332 LEU A N 1
ATOM 2431 C CA . LEU A 1 332 ? 6.686 3.108 -2.853 1.00 85.06 332 LEU A CA 1
ATOM 2432 C C . LEU A 1 332 ? 6.840 1.878 -1.952 1.00 85.06 332 LEU A C 1
ATOM 2434 O O . LEU A 1 332 ? 7.889 1.737 -1.329 1.00 85.06 332 LEU A O 1
ATOM 2438 N N . ALA A 1 333 ? 5.858 0.976 -1.925 1.00 85.25 333 ALA A N 1
ATOM 2439 C CA . ALA A 1 333 ? 5.941 -0.271 -1.169 1.00 85.25 333 ALA A CA 1
ATOM 2440 C C . ALA A 1 333 ? 7.156 -1.112 -1.591 1.00 85.25 333 ALA A C 1
ATOM 2442 O O . ALA A 1 333 ? 7.985 -1.456 -0.751 1.00 85.25 333 ALA A O 1
ATOM 2443 N N . LEU A 1 334 ? 7.354 -1.327 -2.894 1.00 81.75 334 LEU A N 1
ATOM 2444 C CA . LEU A 1 334 ? 8.507 -2.071 -3.429 1.00 81.75 334 LEU A CA 1
ATOM 2445 C C . LEU A 1 334 ? 9.845 -1.479 -3.010 1.00 81.75 334 LEU A C 1
ATOM 2447 O O . LEU A 1 334 ? 10.788 -2.186 -2.650 1.00 81.75 334 LEU A O 1
ATOM 2451 N N . LEU A 1 335 ? 9.926 -0.152 -3.068 1.00 82.06 335 LEU A N 1
ATOM 2452 C CA . LEU A 1 335 ? 11.108 0.581 -2.662 1.00 82.06 335 LEU A CA 1
ATOM 2453 C C . LEU A 1 335 ? 11.389 0.399 -1.169 1.00 82.06 335 LEU A C 1
ATOM 2455 O O . LEU A 1 335 ? 12.545 0.226 -0.794 1.00 82.06 335 LEU A O 1
ATOM 2459 N N . LEU A 1 336 ? 10.359 0.433 -0.325 1.00 80.75 336 LEU A N 1
ATOM 2460 C CA . LEU A 1 336 ? 10.499 0.253 1.117 1.00 80.75 336 LEU A CA 1
ATOM 2461 C C . LEU A 1 336 ? 10.848 -1.199 1.473 1.00 80.75 336 LEU A C 1
ATOM 2463 O O . LEU A 1 336 ? 11.765 -1.409 2.264 1.00 80.75 336 LEU A O 1
ATOM 2467 N N . GLN A 1 337 ? 10.244 -2.195 0.825 1.00 79.75 337 GLN A N 1
ATOM 2468 C CA . GLN A 1 337 ? 10.609 -3.607 0.997 1.00 79.75 337 GLN A CA 1
ATOM 2469 C C . GLN A 1 337 ? 12.090 -3.850 0.675 1.00 79.75 337 GLN A C 1
ATOM 2471 O O . GLN A 1 337 ? 12.816 -4.443 1.472 1.00 79.75 337 GLN A O 1
ATOM 2476 N N . ALA A 1 338 ? 12.591 -3.279 -0.427 1.00 77.31 338 ALA A N 1
ATOM 2477 C CA . ALA A 1 338 ? 14.010 -3.353 -0.778 1.00 77.31 338 ALA A CA 1
ATOM 2478 C C . ALA A 1 338 ? 14.938 -2.664 0.239 1.00 77.31 338 ALA A C 1
ATOM 2480 O O . ALA A 1 338 ? 16.144 -2.876 0.189 1.00 77.31 338 ALA A O 1
ATOM 2481 N N . THR A 1 339 ? 14.422 -1.805 1.124 1.00 74.12 339 THR A N 1
ATOM 2482 C CA . THR A 1 339 ? 15.212 -1.174 2.199 1.00 74.12 339 THR A CA 1
ATOM 2483 C C . THR A 1 339 ? 15.195 -1.969 3.500 1.00 74.12 339 THR A C 1
ATOM 2485 O O . THR A 1 339 ? 16.060 -1.746 4.350 1.00 74.12 339 THR A O 1
ATOM 2488 N N . MET A 1 340 ? 14.210 -2.856 3.665 1.00 73.12 340 MET A N 1
ATOM 2489 C CA . MET A 1 340 ? 14.093 -3.761 4.808 1.00 73.12 340 MET A CA 1
ATOM 2490 C C . MET A 1 340 ? 14.999 -4.984 4.648 1.00 73.12 340 MET A C 1
ATOM 2492 O O . MET A 1 340 ? 15.474 -5.516 5.651 1.00 73.12 340 MET A O 1
ATOM 2496 N N . ASP A 1 341 ? 15.270 -5.409 3.410 1.00 72.75 341 ASP A N 1
ATOM 2497 C CA . ASP A 1 341 ? 16.151 -6.546 3.142 1.00 72.75 341 ASP A CA 1
ATOM 2498 C C . ASP A 1 341 ? 17.636 -6.173 3.370 1.00 72.75 341 ASP A C 1
ATOM 2500 O O . ASP A 1 341 ? 18.186 -5.323 2.659 1.00 72.75 341 ASP A O 1
ATOM 2504 N N . PRO A 1 342 ? 18.335 -6.819 4.326 1.00 66.94 342 PRO A N 1
ATOM 2505 C CA . PRO A 1 342 ? 19.755 -6.575 4.578 1.00 66.94 342 PRO A CA 1
ATOM 2506 C C . PRO A 1 342 ? 20.685 -6.980 3.419 1.00 66.94 342 PRO A C 1
ATOM 2508 O O . PRO A 1 342 ? 21.853 -6.588 3.428 1.00 66.94 342 PRO A O 1
ATOM 2511 N N . ALA A 1 343 ? 20.218 -7.777 2.452 1.00 68.75 343 ALA A N 1
ATOM 2512 C CA . ALA A 1 343 ? 20.966 -8.165 1.256 1.00 68.75 343 ALA A CA 1
ATOM 2513 C C . ALA A 1 343 ? 20.910 -7.112 0.135 1.00 68.75 343 ALA A C 1
ATOM 2515 O O . ALA A 1 343 ? 21.643 -7.220 -0.852 1.00 68.75 343 ALA A O 1
ATOM 2516 N N . SER A 1 344 ? 20.055 -6.098 0.272 1.00 68.19 344 SER A N 1
ATOM 2517 C CA . SER A 1 344 ? 19.924 -5.004 -0.683 1.00 68.19 344 SER A CA 1
ATOM 2518 C C . SER A 1 344 ? 20.994 -3.931 -0.473 1.00 68.19 344 SER A C 1
ATOM 2520 O O . SER A 1 344 ? 21.197 -3.422 0.629 1.00 68.19 344 SER A O 1
ATOM 2522 N N . ASP A 1 345 ? 21.640 -3.499 -1.559 1.00 64.44 345 ASP A N 1
ATOM 2523 C CA . ASP A 1 345 ? 22.545 -2.339 -1.547 1.00 64.44 345 ASP A CA 1
ATOM 2524 C C . ASP A 1 345 ? 21.781 -0.991 -1.505 1.00 64.44 345 ASP A C 1
ATOM 2526 O O . ASP A 1 345 ? 22.387 0.090 -1.414 1.00 64.44 345 ASP A O 1
ATOM 2530 N N . PHE A 1 346 ? 20.445 -1.020 -1.608 1.00 66.69 346 PHE A N 1
ATOM 2531 C CA . PHE A 1 346 ? 19.613 0.175 -1.666 1.00 66.69 346 PHE A CA 1
ATOM 2532 C C . PHE A 1 346 ? 19.427 0.792 -0.271 1.00 66.69 346 PHE A C 1
ATOM 2534 O O . PHE A 1 346 ? 18.723 0.279 0.591 1.00 66.69 346 PHE A O 1
ATOM 2541 N N . ASN A 1 347 ? 20.073 1.939 -0.049 1.00 63.94 347 ASN A N 1
ATOM 2542 C CA . ASN A 1 347 ? 20.097 2.602 1.252 1.00 63.94 347 ASN A CA 1
ATOM 2543 C C . ASN A 1 347 ? 18.983 3.649 1.410 1.00 63.94 347 ASN A C 1
ATOM 2545 O O . ASN A 1 347 ? 18.819 4.542 0.573 1.00 63.94 347 ASN A O 1
ATOM 2549 N N . LEU A 1 348 ? 18.319 3.621 2.570 1.00 57.47 348 LEU A N 1
ATOM 2550 C CA . LEU A 1 348 ? 17.187 4.485 2.924 1.00 57.47 348 LEU A CA 1
ATOM 2551 C C . LEU A 1 348 ? 17.480 5.996 2.819 1.00 57.47 348 LEU A C 1
ATOM 2553 O O . LEU A 1 348 ? 16.643 6.784 2.371 1.00 57.47 348 LEU A O 1
ATOM 2557 N N . GLY A 1 349 ? 18.687 6.411 3.222 1.00 54.78 349 GLY A N 1
ATOM 2558 C CA . GLY A 1 349 ? 19.051 7.820 3.412 1.00 54.78 349 GLY A CA 1
ATOM 2559 C C . GLY A 1 349 ? 19.214 8.651 2.134 1.00 54.78 349 GLY A C 1
ATOM 2560 O O . GLY A 1 349 ? 19.274 9.875 2.222 1.00 54.78 349 GLY A O 1
ATOM 2561 N N . ALA A 1 350 ? 19.287 8.022 0.957 1.00 53.03 350 ALA A N 1
ATOM 2562 C CA . ALA A 1 350 ? 19.526 8.722 -0.307 1.00 53.03 350 ALA A CA 1
ATOM 2563 C C . ALA A 1 350 ? 18.265 8.922 -1.170 1.00 53.03 350 ALA A C 1
ATOM 2565 O O . ALA A 1 350 ? 18.352 9.625 -2.175 1.00 53.03 350 ALA A O 1
ATOM 2566 N N . GLY A 1 351 ? 17.106 8.352 -0.801 1.00 58.91 351 GLY A N 1
ATOM 2567 C CA . GLY A 1 351 ? 15.909 8.432 -1.652 1.00 58.91 351 GLY A CA 1
ATOM 2568 C C . GLY A 1 351 ? 14.551 8.210 -0.981 1.00 58.91 351 GLY A C 1
ATOM 2569 O O . GLY A 1 351 ? 13.609 8.891 -1.356 1.00 58.91 351 GLY A O 1
ATOM 2570 N N . ALA A 1 352 ? 14.417 7.335 0.023 1.00 67.38 352 ALA A N 1
ATOM 2571 C CA . ALA A 1 352 ? 13.093 6.906 0.503 1.00 67.38 352 ALA A CA 1
ATOM 2572 C C . ALA A 1 352 ? 12.373 7.948 1.384 1.00 67.38 352 ALA A C 1
ATOM 2574 O O . ALA A 1 352 ? 11.214 8.278 1.151 1.00 67.38 352 ALA A O 1
ATOM 2575 N N . ALA A 1 353 ? 13.065 8.530 2.369 1.00 72.56 353 ALA A N 1
ATOM 2576 C CA . ALA A 1 353 ? 12.464 9.473 3.321 1.00 72.56 353 ALA A CA 1
ATOM 2577 C C . ALA A 1 353 ? 11.795 10.723 2.692 1.00 72.56 353 ALA A C 1
ATOM 2579 O O . ALA A 1 353 ? 10.686 11.074 3.105 1.00 72.56 353 ALA A O 1
ATOM 2580 N N . PRO A 1 354 ? 12.397 11.438 1.717 1.00 75.12 354 PRO A N 1
ATOM 2581 C CA . PRO A 1 354 ? 11.719 12.565 1.071 1.00 75.12 354 PRO A CA 1
ATOM 2582 C C . PRO A 1 354 ? 10.517 12.123 0.222 1.00 75.12 354 PRO A C 1
ATOM 2584 O O . PRO A 1 354 ? 9.555 12.882 0.116 1.00 75.12 354 PRO A O 1
ATOM 2587 N N . LEU A 1 355 ? 10.539 10.904 -0.331 1.00 78.62 355 LEU A N 1
ATOM 2588 C CA . LEU A 1 355 ? 9.414 10.342 -1.083 1.00 78.62 355 LEU A CA 1
ATOM 2589 C C . LEU A 1 355 ? 8.231 10.032 -0.169 1.00 78.62 355 LEU A C 1
ATOM 2591 O O . LEU A 1 355 ? 7.126 10.451 -0.485 1.00 78.62 355 LEU A O 1
ATOM 2595 N N . VAL A 1 356 ? 8.463 9.404 0.989 1.00 80.25 356 VAL A N 1
ATOM 2596 C CA . VAL A 1 356 ? 7.410 9.126 1.988 1.00 80.25 356 VAL A CA 1
ATOM 2597 C C . VAL A 1 356 ? 6.754 10.422 2.480 1.00 80.25 356 VAL A C 1
ATOM 2599 O O . VAL A 1 356 ? 5.533 10.501 2.581 1.00 80.25 356 VAL A O 1
ATOM 2602 N N . ASN A 1 357 ? 7.545 11.473 2.729 1.00 78.62 357 ASN A N 1
ATOM 2603 C CA . ASN A 1 357 ? 7.010 12.785 3.112 1.00 78.62 357 ASN A CA 1
ATOM 2604 C C . ASN A 1 357 ? 6.140 13.415 2.017 1.00 78.62 357 ASN A C 1
ATOM 2606 O O . ASN A 1 357 ? 5.084 13.966 2.317 1.00 78.62 357 ASN A O 1
ATOM 2610 N N . CYS A 1 358 ? 6.581 13.354 0.756 1.00 79.44 358 CYS A N 1
ATOM 2611 C CA . CYS A 1 358 ? 5.785 13.877 -0.351 1.00 79.44 358 CYS A CA 1
ATOM 2612 C C . CYS A 1 358 ? 4.505 13.059 -0.538 1.00 79.44 358 CYS A C 1
ATOM 2614 O O . CYS A 1 358 ? 3.430 13.636 -0.661 1.00 79.44 358 CYS A O 1
ATOM 2616 N N . TYR A 1 359 ? 4.620 11.731 -0.501 1.00 83.75 359 TYR A N 1
ATOM 2617 C CA . TYR A 1 359 ? 3.512 10.794 -0.641 1.00 83.75 359 TYR A CA 1
ATOM 2618 C C . TYR A 1 359 ? 2.416 11.037 0.397 1.00 83.75 359 TYR A C 1
ATOM 2620 O O . TYR A 1 359 ? 1.249 11.127 0.037 1.00 83.75 359 TYR A O 1
ATOM 2628 N N . ALA A 1 360 ? 2.782 11.252 1.662 1.00 83.50 360 ALA A N 1
ATOM 2629 C CA . ALA A 1 360 ? 1.821 11.599 2.703 1.00 83.50 360 ALA A CA 1
ATOM 2630 C C . ALA A 1 360 ? 1.038 12.888 2.401 1.00 83.50 360 ALA A C 1
ATOM 2632 O O . ALA A 1 360 ? -0.158 12.958 2.673 1.00 83.50 360 ALA A O 1
ATOM 2633 N N . GLY A 1 361 ? 1.692 13.899 1.819 1.00 81.12 361 GLY A N 1
ATOM 2634 C CA . GLY A 1 361 ? 1.017 15.117 1.366 1.00 81.12 361 GLY A CA 1
ATOM 2635 C C . GLY A 1 361 ? 0.042 14.861 0.214 1.00 81.12 361 GLY A C 1
ATOM 2636 O O . GLY A 1 361 ? -1.041 15.433 0.205 1.00 81.12 361 GLY A O 1
ATOM 2637 N N . LEU A 1 362 ? 0.399 13.972 -0.720 1.00 81.81 362 LEU A N 1
ATOM 2638 C CA . LEU A 1 362 ? -0.471 13.580 -1.834 1.00 81.81 362 LEU A CA 1
ATOM 2639 C C . LEU A 1 362 ? -1.688 12.783 -1.359 1.00 81.81 362 LEU A C 1
ATOM 2641 O O . LEU A 1 362 ? -2.799 13.058 -1.799 1.00 81.81 362 LEU A O 1
ATOM 2645 N N . LEU A 1 363 ? -1.486 11.846 -0.429 1.00 83.56 363 LEU A N 1
ATOM 2646 C CA . LEU A 1 363 ? -2.563 11.060 0.174 1.00 83.56 363 LEU A CA 1
ATOM 2647 C C . LEU A 1 363 ? -3.602 11.938 0.875 1.00 83.56 363 LEU A C 1
ATOM 2649 O O . LEU A 1 363 ? -4.794 11.676 0.767 1.00 83.56 363 LEU A O 1
ATOM 2653 N N . ALA A 1 364 ? -3.167 12.996 1.564 1.00 81.81 364 ALA A N 1
ATOM 2654 C CA . ALA A 1 364 ? -4.067 13.895 2.285 1.00 81.81 364 ALA A CA 1
ATOM 2655 C C . ALA A 1 364 ? -5.088 14.601 1.373 1.00 81.81 364 ALA A C 1
ATOM 2657 O O . ALA A 1 364 ? -6.164 14.982 1.831 1.00 81.81 364 ALA A O 1
ATOM 2658 N N . GLU A 1 365 ? -4.736 14.804 0.102 1.00 77.50 365 GLU A N 1
ATOM 2659 C CA . GLU A 1 365 ? -5.566 15.485 -0.896 1.00 77.50 365 GLU A CA 1
ATOM 2660 C C . GLU A 1 365 ? -6.278 14.507 -1.842 1.00 77.50 365 GLU A C 1
ATOM 2662 O O . GLU A 1 365 ? -7.021 14.949 -2.720 1.00 77.50 365 GLU A O 1
ATOM 2667 N N . TRP A 1 366 ? -6.058 13.196 -1.688 1.00 79.31 366 TRP A N 1
ATOM 2668 C CA . TRP A 1 366 ? -6.555 12.190 -2.616 1.00 79.31 366 TRP A CA 1
ATOM 2669 C C . TRP A 1 366 ? -8.017 11.821 -2.318 1.00 79.31 366 TRP A C 1
ATOM 2671 O O . TRP A 1 366 ? -8.304 11.317 -1.232 1.00 79.31 366 TRP A O 1
ATOM 2681 N N . PRO A 1 367 ? -8.956 12.076 -3.253 1.00 63.88 367 PRO A N 1
ATOM 2682 C CA . PRO A 1 367 ? -10.380 11.860 -3.016 1.00 63.88 367 PRO A CA 1
ATOM 2683 C C . PRO A 1 367 ? -10.889 10.497 -3.515 1.00 63.88 367 PRO A C 1
ATOM 2685 O O . PRO A 1 367 ? -12.102 10.293 -3.512 1.00 63.88 367 PRO A O 1
ATOM 2688 N N . ALA A 1 368 ? -10.017 9.614 -4.013 1.00 62.41 368 ALA A N 1
ATOM 2689 C CA . ALA A 1 368 ? -10.432 8.384 -4.678 1.00 62.41 368 ALA A CA 1
ATOM 2690 C C . ALA A 1 368 ? -10.406 7.194 -3.707 1.00 62.41 368 ALA A C 1
ATOM 2692 O O . ALA A 1 368 ? -9.366 6.837 -3.158 1.00 62.41 368 ALA A O 1
ATOM 2693 N N . TYR A 1 369 ? -11.592 6.634 -3.476 1.00 69.12 369 TYR A N 1
ATOM 2694 C CA . TYR A 1 369 ? -11.840 5.429 -2.676 1.00 69.12 369 TYR A CA 1
ATOM 2695 C C . TYR A 1 369 ? -12.763 4.461 -3.446 1.00 69.12 369 TYR A C 1
ATOM 2697 O O . TYR A 1 369 ? -13.485 3.675 -2.838 1.00 69.12 369 TYR A O 1
ATOM 2705 N N . GLU A 1 370 ? -12.827 4.607 -4.773 1.00 56.19 370 GLU A N 1
ATOM 2706 C CA . GLU A 1 370 ? -13.648 3.799 -5.682 1.00 56.19 370 GLU A CA 1
ATOM 2707 C C . GLU A 1 370 ? -12.723 2.818 -6.432 1.00 56.19 370 GLU A C 1
ATOM 2709 O O . GLU A 1 370 ? -11.579 3.168 -6.706 1.00 56.19 370 GLU A O 1
ATOM 2714 N N . GLU A 1 371 ? -13.201 1.606 -6.742 1.00 59.94 371 GLU A N 1
ATOM 2715 C CA . GLU A 1 371 ? -12.479 0.583 -7.535 1.00 59.94 371 GLU A CA 1
ATOM 2716 C C . GLU A 1 371 ? -11.134 0.089 -6.938 1.00 59.94 371 GLU A C 1
ATOM 2718 O O . GLU A 1 371 ? -10.140 -0.009 -7.651 1.00 59.94 371 GLU A O 1
ATOM 2723 N N . GLU A 1 372 ? -11.087 -0.228 -5.632 1.00 63.69 372 GLU A N 1
ATOM 2724 C CA . GLU A 1 372 ? -9.908 -0.806 -4.931 1.00 63.69 372 GLU A CA 1
ATOM 2725 C C . GLU A 1 372 ? -8.616 0.033 -4.997 1.00 63.69 372 GLU A C 1
ATOM 2727 O O . GLU A 1 372 ? -7.539 -0.412 -4.596 1.00 63.69 372 GLU A O 1
ATOM 2732 N N . GLU A 1 373 ? -8.692 1.285 -5.453 1.00 70.50 373 GLU A N 1
ATOM 2733 C CA . GLU A 1 373 ? -7.534 2.174 -5.516 1.00 70.50 373 GLU A CA 1
ATOM 2734 C C . GLU A 1 373 ? -6.886 2.366 -4.128 1.00 70.50 373 GLU A C 1
ATOM 2736 O O . GLU A 1 373 ? -5.660 2.489 -4.011 1.00 70.50 373 GLU A O 1
ATOM 2741 N N . ASP A 1 374 ? -7.687 2.323 -3.058 1.00 77.56 374 ASP A N 1
ATOM 2742 C CA . ASP A 1 374 ? -7.218 2.444 -1.681 1.00 77.56 374 ASP A CA 1
ATOM 2743 C C . ASP A 1 374 ? -6.312 1.285 -1.244 1.00 77.56 374 ASP A C 1
ATOM 2745 O O . ASP A 1 374 ? -5.395 1.536 -0.464 1.00 77.56 374 ASP A O 1
ATOM 2749 N N . GLU A 1 375 ? -6.469 0.069 -1.777 1.00 82.75 375 GLU A N 1
ATOM 2750 C CA . GLU A 1 375 ? -5.652 -1.099 -1.399 1.00 82.75 375 GLU A CA 1
ATOM 2751 C C . GLU A 1 375 ? -4.163 -0.853 -1.620 1.00 82.75 375 GLU A C 1
ATOM 2753 O O . GLU A 1 375 ? -3.335 -1.057 -0.731 1.00 82.75 375 GLU A O 1
ATOM 2758 N N . ALA A 1 376 ? -3.806 -0.310 -2.785 1.00 82.88 376 ALA A N 1
ATOM 2759 C CA . ALA A 1 376 ? -2.420 0.019 -3.087 1.00 82.88 376 ALA A CA 1
ATOM 2760 C C . ALA A 1 376 ? -1.856 1.031 -2.078 1.00 82.88 376 ALA A C 1
ATOM 2762 O O . ALA A 1 376 ? -0.703 0.917 -1.645 1.00 82.88 376 ALA A O 1
ATOM 2763 N N . ALA A 1 377 ? -2.670 2.014 -1.681 1.00 85.19 377 ALA A N 1
ATOM 2764 C CA . ALA A 1 377 ? -2.280 2.997 -0.685 1.00 85.19 377 ALA A CA 1
ATOM 2765 C C . ALA A 1 377 ? -2.137 2.383 0.709 1.00 85.19 377 ALA A C 1
ATOM 2767 O O . ALA A 1 377 ? -1.146 2.678 1.379 1.00 85.19 377 ALA A O 1
ATOM 2768 N N . LEU A 1 378 ? -3.066 1.523 1.127 1.00 85.56 378 LEU A N 1
ATOM 2769 C CA . LEU A 1 378 ? -3.030 0.829 2.412 1.00 85.56 378 LEU A CA 1
ATOM 2770 C C . LEU A 1 378 ? -1.838 -0.138 2.503 1.00 85.56 378 LEU A C 1
ATOM 2772 O O . LEU A 1 378 ? -1.140 -0.123 3.514 1.00 85.56 378 LEU A O 1
ATOM 2776 N N . LEU A 1 379 ? -1.514 -0.865 1.432 1.00 83.75 379 LEU A N 1
ATOM 2777 C CA . LEU A 1 379 ? -0.324 -1.719 1.343 1.00 83.75 379 LEU A CA 1
ATOM 2778 C C . LEU A 1 379 ? 0.970 -0.904 1.488 1.00 83.75 379 LEU A C 1
ATOM 2780 O O . LEU A 1 379 ? 1.901 -1.291 2.206 1.00 83.75 379 LEU A O 1
ATOM 2784 N N . ALA A 1 380 ? 1.032 0.273 0.859 1.00 86.62 380 ALA A N 1
ATOM 2785 C CA . ALA A 1 380 ? 2.151 1.189 1.055 1.00 86.62 380 ALA A CA 1
ATOM 2786 C C . ALA A 1 380 ? 2.240 1.676 2.511 1.00 86.62 380 ALA A C 1
ATOM 2788 O O . ALA A 1 380 ? 3.343 1.768 3.048 1.00 86.62 380 ALA A O 1
ATOM 2789 N N . LEU A 1 381 ? 1.107 1.957 3.168 1.00 86.69 381 LEU A N 1
ATOM 2790 C CA . LEU A 1 381 ? 1.076 2.322 4.589 1.00 86.69 381 LEU A CA 1
ATOM 2791 C C . LEU A 1 381 ? 1.574 1.187 5.484 1.00 86.69 381 LEU A C 1
ATOM 2793 O O . LEU A 1 381 ? 2.373 1.445 6.382 1.00 86.69 381 LEU A O 1
ATOM 2797 N N . ASP A 1 382 ? 1.159 -0.050 5.228 1.00 84.19 382 ASP A N 1
ATOM 2798 C CA . ASP A 1 382 ? 1.630 -1.219 5.970 1.00 84.19 382 ASP A CA 1
ATOM 2799 C C . ASP A 1 382 ? 3.139 -1.374 5.859 1.00 84.19 382 ASP A C 1
ATOM 2801 O O . ASP A 1 382 ? 3.825 -1.452 6.873 1.00 84.19 382 ASP A O 1
ATOM 2805 N N . THR A 1 383 ? 3.667 -1.268 4.641 1.00 84.25 383 THR A N 1
ATOM 2806 C CA . THR A 1 383 ? 5.110 -1.356 4.399 1.00 84.25 383 THR A CA 1
ATOM 2807 C C . THR A 1 383 ? 5.876 -0.223 5.100 1.00 84.25 383 THR A C 1
ATOM 2809 O O . THR A 1 383 ? 6.968 -0.429 5.634 1.00 84.25 383 THR A O 1
ATOM 2812 N N . ILE A 1 384 ? 5.308 0.992 5.141 1.00 81.81 384 ILE A N 1
ATOM 2813 C CA . ILE A 1 384 ? 5.866 2.118 5.907 1.00 81.81 384 ILE A CA 1
ATOM 2814 C C . ILE A 1 384 ? 5.908 1.783 7.408 1.00 81.81 384 ILE A C 1
ATOM 2816 O O . ILE A 1 384 ? 6.906 2.067 8.078 1.00 81.81 384 ILE A O 1
ATOM 2820 N N . LEU A 1 385 ? 4.839 1.197 7.951 1.00 79.19 385 LEU A N 1
ATOM 2821 C CA . LEU A 1 385 ? 4.763 0.816 9.361 1.00 79.19 385 LEU A CA 1
ATOM 2822 C C . LEU A 1 385 ? 5.720 -0.338 9.685 1.00 79.19 385 LEU A C 1
ATOM 2824 O O . LEU A 1 385 ? 6.428 -0.259 10.688 1.00 79.19 385 LEU A O 1
ATOM 2828 N N . ASP A 1 386 ? 5.838 -1.346 8.829 1.00 79.00 386 ASP A N 1
ATOM 2829 C CA . ASP A 1 386 ? 6.754 -2.471 9.032 1.00 79.00 386 ASP A CA 1
ATOM 2830 C C . ASP A 1 386 ? 8.213 -2.009 9.037 1.00 79.00 386 ASP A C 1
ATOM 2832 O O . ASP A 1 386 ? 8.971 -2.316 9.961 1.00 79.00 386 ASP A O 1
ATOM 2836 N N . LEU A 1 387 ? 8.591 -1.157 8.077 1.00 74.50 387 LEU A N 1
ATOM 2837 C CA . LEU A 1 387 ? 9.919 -0.548 8.042 1.00 74.50 387 LEU A CA 1
ATOM 2838 C C . LEU A 1 387 ? 10.225 0.225 9.332 1.00 74.50 387 LEU A C 1
ATOM 2840 O O . LEU A 1 387 ? 11.350 0.209 9.828 1.00 74.50 387 LEU A O 1
ATOM 2844 N N . SER A 1 388 ? 9.227 0.914 9.882 1.00 70.31 388 SER A N 1
ATOM 2845 C CA . SER A 1 388 ? 9.389 1.692 11.109 1.00 70.31 388 SER A CA 1
ATOM 2846 C C . SER A 1 388 ? 9.538 0.837 12.374 1.00 70.31 388 SER A C 1
ATOM 2848 O O . SER A 1 388 ? 10.062 1.320 13.379 1.00 70.31 388 SER A O 1
ATOM 2850 N N . LEU A 1 389 ? 9.084 -0.420 12.335 1.00 67.62 389 LEU A N 1
ATOM 2851 C CA . LEU A 1 389 ? 9.253 -1.405 13.404 1.00 67.62 389 LEU A CA 1
ATOM 2852 C C . LEU A 1 389 ? 10.603 -2.133 13.299 1.00 67.62 389 LEU A C 1
ATOM 2854 O O . LEU A 1 389 ? 11.147 -2.577 14.314 1.00 67.62 389 LEU A O 1
ATOM 2858 N N . CYS A 1 390 ? 11.202 -2.199 12.107 1.00 65.00 390 CYS A N 1
ATOM 2859 C CA . CYS A 1 390 ? 12.575 -2.660 11.926 1.00 65.00 390 CYS A CA 1
ATOM 2860 C C . CYS A 1 390 ? 13.561 -1.670 12.581 1.00 65.00 390 CYS A C 1
ATOM 2862 O O . CYS A 1 390 ? 13.901 -0.625 12.030 1.00 65.00 390 CYS A O 1
ATOM 2864 N N . ALA A 1 391 ? 14.054 -2.026 13.774 1.00 48.72 391 ALA A N 1
ATOM 2865 C CA . ALA A 1 391 ? 14.875 -1.225 14.699 1.00 48.72 391 ALA A CA 1
ATOM 2866 C C . ALA A 1 391 ? 16.209 -0.648 14.156 1.00 48.72 391 ALA A C 1
ATOM 2868 O O . ALA A 1 391 ? 17.014 -0.109 14.916 1.00 48.72 391 ALA A O 1
ATOM 2869 N N . THR A 1 392 ? 16.486 -0.765 12.860 1.00 49.28 392 THR A N 1
ATOM 2870 C CA . THR A 1 392 ? 17.744 -0.370 12.218 1.00 49.28 392 THR A CA 1
ATOM 2871 C C . THR A 1 392 ? 17.744 1.047 11.644 1.00 49.28 392 THR A C 1
ATOM 2873 O O . THR A 1 392 ? 18.790 1.493 11.175 1.00 49.28 392 THR A O 1
ATOM 2876 N N . GLN A 1 393 ? 16.617 1.772 11.645 1.00 53.06 393 GLN A N 1
ATOM 2877 C CA . GLN A 1 393 ? 16.511 3.033 10.901 1.00 53.06 393 GLN A CA 1
ATOM 2878 C C . GLN A 1 393 ? 15.837 4.169 11.691 1.00 53.06 393 GLN A C 1
ATOM 2880 O O . GLN A 1 393 ? 14.700 4.555 11.446 1.00 53.06 393 GLN A O 1
ATOM 2885 N N . GLU A 1 394 ? 16.614 4.806 12.574 1.00 49.28 394 GLU A N 1
ATOM 2886 C CA . GLU A 1 394 ? 16.247 6.011 13.352 1.00 49.28 394 GLU A CA 1
ATOM 2887 C C . GLU A 1 394 ? 15.841 7.238 12.494 1.00 49.28 394 GLU A C 1
ATOM 2889 O O . GLU A 1 394 ? 15.444 8.276 13.023 1.00 49.28 394 GLU A O 1
ATOM 2894 N N . HIS A 1 395 ? 15.970 7.165 11.165 1.00 50.38 395 HIS A N 1
ATOM 2895 C CA . HIS A 1 395 ? 15.843 8.310 10.261 1.00 50.38 395 HIS A CA 1
ATOM 2896 C C . HIS A 1 395 ? 14.460 8.500 9.634 1.00 50.38 395 HIS A C 1
ATOM 2898 O O . HIS A 1 395 ? 14.214 9.561 9.055 1.00 50.38 395 HIS A O 1
ATOM 2904 N N . MET A 1 396 ? 13.541 7.543 9.770 1.00 54.00 396 MET A N 1
ATOM 2905 C CA . MET A 1 396 ? 12.156 7.757 9.361 1.00 54.00 396 MET A CA 1
ATOM 2906 C C . MET A 1 396 ? 11.371 8.337 10.536 1.00 54.00 396 MET A C 1
ATOM 2908 O O . MET A 1 396 ? 10.680 7.641 11.273 1.00 54.00 396 MET A O 1
ATOM 2912 N N . VAL A 1 397 ? 11.493 9.650 10.732 1.00 51.75 397 VAL A N 1
ATOM 2913 C CA . VAL A 1 397 ? 10.596 10.370 11.638 1.00 51.75 397 VAL A CA 1
ATOM 2914 C C . VAL A 1 397 ? 9.220 10.386 10.977 1.00 51.75 397 VAL A C 1
ATOM 2916 O O . VAL A 1 397 ? 8.889 11.316 10.245 1.00 51.75 397 VAL A O 1
ATOM 2919 N N . LEU A 1 398 ? 8.407 9.363 11.253 1.00 55.97 398 LEU A N 1
ATOM 2920 C CA . LEU A 1 398 ? 7.000 9.316 10.848 1.00 55.97 398 LEU A CA 1
ATOM 2921 C C . LEU A 1 398 ? 6.197 10.511 11.390 1.00 55.97 398 LEU A C 1
ATOM 2923 O O . LEU A 1 398 ? 5.116 10.795 10.903 1.00 55.97 398 LEU A O 1
ATOM 2927 N N . GLY A 1 399 ? 6.744 11.305 12.314 1.00 56.47 399 GLY A N 1
ATOM 2928 C CA . GLY A 1 399 ? 6.090 12.509 12.830 1.00 56.47 399 GLY A CA 1
ATOM 2929 C C . GLY A 1 399 ? 5.608 13.514 11.768 1.00 56.47 399 GLY A C 1
ATOM 2930 O O . GLY A 1 399 ? 4.547 14.092 11.963 1.00 56.47 399 GLY A O 1
ATOM 2931 N N . ALA A 1 400 ? 6.336 13.723 10.663 1.00 55.91 400 ALA A N 1
ATOM 2932 C CA . ALA A 1 400 ? 5.921 14.641 9.589 1.00 55.91 400 ALA A CA 1
ATOM 2933 C C . ALA A 1 400 ? 4.932 14.033 8.560 1.00 55.91 400 ALA A C 1
ATOM 2935 O O . ALA A 1 400 ? 3.942 14.695 8.257 1.00 55.91 400 ALA A O 1
ATOM 2936 N N . PRO A 1 401 ? 5.127 12.802 8.039 1.00 70.62 401 PRO A N 1
ATOM 2937 C CA . PRO A 1 401 ? 4.179 12.190 7.102 1.00 70.62 401 PRO A CA 1
ATOM 2938 C C . PRO A 1 401 ? 2.886 11.695 7.775 1.00 70.62 401 PRO A C 1
ATOM 2940 O O . PRO A 1 401 ? 1.871 11.533 7.105 1.00 70.62 401 PRO A O 1
ATOM 2943 N N . MET A 1 402 ? 2.872 11.485 9.096 1.00 76.88 402 MET A N 1
ATOM 2944 C CA . MET A 1 402 ? 1.689 10.962 9.795 1.00 76.88 402 MET A CA 1
ATOM 2945 C C . MET A 1 402 ? 0.459 11.861 9.696 1.00 76.88 402 MET A C 1
ATOM 2947 O O . MET A 1 402 ? -0.649 11.341 9.673 1.00 76.88 402 MET A O 1
ATOM 2951 N N . GLU A 1 403 ? 0.611 13.185 9.620 1.00 81.31 403 GLU A N 1
ATOM 2952 C CA . GLU A 1 403 ? -0.544 14.086 9.502 1.00 81.31 403 GLU A CA 1
ATOM 2953 C C . GLU A 1 403 ? -1.323 13.835 8.203 1.00 81.31 403 GLU A C 1
ATOM 2955 O O . GLU A 1 403 ? -2.549 13.743 8.234 1.00 81.31 403 GLU A O 1
ATOM 2960 N N . GLY A 1 404 ? -0.615 13.644 7.085 1.00 82.62 404 GLY A N 1
ATOM 2961 C CA . GLY A 1 404 ? -1.239 13.367 5.793 1.00 82.62 404 GLY A CA 1
ATOM 2962 C C . GLY A 1 404 ? -1.846 11.965 5.702 1.00 82.62 404 GLY A C 1
ATOM 2963 O O . GLY A 1 404 ? -2.958 11.805 5.207 1.00 82.62 404 GLY A O 1
ATOM 2964 N N . ILE A 1 405 ? -1.171 10.966 6.279 1.00 86.69 405 ILE A N 1
ATOM 2965 C CA . ILE A 1 405 ? -1.688 9.592 6.386 1.00 86.69 405 ILE A CA 1
ATOM 2966 C C . ILE A 1 405 ? -2.969 9.556 7.232 1.00 86.69 405 ILE A C 1
ATOM 2968 O O . ILE A 1 405 ? -3.965 8.951 6.843 1.00 86.69 405 ILE A O 1
ATOM 2972 N N . LEU A 1 406 ? -2.967 10.230 8.386 1.00 88.69 406 LEU A N 1
ATOM 2973 C CA . LEU A 1 406 ? -4.141 10.315 9.252 1.00 88.69 406 LEU A CA 1
ATOM 2974 C C . LEU A 1 406 ? -5.283 11.076 8.576 1.00 88.69 406 LEU A C 1
ATOM 2976 O O . LEU A 1 406 ? -6.433 10.679 8.734 1.00 88.69 406 LEU A O 1
ATOM 2980 N N . ALA A 1 407 ? -4.986 12.143 7.828 1.00 88.56 407 ALA A N 1
ATOM 2981 C CA . ALA A 1 407 ? -5.992 12.875 7.064 1.00 88.56 407 ALA A CA 1
ATOM 2982 C C . ALA A 1 407 ? -6.667 11.979 6.016 1.00 88.56 407 ALA A C 1
ATOM 2984 O O . ALA A 1 407 ? -7.895 11.972 5.948 1.00 88.56 407 ALA A O 1
ATOM 2985 N N . PHE A 1 408 ? -5.884 11.182 5.278 1.00 89.25 408 PHE A N 1
ATOM 2986 C CA . PHE A 1 408 ? -6.396 10.191 4.331 1.00 89.25 408 PHE A CA 1
ATOM 2987 C C . PHE A 1 408 ? -7.328 9.188 5.018 1.00 89.25 408 PHE A C 1
ATOM 2989 O O . PHE A 1 408 ? -8.500 9.125 4.665 1.00 89.25 408 PHE A O 1
ATOM 2996 N N . LEU A 1 409 ? -6.862 8.497 6.067 1.00 90.62 409 LEU A N 1
ATOM 2997 C CA . LEU A 1 409 ? -7.664 7.488 6.774 1.00 90.62 409 LEU A CA 1
ATOM 2998 C C . LEU A 1 409 ? -8.939 8.072 7.393 1.00 90.62 409 LEU A C 1
ATOM 3000 O O . LEU A 1 409 ? -9.998 7.452 7.346 1.00 90.62 409 LEU A O 1
ATOM 3004 N N . ILE A 1 410 ? -8.858 9.275 7.970 1.00 91.88 410 ILE A N 1
ATOM 3005 C CA . ILE A 1 410 ? -10.028 9.979 8.509 1.00 91.88 410 ILE A CA 1
ATOM 3006 C C . ILE A 1 410 ? -11.018 10.313 7.392 1.00 91.88 410 ILE A C 1
ATOM 3008 O O . ILE A 1 410 ? -12.217 10.096 7.574 1.00 91.88 410 ILE A O 1
ATOM 3012 N N . GLY A 1 411 ? -10.529 10.795 6.247 1.00 89.94 411 GLY A N 1
ATOM 3013 C CA . GLY A 1 411 ? -11.335 11.034 5.053 1.00 89.94 411 GLY A CA 1
ATOM 3014 C C . GLY A 1 411 ? -12.043 9.766 4.578 1.00 89.94 411 GLY A C 1
ATOM 3015 O O . GLY A 1 411 ? -13.268 9.782 4.425 1.00 89.94 411 GLY A O 1
ATOM 3016 N N . THR A 1 412 ? -11.311 8.654 4.454 1.00 88.94 412 THR A N 1
ATOM 3017 C CA . THR A 1 412 ? -11.849 7.347 4.047 1.00 88.94 412 THR A CA 1
ATOM 3018 C C . THR A 1 412 ? -12.936 6.875 5.008 1.00 88.94 412 THR A C 1
ATOM 3020 O O . THR A 1 412 ? -14.060 6.625 4.585 1.00 88.94 412 THR A O 1
ATOM 3023 N N . MET A 1 413 ? -12.662 6.852 6.319 1.00 90.19 413 MET A N 1
ATOM 3024 C CA . MET A 1 413 ? -13.640 6.425 7.332 1.00 90.19 413 MET A CA 1
ATOM 3025 C C . MET A 1 413 ? -14.932 7.253 7.296 1.00 90.19 413 MET A C 1
ATOM 3027 O O . MET A 1 413 ? -16.017 6.739 7.566 1.00 90.19 413 MET A O 1
ATOM 3031 N N . GLN A 1 414 ? -14.835 8.554 7.009 1.00 89.25 414 GLN A N 1
ATOM 3032 C CA . GLN A 1 414 ? -15.986 9.456 7.036 1.00 89.25 414 GLN A CA 1
ATOM 3033 C C . GLN A 1 414 ? -16.812 9.425 5.750 1.00 89.25 414 GLN A C 1
ATOM 3035 O O . GLN A 1 414 ? -18.032 9.616 5.822 1.00 89.25 414 GLN A O 1
ATOM 3040 N N . SER A 1 415 ? -16.169 9.230 4.597 1.00 85.81 415 SER A N 1
ATOM 3041 C CA . SER A 1 415 ? -16.770 9.498 3.285 1.00 85.81 415 SER A CA 1
ATOM 3042 C C . SER A 1 415 ? -16.882 8.292 2.354 1.00 85.81 415 SER A C 1
ATOM 3044 O O . SER A 1 415 ? -17.750 8.323 1.484 1.00 85.81 415 SER A O 1
ATOM 3046 N N . ALA A 1 416 ? -16.088 7.236 2.548 1.00 85.75 416 ALA A N 1
ATOM 3047 C CA . ALA A 1 416 ? -16.087 6.077 1.660 1.00 85.75 416 ALA A CA 1
ATOM 3048 C C . ALA A 1 416 ? -17.289 5.134 1.883 1.00 85.75 416 ALA A C 1
ATOM 3050 O O . ALA A 1 416 ? -18.087 5.287 2.824 1.00 85.75 416 ALA A O 1
ATOM 3051 N N . SER A 1 417 ? -17.418 4.153 0.985 1.00 85.94 417 SER A N 1
ATOM 3052 C CA . SER A 1 417 ? -18.308 2.998 1.135 1.00 85.94 417 SER A CA 1
ATOM 3053 C C . SER A 1 417 ? -17.853 2.094 2.295 1.00 85.94 417 SER A C 1
ATOM 3055 O O . SER A 1 417 ? -16.831 2.339 2.938 1.00 85.94 417 SER A O 1
ATOM 3057 N N . SER A 1 418 ? -18.658 1.077 2.625 1.00 85.88 418 SER A N 1
ATOM 3058 C CA . SER A 1 418 ? -18.441 0.241 3.816 1.00 85.88 418 SER A CA 1
ATOM 3059 C C . SER A 1 418 ? -17.077 -0.453 3.833 1.00 85.88 418 SER A C 1
ATOM 3061 O O . SER A 1 418 ? -16.443 -0.511 4.882 1.00 85.88 418 SER A O 1
ATOM 3063 N N . GLU A 1 419 ? -16.620 -0.963 2.696 1.00 83.88 419 GLU A N 1
ATOM 3064 C CA . GLU A 1 419 ? -15.413 -1.785 2.609 1.00 83.88 419 GLU A CA 1
ATOM 3065 C C . GLU A 1 419 ? -14.113 -0.957 2.763 1.00 83.88 419 GLU A C 1
ATOM 3067 O O . GLU A 1 419 ? -13.408 -1.186 3.750 1.00 83.88 419 GLU A O 1
ATOM 3072 N N . PRO A 1 420 ? -13.825 0.092 1.959 1.00 85.12 420 PRO A N 1
ATOM 3073 C CA . PRO A 1 420 ? -12.662 0.961 2.180 1.00 85.12 420 PRO A CA 1
ATOM 3074 C C . PRO A 1 420 ? -12.640 1.598 3.575 1.00 85.12 420 PRO A C 1
ATOM 3076 O O . PRO A 1 420 ? -11.588 1.747 4.201 1.00 85.12 420 PRO A O 1
ATOM 3079 N N . ALA A 1 421 ? -13.815 1.966 4.105 1.00 88.25 421 ALA A N 1
ATOM 3080 C CA . ALA A 1 421 ? -13.923 2.499 5.459 1.00 88.25 421 ALA A CA 1
ATOM 3081 C C . ALA A 1 421 ? -13.552 1.447 6.521 1.00 88.25 421 ALA A C 1
ATOM 3083 O O . ALA A 1 421 ? -12.886 1.794 7.499 1.00 88.25 421 ALA A O 1
ATOM 3084 N N . SER A 1 422 ? -13.931 0.180 6.317 1.00 88.38 422 SER A N 1
ATOM 3085 C CA . SER A 1 422 ? -13.532 -0.946 7.170 1.00 88.38 422 SER A CA 1
ATOM 3086 C C . SER A 1 422 ? -12.013 -1.142 7.157 1.00 88.38 422 SER A C 1
ATOM 3088 O O . SER A 1 422 ? -11.375 -1.124 8.217 1.00 88.38 422 SER A O 1
ATOM 3090 N N . ARG A 1 423 ? -11.402 -1.198 5.964 1.00 87.00 423 ARG A N 1
ATOM 3091 C CA . ARG A 1 423 ? -9.944 -1.325 5.812 1.00 87.00 423 ARG A CA 1
ATOM 3092 C C . ARG A 1 423 ? -9.190 -0.177 6.487 1.00 87.00 423 ARG A C 1
ATOM 3094 O O . ARG A 1 423 ? -8.211 -0.399 7.209 1.00 87.00 423 ARG A O 1
ATOM 3101 N N . ALA A 1 424 ? -9.683 1.053 6.330 1.00 89.12 424 ALA A N 1
ATOM 3102 C CA . ALA A 1 424 ? -9.124 2.227 6.991 1.00 89.12 424 ALA A CA 1
ATOM 3103 C C . ALA A 1 424 ? -9.223 2.138 8.524 1.00 89.12 424 ALA A C 1
ATOM 3105 O O . ALA A 1 424 ? -8.249 2.454 9.214 1.00 89.12 424 ALA A O 1
ATOM 3106 N N . CYS A 1 425 ? -10.357 1.675 9.070 1.00 90.44 425 CYS A N 1
ATOM 3107 C CA . CYS A 1 425 ? -10.511 1.433 10.507 1.00 90.44 425 CYS A CA 1
ATOM 3108 C C . CYS A 1 425 ? -9.456 0.452 11.027 1.00 90.44 425 CYS A C 1
ATOM 3110 O O . CYS A 1 425 ? -8.805 0.759 12.023 1.00 90.44 425 CYS A O 1
ATOM 3112 N N . PHE A 1 426 ? -9.208 -0.660 10.331 1.00 86.38 426 PHE A N 1
ATOM 3113 C CA . PHE A 1 426 ? -8.179 -1.624 10.728 1.00 86.38 426 PHE A CA 1
ATOM 3114 C C . PHE A 1 426 ? -6.776 -0.991 10.788 1.00 86.38 426 PHE A C 1
ATOM 3116 O O . PHE A 1 426 ? -6.044 -1.159 11.766 1.00 86.38 426 PHE A O 1
ATOM 3123 N N . ARG A 1 427 ? -6.396 -0.172 9.796 1.00 87.12 427 ARG A N 1
ATOM 3124 C CA . ARG A 1 427 ? -5.076 0.494 9.781 1.00 87.12 427 ARG A CA 1
ATOM 3125 C C . ARG A 1 427 ? -4.905 1.559 10.864 1.00 87.12 427 ARG A C 1
ATOM 3127 O O . ARG A 1 427 ? -3.780 1.790 11.314 1.00 87.12 427 ARG A O 1
ATOM 3134 N N . VAL A 1 428 ? -5.995 2.152 11.362 1.00 88.81 428 VAL A N 1
ATOM 3135 C CA . VAL A 1 428 ? -5.941 3.020 12.552 1.00 88.81 428 VAL A CA 1
ATOM 3136 C C . VAL A 1 428 ? -5.382 2.261 13.759 1.00 88.81 428 VAL A C 1
ATOM 3138 O O . VAL A 1 428 ? -4.582 2.836 14.497 1.00 88.81 428 VAL A O 1
ATOM 3141 N N . HIS A 1 429 ? -5.716 0.977 13.942 1.00 85.31 429 HIS A N 1
ATOM 3142 C CA . HIS A 1 429 ? -5.162 0.177 15.041 1.00 85.31 429 HIS A CA 1
ATOM 3143 C C . HIS A 1 429 ? -3.635 0.081 14.955 1.00 85.31 429 HIS A C 1
ATOM 3145 O O . HIS A 1 429 ? -2.951 0.468 15.906 1.00 85.31 429 HIS A O 1
ATOM 3151 N N . ARG A 1 430 ? -3.102 -0.327 13.793 1.00 82.56 430 ARG A N 1
ATOM 3152 C CA . ARG A 1 430 ? -1.650 -0.449 13.561 1.00 82.56 430 ARG A CA 1
ATOM 3153 C C . ARG A 1 430 ? -0.915 0.877 13.765 1.00 82.56 430 ARG A C 1
ATOM 3155 O O . ARG A 1 430 ? 0.162 0.916 14.355 1.00 82.56 430 ARG A O 1
ATOM 3162 N N . ILE A 1 431 ? -1.504 1.991 13.324 1.00 84.19 431 ILE A N 1
ATOM 3163 C CA . ILE A 1 431 ? -0.924 3.328 13.519 1.00 84.19 431 ILE A CA 1
ATOM 3164 C C . ILE A 1 431 ? -0.875 3.706 15.000 1.00 84.19 431 ILE A C 1
ATOM 3166 O O . ILE A 1 431 ? 0.147 4.205 15.479 1.00 84.19 431 ILE A O 1
ATOM 3170 N N . LEU A 1 432 ? -1.965 3.496 15.741 1.00 83.44 432 LEU A N 1
ATOM 3171 C CA . LEU A 1 432 ? -2.011 3.829 17.164 1.00 83.44 432 LEU A CA 1
ATOM 3172 C C . LEU A 1 432 ? -1.040 2.967 17.975 1.00 83.44 432 LEU A C 1
ATOM 3174 O O . LEU A 1 432 ? -0.386 3.502 18.875 1.00 83.44 432 LEU A O 1
ATOM 3178 N N . GLU A 1 433 ? -0.893 1.691 17.623 1.00 77.25 433 GLU A N 1
ATOM 3179 C CA . GLU A 1 433 ? 0.152 0.811 18.148 1.00 77.25 433 GLU A CA 1
ATOM 3180 C C . GLU A 1 433 ? 1.546 1.361 17.833 1.00 77.25 433 GLU A C 1
ATOM 3182 O O . GLU A 1 433 ? 2.349 1.577 18.744 1.00 77.25 433 GLU A O 1
ATOM 3187 N N . HIS A 1 434 ? 1.838 1.663 16.569 1.00 76.19 434 HIS A N 1
ATOM 3188 C CA . HIS A 1 434 ? 3.144 2.175 16.170 1.00 76.19 434 HIS A CA 1
ATOM 3189 C C . HIS A 1 434 ? 3.535 3.418 16.992 1.00 76.19 434 HIS A C 1
ATOM 3191 O O . HIS A 1 434 ? 4.654 3.528 17.504 1.00 76.19 434 HIS A O 1
ATOM 3197 N N . LEU A 1 435 ? 2.580 4.331 17.186 1.00 76.19 435 LEU A N 1
ATOM 3198 C CA . LEU A 1 435 ? 2.741 5.543 17.988 1.00 76.19 435 LEU A CA 1
ATOM 3199 C C . LEU A 1 435 ? 2.981 5.263 19.481 1.00 76.19 435 LEU A C 1
ATOM 3201 O O . LEU A 1 435 ? 3.558 6.104 20.174 1.00 76.19 435 LEU A O 1
ATOM 3205 N N . THR A 1 436 ? 2.523 4.123 20.006 1.00 71.56 436 THR A N 1
ATOM 3206 C CA . THR A 1 436 ? 2.833 3.690 21.379 1.00 71.56 436 THR A CA 1
ATOM 3207 C C . THR A 1 436 ? 4.214 3.063 21.495 1.00 71.56 436 THR A C 1
ATOM 3209 O O . THR A 1 436 ? 4.976 3.444 22.385 1.00 71.56 436 THR A O 1
ATOM 3212 N N . THR A 1 437 ? 4.567 2.162 20.581 1.00 70.56 437 THR A N 1
ATOM 3213 C CA . THR A 1 437 ? 5.848 1.445 20.590 1.00 70.56 437 THR A CA 1
ATOM 3214 C C . THR A 1 437 ? 7.022 2.404 20.375 1.00 70.56 437 THR A C 1
ATOM 3216 O O . THR A 1 437 ? 8.072 2.254 20.998 1.00 70.56 437 THR A O 1
ATOM 3219 N N . ASN A 1 438 ? 6.813 3.473 19.597 1.00 67.88 438 ASN A N 1
ATOM 3220 C CA . ASN A 1 438 ? 7.823 4.488 19.284 1.00 67.88 438 ASN A CA 1
ATOM 3221 C C . ASN A 1 438 ? 7.661 5.804 20.067 1.00 67.88 438 ASN A C 1
ATOM 3223 O O . ASN A 1 438 ? 8.082 6.871 19.609 1.00 67.88 438 ASN A O 1
ATOM 3227 N N . ALA A 1 439 ? 7.098 5.754 21.279 1.00 66.69 439 ALA A N 1
ATOM 3228 C CA . ALA A 1 439 ? 6.886 6.934 22.128 1.00 66.69 439 ALA A CA 1
ATOM 3229 C C . ALA A 1 439 ? 8.178 7.691 22.519 1.00 66.69 439 ALA A C 1
ATOM 3231 O O . ALA A 1 439 ? 8.113 8.833 22.972 1.00 66.69 439 ALA A O 1
ATOM 3232 N N . SER A 1 440 ? 9.357 7.077 22.360 1.00 64.25 440 SER A N 1
ATOM 3233 C CA . SER A 1 440 ? 10.662 7.734 22.540 1.00 64.25 440 SER A CA 1
ATOM 3234 C C . SER A 1 440 ? 11.020 8.693 21.397 1.00 64.25 440 SER A C 1
ATOM 3236 O O . SER A 1 440 ? 11.815 9.611 21.600 1.00 64.25 440 SER A O 1
ATOM 3238 N N . ILE A 1 441 ? 10.436 8.486 20.216 1.00 64.81 441 ILE A N 1
ATOM 3239 C CA . ILE A 1 441 ? 10.749 9.194 18.969 1.00 64.81 441 ILE A CA 1
ATOM 3240 C C . ILE A 1 441 ? 9.591 10.120 18.578 1.00 64.81 441 ILE A C 1
ATOM 3242 O O . ILE A 1 441 ? 9.817 11.238 18.108 1.00 64.81 441 ILE A O 1
ATOM 3246 N N . VAL A 1 442 ? 8.346 9.692 18.801 1.00 69.19 442 VAL A N 1
ATOM 3247 C CA . VAL A 1 442 ? 7.153 10.462 18.436 1.00 69.19 442 VAL A CA 1
ATOM 3248 C C . VAL A 1 442 ? 6.684 11.343 19.602 1.00 69.19 442 VAL A C 1
ATOM 3250 O O . VAL A 1 442 ? 6.512 10.846 20.717 1.00 69.19 442 VAL A O 1
ATOM 3253 N N . PRO A 1 443 ? 6.412 12.647 19.385 1.00 73.75 443 PRO A N 1
ATOM 3254 C CA . PRO A 1 443 ? 5.865 13.505 20.429 1.00 73.75 443 PRO A CA 1
ATOM 3255 C C . PRO A 1 443 ? 4.531 12.969 20.960 1.00 73.75 443 PRO A C 1
ATOM 3257 O O . PRO A 1 443 ? 3.583 12.785 20.198 1.00 73.75 443 PRO A O 1
ATOM 3260 N N . MET A 1 444 ? 4.418 12.815 22.284 1.00 76.25 444 MET A N 1
ATOM 3261 C CA . MET A 1 444 ? 3.189 12.332 22.936 1.00 76.25 444 MET A CA 1
ATOM 3262 C C . MET A 1 444 ? 1.944 13.135 22.518 1.00 76.25 444 MET A C 1
ATOM 3264 O O . MET A 1 444 ? 0.885 12.561 22.305 1.00 76.25 444 MET A O 1
ATOM 3268 N N . ALA A 1 445 ? 2.088 14.450 22.319 1.00 81.19 445 ALA A N 1
ATOM 3269 C CA . ALA A 1 445 ? 1.004 15.318 21.860 1.00 81.19 445 ALA A CA 1
ATOM 3270 C C . ALA A 1 445 ? 0.483 14.960 20.455 1.00 81.19 445 ALA A C 1
ATOM 3272 O O . ALA A 1 445 ? -0.717 15.051 20.220 1.00 81.19 445 ALA A O 1
ATOM 3273 N N . ALA A 1 446 ? 1.360 14.540 19.537 1.00 79.12 446 ALA A N 1
ATOM 3274 C CA . ALA A 1 446 ? 0.963 14.118 18.193 1.00 79.12 446 ALA A CA 1
ATOM 3275 C C . ALA A 1 446 ? 0.210 12.783 18.244 1.00 79.12 446 ALA A C 1
ATOM 3277 O O . ALA A 1 446 ? -0.821 12.617 17.600 1.00 79.12 446 ALA A O 1
ATOM 3278 N N . ALA A 1 447 ? 0.682 11.860 19.081 1.00 80.31 447 ALA A N 1
ATOM 3279 C CA . ALA A 1 447 ? 0.040 10.570 19.272 1.00 80.31 447 ALA A CA 1
ATOM 3280 C C . ALA A 1 447 ? -1.325 10.683 19.988 1.00 80.31 447 ALA A C 1
ATOM 3282 O O . ALA A 1 447 ? -2.268 9.962 19.664 1.00 80.31 447 ALA A O 1
ATOM 3283 N N . ASP A 1 448 ? -1.457 11.614 20.938 1.00 86.38 448 ASP A N 1
ATOM 3284 C CA . ASP A 1 448 ? -2.732 11.924 21.592 1.00 86.38 448 ASP A CA 1
ATOM 3285 C C . ASP A 1 448 ? -3.705 12.610 20.615 1.00 86.38 448 ASP A C 1
ATOM 3287 O O . ASP A 1 448 ? -4.883 12.258 20.582 1.00 86.38 448 ASP A O 1
ATOM 3291 N N . ALA A 1 449 ? -3.219 13.529 19.772 1.00 88.81 449 ALA A N 1
ATOM 3292 C CA . ALA A 1 449 ? -4.026 14.156 18.726 1.00 88.81 449 ALA A CA 1
ATOM 3293 C C . ALA A 1 449 ? -4.542 13.135 17.699 1.00 88.81 449 ALA A C 1
ATOM 3295 O O . ALA A 1 449 ? -5.720 13.185 17.356 1.00 88.81 449 ALA A O 1
ATOM 3296 N N . ALA A 1 450 ? -3.700 12.185 17.275 1.00 89.00 450 ALA A N 1
ATOM 3297 C CA . ALA A 1 450 ? -4.077 11.104 16.363 1.00 89.00 450 ALA A CA 1
ATOM 3298 C C . ALA A 1 450 ? -5.167 10.194 16.952 1.00 89.00 450 ALA A C 1
ATOM 3300 O O . ALA A 1 450 ? -6.151 9.890 16.280 1.00 89.00 450 ALA A O 1
ATOM 3301 N N . ALA A 1 451 ? -5.031 9.800 18.224 1.00 90.56 451 ALA A N 1
ATOM 3302 C CA . ALA A 1 451 ? -6.044 9.000 18.915 1.00 90.56 451 ALA A CA 1
ATOM 3303 C C . ALA A 1 451 ? -7.386 9.742 19.023 1.00 90.56 451 ALA A C 1
ATOM 3305 O O . ALA A 1 451 ? -8.442 9.145 18.823 1.00 90.56 451 ALA A O 1
ATOM 3306 N N . VAL A 1 452 ? -7.358 11.048 19.311 1.00 92.75 452 VAL A N 1
ATOM 3307 C CA . VAL A 1 452 ? -8.569 11.876 19.394 1.00 92.75 452 VAL A CA 1
ATOM 3308 C C . VAL A 1 452 ? -9.224 12.054 18.025 1.00 92.75 452 VAL A C 1
ATOM 3310 O O . VAL A 1 452 ? -10.431 11.856 17.911 1.00 92.75 452 VAL A O 1
ATOM 3313 N N . SER A 1 453 ? -8.467 12.419 16.987 1.00 93.06 453 SER A N 1
ATOM 3314 C CA . SER A 1 453 ? -9.025 12.708 15.661 1.00 93.06 453 SER A CA 1
ATOM 3315 C C . SER A 1 453 ? -9.661 11.473 15.020 1.00 93.06 453 SER A C 1
ATOM 3317 O O . SER A 1 453 ? -10.796 11.555 14.553 1.00 93.06 453 SER A O 1
ATOM 3319 N N . THR A 1 454 ? -8.981 10.325 15.074 1.00 93.69 454 THR A N 1
ATOM 3320 C CA . THR A 1 454 ? -9.490 9.046 14.552 1.00 93.69 454 THR A CA 1
ATOM 3321 C C . THR A 1 454 ? -10.717 8.559 15.324 1.00 93.69 454 THR A C 1
ATOM 3323 O O . THR A 1 454 ? -11.729 8.236 14.707 1.00 93.69 454 THR A O 1
ATOM 3326 N N . SER A 1 455 ? -10.696 8.610 16.663 1.00 94.19 455 SER A N 1
ATOM 3327 C CA . SER A 1 455 ? -11.848 8.209 17.490 1.00 94.19 455 SER A CA 1
ATOM 3328 C C . SER A 1 455 ? -13.066 9.106 17.269 1.00 94.19 455 SER A C 1
ATOM 3330 O O . SER A 1 455 ? -14.189 8.619 17.168 1.00 94.19 455 SER A O 1
ATOM 3332 N N . CYS A 1 456 ? -12.871 10.425 17.178 1.00 93.69 456 CYS A N 1
ATOM 3333 C CA . CYS A 1 456 ? -13.960 11.360 16.898 1.00 93.69 456 CYS A CA 1
ATOM 3334 C C . CYS A 1 456 ? -14.531 11.158 15.490 1.00 93.69 456 CYS A C 1
ATOM 3336 O O . CYS A 1 456 ? -15.746 11.223 15.317 1.00 93.69 456 CYS A O 1
ATOM 3338 N N . ALA A 1 457 ? -13.679 10.892 14.495 1.00 93.69 457 ALA A N 1
ATOM 3339 C CA . ALA A 1 457 ? -14.117 10.606 13.135 1.00 93.69 457 ALA A CA 1
ATOM 3340 C C . ALA A 1 457 ? -14.942 9.314 13.061 1.00 93.69 457 ALA A C 1
ATOM 3342 O O . ALA A 1 457 ? -16.050 9.337 12.526 1.00 93.69 457 ALA A O 1
ATOM 3343 N N . ALA A 1 458 ? -14.444 8.231 13.665 1.00 94.50 458 ALA A N 1
ATOM 3344 C CA . ALA A 1 458 ? -15.137 6.950 13.712 1.00 94.50 458 ALA A CA 1
ATOM 3345 C C . ALA A 1 458 ? -16.470 7.050 14.472 1.00 94.50 458 ALA A C 1
ATOM 3347 O O . ALA A 1 458 ? -17.502 6.598 13.983 1.00 94.50 458 ALA A O 1
ATOM 3348 N N . CYS A 1 459 ? -16.487 7.728 15.625 1.00 93.38 459 CYS A N 1
ATOM 3349 C CA . CYS A 1 459 ? -17.711 7.961 16.394 1.00 93.38 459 CYS A CA 1
ATOM 3350 C C . CYS A 1 459 ? -18.724 8.831 15.626 1.00 93.38 459 CYS A C 1
ATOM 3352 O O . CYS A 1 459 ? -19.918 8.536 15.636 1.00 93.38 459 CYS A O 1
ATOM 3354 N N . GLY A 1 460 ? -18.259 9.861 14.912 1.00 91.69 460 GLY A N 1
ATOM 3355 C CA . GLY A 1 460 ? -19.114 10.693 14.067 1.00 91.69 460 GLY A CA 1
ATOM 3356 C C . GLY A 1 460 ? -19.749 9.911 12.914 1.00 91.69 460 GLY A C 1
ATOM 3357 O O . GLY A 1 460 ? -20.945 10.056 12.669 1.00 91.69 460 GLY A O 1
ATOM 3358 N N . ARG A 1 461 ? -18.982 9.038 12.243 1.00 91.81 461 ARG A N 1
ATOM 3359 C CA . ARG A 1 461 ? -19.513 8.144 11.201 1.00 91.81 461 ARG A CA 1
ATOM 3360 C C . ARG A 1 461 ? -20.512 7.143 11.780 1.00 91.81 461 ARG A C 1
ATOM 3362 O O . ARG A 1 461 ? -21.574 6.957 11.198 1.00 91.81 461 ARG A O 1
ATOM 3369 N N . LEU A 1 462 ? -20.207 6.564 12.941 1.00 90.94 462 LEU A N 1
ATOM 3370 C CA . LEU A 1 462 ? -21.059 5.601 13.641 1.00 90.94 462 LEU A CA 1
ATOM 3371 C C . LEU A 1 462 ? -22.439 6.184 13.979 1.00 90.94 462 LEU A C 1
ATOM 3373 O O . LEU A 1 462 ? -23.448 5.515 13.798 1.00 90.94 462 LEU A O 1
ATOM 3377 N N . GLN A 1 463 ? -22.495 7.446 14.417 1.00 88.62 463 GLN A N 1
ATOM 3378 C CA . GLN A 1 463 ? -23.755 8.152 14.693 1.00 88.62 463 GLN A CA 1
ATOM 3379 C C . GLN A 1 463 ? -24.604 8.409 13.441 1.00 88.62 463 GLN A C 1
ATOM 3381 O O . GLN A 1 463 ? -25.809 8.628 13.559 1.00 88.62 463 GLN A O 1
ATOM 3386 N N . GLY A 1 464 ? -23.979 8.423 12.261 1.00 85.00 464 GLY A N 1
ATOM 3387 C CA . GLY A 1 464 ? -24.647 8.591 10.974 1.00 85.00 464 GLY A CA 1
ATOM 3388 C C . GLY A 1 464 ? -25.083 7.281 10.318 1.00 85.00 464 GLY A C 1
ATOM 3389 O O . GLY A 1 464 ? -25.694 7.337 9.255 1.00 85.00 464 GLY A O 1
ATOM 3390 N N . LEU A 1 465 ? -24.770 6.121 10.908 1.00 86.25 465 LEU A N 1
ATOM 3391 C CA . LEU A 1 465 ? -25.204 4.834 10.376 1.00 86.25 465 LEU A CA 1
ATOM 3392 C C . LEU A 1 465 ? -26.687 4.608 10.681 1.00 86.25 465 LEU A C 1
ATOM 3394 O O . LEU A 1 465 ? -27.102 4.546 11.840 1.00 86.25 465 LEU A O 1
ATOM 3398 N N . GLU A 1 466 ? -27.487 4.457 9.632 1.00 73.31 466 GLU A N 1
ATOM 3399 C CA . GLU A 1 466 ? -28.878 4.038 9.754 1.00 73.31 466 GLU A CA 1
ATOM 3400 C C . GLU A 1 466 ? -28.934 2.511 9.883 1.00 73.31 466 GLU A C 1
ATOM 3402 O O . GLU A 1 466 ? -28.240 1.783 9.176 1.00 73.31 466 GLU A O 1
ATOM 3407 N N . CYS A 1 467 ? -29.736 2.012 10.825 1.00 63.84 467 CYS A N 1
ATOM 3408 C CA . CYS A 1 467 ? -30.052 0.587 10.876 1.00 63.84 467 CYS A CA 1
ATOM 3409 C C . CYS A 1 467 ? -31.051 0.284 9.756 1.00 63.84 467 CYS A C 1
ATOM 3411 O O . CYS A 1 467 ? -32.041 1.007 9.620 1.00 63.84 467 CYS A O 1
ATOM 3413 N N . ASN A 1 468 ? -30.817 -0.782 8.990 1.00 61.00 468 ASN A N 1
ATOM 3414 C CA . ASN A 1 468 ? -31.752 -1.217 7.952 1.00 61.00 468 ASN A CA 1
ATOM 3415 C C . ASN A 1 468 ? -33.121 -1.574 8.566 1.00 61.00 468 ASN A C 1
ATOM 3417 O O . ASN A 1 468 ? -33.220 -1.843 9.766 1.00 61.00 468 ASN A O 1
ATOM 3421 N N . GLU A 1 469 ? -34.178 -1.603 7.745 1.00 52.19 469 GLU A N 1
ATOM 3422 C CA . GLU A 1 469 ? -35.572 -1.809 8.189 1.00 52.19 469 GLU A CA 1
ATOM 3423 C C . GLU A 1 469 ? -35.789 -3.107 9.001 1.00 52.19 469 GLU A C 1
ATOM 3425 O O . GLU A 1 469 ? -36.728 -3.192 9.793 1.00 52.19 469 GLU A O 1
ATOM 3430 N N . GLU A 1 470 ? -34.884 -4.083 8.878 1.00 58.38 470 GLU A N 1
ATOM 3431 C CA . GLU A 1 470 ? -34.898 -5.367 9.595 1.00 58.38 470 GLU A CA 1
ATOM 3432 C C . GLU A 1 470 ? -34.153 -5.352 10.945 1.00 58.38 470 GLU A C 1
ATOM 3434 O O . GLU A 1 470 ? -34.112 -6.358 11.652 1.00 58.38 470 GLU A O 1
ATOM 3439 N N . GLY A 1 471 ? -33.559 -4.221 11.340 1.00 61.41 471 GLY A N 1
ATOM 3440 C CA . GLY A 1 471 ? -32.767 -4.114 12.570 1.00 61.41 471 GLY A CA 1
ATOM 3441 C C . GLY A 1 471 ? -31.396 -4.796 12.497 1.00 61.41 471 GLY A C 1
ATOM 3442 O O . GLY A 1 471 ? -30.728 -4.926 13.524 1.00 61.41 471 GLY A O 1
ATOM 3443 N N . ALA A 1 472 ? -30.965 -5.214 11.303 1.00 70.12 472 ALA A N 1
ATOM 3444 C CA . ALA A 1 472 ? -29.625 -5.729 11.062 1.00 70.12 472 ALA A CA 1
ATOM 3445 C C . ALA A 1 472 ? -28.583 -4.612 11.231 1.00 70.12 472 ALA A C 1
ATOM 3447 O O . ALA A 1 472 ? -28.731 -3.505 10.704 1.00 70.12 472 ALA A O 1
ATOM 3448 N N . LEU A 1 473 ? -27.525 -4.909 11.989 1.00 79.44 473 LEU A N 1
ATOM 3449 C CA . LEU A 1 473 ? -26.439 -3.966 12.227 1.00 79.44 473 LEU A CA 1
ATOM 3450 C C . LEU A 1 473 ? -25.638 -3.767 10.927 1.00 79.44 473 LEU A C 1
ATOM 3452 O O . LEU A 1 473 ? -25.238 -4.777 10.342 1.00 79.44 473 LEU A O 1
ATOM 3456 N N . PRO A 1 474 ? -25.331 -2.532 10.498 1.00 84.56 474 PRO A N 1
ATOM 3457 C CA . PRO A 1 474 ? -24.505 -2.312 9.313 1.00 84.56 474 PRO A CA 1
ATOM 3458 C C . PRO A 1 474 ? -23.132 -2.998 9.442 1.00 84.56 474 PRO A C 1
ATOM 3460 O O . PRO A 1 474 ? -22.588 -3.020 10.551 1.00 84.56 474 PRO A O 1
ATOM 3463 N N . PRO A 1 475 ? -22.552 -3.540 8.355 1.00 83.75 475 PRO A N 1
ATOM 3464 C CA . PRO A 1 475 ? -21.243 -4.206 8.393 1.00 83.75 475 PRO A CA 1
ATOM 3465 C C . PRO A 1 475 ? -20.144 -3.282 8.944 1.00 83.75 475 PRO A C 1
ATOM 3467 O O . PRO A 1 475 ? -19.396 -3.667 9.835 1.00 83.75 475 PRO A O 1
ATOM 3470 N N . LEU A 1 476 ? -20.154 -2.002 8.557 1.00 89.69 476 LEU A N 1
ATOM 3471 C CA . LEU A 1 476 ? -19.202 -0.989 9.032 1.00 89.69 476 LEU A CA 1
ATOM 3472 C C . LEU A 1 476 ? -19.276 -0.680 10.547 1.00 89.69 476 LEU A C 1
ATOM 3474 O O . LEU A 1 476 ? -18.382 -0.031 11.093 1.00 89.69 476 LEU A O 1
ATOM 3478 N N . ALA A 1 477 ? -20.323 -1.112 11.258 1.00 91.31 477 ALA A N 1
ATOM 3479 C CA . ALA A 1 477 ? -20.485 -0.789 12.675 1.00 91.31 477 ALA A CA 1
ATOM 3480 C C . ALA A 1 477 ? -19.385 -1.411 13.556 1.00 91.31 477 ALA A C 1
ATOM 3482 O O . ALA A 1 477 ? -18.886 -0.735 14.458 1.00 91.31 477 ALA A O 1
ATOM 3483 N N . ALA A 1 478 ? -18.986 -2.661 13.291 1.00 92.00 478 ALA A N 1
ATOM 3484 C CA . ALA A 1 478 ? -17.938 -3.339 14.056 1.00 92.00 478 ALA A CA 1
ATOM 3485 C C . ALA A 1 478 ? -16.556 -2.665 13.878 1.00 92.00 478 ALA A C 1
ATOM 3487 O O . ALA A 1 478 ? -16.003 -2.226 14.895 1.00 92.00 478 ALA A O 1
ATOM 3488 N N . PRO A 1 479 ? -16.055 -2.427 12.646 1.00 92.56 479 PRO A N 1
ATOM 3489 C CA . PRO A 1 479 ? -14.793 -1.714 12.421 1.00 92.56 479 PRO A CA 1
ATOM 3490 C C . PRO A 1 479 ? -14.740 -0.323 13.070 1.00 92.56 479 PRO A C 1
ATOM 3492 O O . PRO A 1 479 ? -13.754 0.030 13.718 1.00 92.56 479 PRO A O 1
ATOM 3495 N N . LEU A 1 480 ? -15.818 0.468 12.980 1.00 94.06 480 LEU A N 1
ATOM 3496 C CA . LEU A 1 480 ? -15.875 1.795 13.611 1.00 94.06 480 LEU A CA 1
ATOM 3497 C C . LEU A 1 480 ? -15.842 1.712 15.141 1.00 94.06 480 LEU A C 1
ATOM 3499 O O . LEU A 1 480 ? -15.173 2.516 15.799 1.00 94.06 480 LEU A O 1
ATOM 3503 N N . CYS A 1 481 ? -16.564 0.752 15.723 1.00 94.62 481 CYS A N 1
ATOM 3504 C CA . CYS A 1 481 ? -16.546 0.513 17.162 1.00 94.62 481 CYS A CA 1
ATOM 3505 C C . CYS A 1 481 ? -15.147 0.126 17.650 1.00 94.62 481 CYS A C 1
ATOM 3507 O O . CYS A 1 481 ? -14.729 0.623 18.701 1.00 94.62 481 CYS A O 1
ATOM 3509 N N . LEU A 1 482 ? -14.434 -0.706 16.887 1.00 93.38 482 LEU A N 1
ATOM 3510 C CA . LEU A 1 482 ? -13.064 -1.121 17.175 1.00 93.38 482 LEU A CA 1
ATOM 3511 C C . LEU A 1 482 ? -12.068 0.037 17.030 1.00 93.38 482 LEU A C 1
ATOM 3513 O O . LEU A 1 482 ? -11.247 0.229 17.928 1.00 93.38 482 LEU A O 1
ATOM 3517 N N . ALA A 1 483 ? -12.204 0.893 16.013 1.00 93.50 483 ALA A N 1
ATOM 3518 C CA . ALA A 1 483 ? -11.353 2.075 15.853 1.00 93.50 483 ALA A CA 1
ATOM 3519 C C . ALA A 1 483 ? -11.468 3.041 17.052 1.00 93.50 483 ALA A C 1
ATOM 3521 O O . ALA A 1 483 ? -10.461 3.526 17.579 1.00 93.50 483 ALA A O 1
ATOM 3522 N N . VAL A 1 484 ? -12.690 3.278 17.553 1.00 94.69 484 VAL A N 1
ATOM 3523 C CA . VAL A 1 484 ? -12.903 4.048 18.795 1.00 94.69 484 VAL A CA 1
ATOM 3524 C C . VAL A 1 484 ? -12.328 3.306 20.005 1.00 94.69 484 VAL A C 1
ATOM 3526 O O . VAL A 1 484 ? -11.670 3.917 20.853 1.00 94.69 484 VAL A O 1
ATOM 3529 N N . ALA A 1 485 ? -12.537 1.989 20.088 1.00 93.31 485 ALA A N 1
ATOM 3530 C CA . ALA A 1 485 ? -12.006 1.158 21.163 1.00 93.31 485 ALA A CA 1
ATOM 3531 C C . ALA A 1 485 ? -10.471 1.209 21.221 1.00 93.31 485 ALA A C 1
ATOM 3533 O O . ALA A 1 485 ? -9.908 1.255 22.317 1.00 93.31 485 ALA A O 1
ATOM 3534 N N . ALA A 1 486 ? -9.790 1.287 20.076 1.00 90.50 486 ALA A N 1
ATOM 3535 C CA . ALA A 1 486 ? -8.341 1.425 19.996 1.00 90.50 486 ALA A CA 1
ATOM 3536 C C . ALA A 1 486 ? -7.855 2.745 20.603 1.00 90.50 486 ALA A C 1
ATOM 3538 O O . ALA A 1 486 ? -6.950 2.761 21.440 1.00 90.50 486 ALA A O 1
ATOM 3539 N N . GLY A 1 487 ? -8.499 3.858 20.241 1.00 90.19 487 GLY A N 1
ATOM 3540 C CA . GLY A 1 487 ? -8.173 5.176 20.781 1.00 90.19 487 GLY A CA 1
ATOM 3541 C C . GLY A 1 487 ? -8.439 5.288 22.283 1.00 90.19 487 GLY A C 1
ATOM 3542 O O . GLY A 1 487 ? -7.590 5.797 23.021 1.00 90.19 487 GLY A O 1
ATOM 3543 N N . VAL A 1 488 ? -9.579 4.769 22.758 1.00 90.75 488 VAL A N 1
ATOM 3544 C CA . VAL A 1 488 ? -9.921 4.718 24.193 1.00 90.75 488 VAL A CA 1
ATOM 3545 C C . VAL A 1 488 ? -8.960 3.814 24.957 1.00 90.75 488 VAL A C 1
ATOM 3547 O O . VAL A 1 488 ? -8.535 4.175 26.055 1.00 90.75 488 VAL A O 1
ATOM 3550 N N . SER A 1 489 ? -8.593 2.669 24.378 1.00 86.31 489 SER A N 1
ATOM 3551 C CA . SER A 1 489 ? -7.596 1.777 24.961 1.00 86.31 489 SER A CA 1
ATOM 3552 C C . SER A 1 489 ? -6.278 2.515 25.111 1.00 86.31 489 SER A C 1
ATOM 3554 O O . SER A 1 489 ? -5.749 2.571 26.210 1.00 86.31 489 SER A O 1
ATOM 3556 N N . ARG A 1 490 ? -5.798 3.188 24.067 1.00 81.31 490 ARG A N 1
ATOM 3557 C CA . ARG A 1 490 ? -4.513 3.891 24.079 1.00 81.31 490 ARG A CA 1
ATOM 3558 C C . ARG A 1 490 ? -4.474 5.092 25.032 1.00 81.31 490 ARG A C 1
ATOM 3560 O O . ARG A 1 490 ? -3.553 5.207 25.838 1.00 81.31 490 ARG A O 1
ATOM 3567 N N . GLN A 1 491 ? -5.427 6.019 24.904 1.00 84.88 491 GLN A N 1
ATOM 3568 C CA . GLN A 1 491 ? -5.390 7.326 25.569 1.00 84.88 491 GLN A CA 1
ATOM 3569 C C . GLN A 1 491 ? -6.775 7.744 26.100 1.00 84.88 491 GLN A C 1
ATOM 3571 O O . GLN A 1 491 ? -7.372 8.711 25.608 1.00 84.88 491 GLN A O 1
ATOM 3576 N N . PRO A 1 492 ? -7.281 7.075 27.154 1.00 87.25 492 PRO A N 1
ATOM 3577 C CA . PRO A 1 492 ? -8.619 7.336 27.681 1.00 87.25 492 PRO A CA 1
ATOM 3578 C C . PRO A 1 492 ? -8.777 8.784 28.171 1.00 87.25 492 PRO A C 1
ATOM 3580 O O . PRO A 1 492 ? -9.813 9.402 27.944 1.00 87.25 492 PRO A O 1
ATOM 3583 N N . GLU A 1 493 ? -7.735 9.373 28.765 1.00 87.44 493 GLU A N 1
ATOM 3584 C CA . GLU A 1 493 ? -7.769 10.741 29.306 1.00 87.44 493 GLU A CA 1
ATOM 3585 C C . GLU A 1 493 ? -7.974 11.834 28.245 1.00 87.44 493 GLU A C 1
ATOM 3587 O O . GLU A 1 493 ? -8.502 12.894 28.570 1.00 87.44 493 GLU A O 1
ATOM 3592 N N . ALA A 1 494 ? -7.562 11.600 26.993 1.00 88.31 494 ALA A N 1
ATOM 3593 C CA . ALA A 1 494 ? -7.744 12.564 25.904 1.00 88.31 494 ALA A CA 1
ATOM 3594 C C . ALA A 1 494 ? -8.988 12.244 25.065 1.00 88.31 494 ALA A C 1
ATOM 3596 O O . ALA A 1 494 ? -9.758 13.144 24.730 1.00 88.31 494 ALA A O 1
ATOM 3597 N N . VAL A 1 495 ? -9.205 10.960 24.760 1.00 91.25 495 VAL A N 1
ATOM 3598 C CA . VAL A 1 495 ? -10.285 10.510 23.873 1.00 91.25 495 VAL A CA 1
ATOM 3599 C C . VAL A 1 495 ? -11.647 10.617 24.550 1.00 91.25 495 VAL A C 1
ATOM 3601 O O . VAL A 1 495 ? -12.582 11.156 23.962 1.00 91.25 495 VAL A O 1
ATOM 3604 N N . ILE A 1 496 ? -11.773 10.176 25.806 1.00 90.75 496 ILE A N 1
ATOM 3605 C CA . ILE A 1 496 ? -13.069 10.155 26.495 1.00 90.75 496 ILE A CA 1
ATOM 3606 C C . ILE A 1 496 ? -13.657 11.571 26.615 1.00 90.75 496 ILE A C 1
ATOM 3608 O O . ILE A 1 496 ? -14.818 11.739 26.236 1.00 90.75 496 ILE A O 1
ATOM 3612 N N . PRO A 1 497 ? -12.922 12.612 27.063 1.00 89.62 497 PRO A N 1
ATOM 3613 C CA . PRO A 1 497 ? -13.458 13.973 27.087 1.00 89.62 497 PRO A CA 1
ATOM 3614 C C . PRO A 1 497 ? -13.828 14.518 25.703 1.00 89.62 497 PRO A C 1
ATOM 3616 O O . PRO A 1 497 ? -14.806 15.256 25.594 1.00 89.62 497 PRO A O 1
ATOM 3619 N N . ALA A 1 498 ? -13.085 14.150 24.655 1.00 89.69 498 ALA A N 1
ATOM 3620 C CA . ALA A 1 498 ? -13.382 14.573 23.289 1.00 89.69 498 ALA A CA 1
ATOM 3621 C C . ALA A 1 498 ? -14.701 13.967 22.778 1.00 89.69 498 ALA A C 1
ATOM 3623 O O . ALA A 1 498 ? -15.527 14.684 22.220 1.00 89.69 498 ALA A O 1
ATOM 3624 N N . LEU A 1 499 ? -14.952 12.684 23.061 1.00 88.44 499 LEU A N 1
ATOM 3625 C CA . LEU A 1 499 ? -16.208 12.000 22.724 1.00 88.44 499 LEU A CA 1
ATOM 3626 C C . LEU A 1 499 ? -17.400 12.456 23.587 1.00 88.44 499 LEU A C 1
ATOM 3628 O O . LEU A 1 499 ? -18.553 12.341 23.169 1.00 88.44 499 LEU A O 1
ATOM 3632 N N . HIS A 1 500 ? -17.143 12.978 24.793 1.00 77.50 500 HIS A N 1
ATOM 3633 C CA . HIS A 1 500 ? -18.166 13.556 25.676 1.00 77.50 500 HIS A CA 1
ATOM 3634 C C . HIS A 1 500 ? -18.701 14.909 25.188 1.00 77.50 500 HIS A C 1
ATOM 3636 O O . HIS A 1 500 ? -19.682 15.408 25.745 1.00 77.50 500 HIS A O 1
ATOM 3642 N N . ALA A 1 501 ? -18.092 15.523 24.168 1.00 71.50 501 ALA A N 1
ATOM 3643 C CA . ALA A 1 501 ? -18.660 16.679 23.483 1.00 71.50 501 ALA A CA 1
ATOM 3644 C C . ALA A 1 501 ? -19.881 16.242 22.638 1.00 71.50 501 ALA A C 1
ATOM 3646 O O . ALA A 1 501 ? -19.839 16.233 21.415 1.00 71.50 501 ALA A O 1
ATOM 3647 N N . GLY A 1 502 ? -20.968 15.831 23.304 1.00 69.31 502 GLY A N 1
ATOM 3648 C CA . GLY A 1 502 ? -22.161 15.218 22.711 1.00 69.31 502 GLY A CA 1
ATOM 3649 C C . GLY A 1 502 ? -22.561 13.919 23.422 1.00 69.31 502 GLY A C 1
ATOM 3650 O O . GLY A 1 502 ? -22.154 13.666 24.553 1.00 69.31 502 GLY A O 1
ATOM 3651 N N . ASN A 1 503 ? -23.347 13.080 22.742 1.00 83.25 503 ASN A N 1
ATOM 3652 C CA . ASN A 1 503 ? -23.713 11.731 23.200 1.00 83.25 503 ASN A CA 1
ATOM 3653 C C . ASN A 1 503 ? -22.735 10.647 22.687 1.00 83.25 503 ASN A C 1
ATOM 3655 O O . ASN A 1 503 ? -23.041 9.460 22.747 1.00 83.25 503 ASN A O 1
ATOM 3659 N N . GLY A 1 504 ? -21.541 11.027 22.212 1.00 88.50 504 GLY A N 1
ATOM 3660 C CA . GLY A 1 504 ? -20.621 10.125 21.505 1.00 88.50 504 GLY A CA 1
ATOM 3661 C C . GLY A 1 504 ? -20.230 8.881 22.303 1.00 88.50 504 GLY A C 1
ATOM 3662 O O . GLY A 1 504 ? -20.327 7.768 21.797 1.00 88.50 504 GLY A O 1
ATOM 3663 N N . VAL A 1 505 ? -19.887 9.037 23.588 1.00 91.25 505 VAL A N 1
ATOM 3664 C CA . VAL A 1 505 ? -19.574 7.884 24.458 1.00 91.25 505 VAL A CA 1
ATOM 3665 C C . VAL A 1 505 ? -20.781 6.966 24.650 1.00 91.25 505 VAL A C 1
ATOM 3667 O O . VAL A 1 505 ? -20.633 5.748 24.614 1.00 91.25 505 VAL A O 1
ATOM 3670 N N . THR A 1 506 ? -21.980 7.520 24.843 1.00 90.69 506 THR A N 1
ATOM 3671 C CA . THR A 1 506 ? -23.188 6.700 25.013 1.00 90.69 506 THR A CA 1
ATOM 3672 C C . THR A 1 506 ? -23.572 5.973 23.730 1.00 90.69 506 THR A C 1
ATOM 3674 O O . THR A 1 506 ? -24.017 4.831 23.805 1.00 90.69 506 THR A O 1
ATOM 3677 N N . ASP A 1 507 ? -23.393 6.610 22.575 1.00 90.44 507 ASP A N 1
ATOM 3678 C CA . ASP A 1 507 ? -23.751 6.043 21.275 1.00 90.44 507 ASP A CA 1
ATOM 3679 C C . ASP A 1 507 ? -22.755 4.950 20.871 1.00 90.44 507 ASP A C 1
ATOM 3681 O O . ASP A 1 507 ? -23.170 3.856 20.492 1.00 90.44 507 ASP A O 1
ATOM 3685 N N . TRP A 1 508 ? -21.453 5.184 21.076 1.00 94.31 508 TRP A N 1
ATOM 3686 C CA . TRP A 1 508 ? -20.414 4.172 20.871 1.00 94.31 508 TRP A CA 1
ATOM 3687 C C . TRP A 1 508 ? -20.623 2.933 21.749 1.00 94.31 508 TRP A C 1
ATOM 3689 O O . TRP A 1 508 ? -20.587 1.817 21.240 1.00 94.31 508 TRP A O 1
ATOM 3699 N N . VAL A 1 509 ? -20.893 3.105 23.050 1.00 94.12 509 VAL A N 1
ATOM 3700 C CA . VAL A 1 509 ? -21.121 1.968 23.963 1.00 94.12 509 VAL A CA 1
ATOM 3701 C C . VAL A 1 509 ? -22.357 1.162 23.561 1.00 94.12 509 VAL A C 1
ATOM 3703 O O . VAL A 1 509 ? -22.332 -0.065 23.640 1.00 94.12 509 VAL A O 1
ATOM 3706 N N . LYS A 1 510 ? -23.437 1.826 23.130 1.00 90.81 510 LYS A N 1
ATOM 3707 C CA . LYS A 1 510 ? -24.641 1.139 22.639 1.00 90.81 510 LYS A CA 1
ATOM 3708 C C . LYS A 1 510 ? -24.335 0.327 21.385 1.00 90.81 510 LYS A C 1
ATOM 3710 O O . LYS A 1 510 ? -24.640 -0.859 21.368 1.00 90.81 510 LYS A O 1
ATOM 3715 N N . ALA A 1 511 ? -23.680 0.939 20.401 1.00 91.94 511 ALA A N 1
ATOM 3716 C CA . ALA A 1 511 ? -23.302 0.262 19.169 1.00 91.94 511 ALA A CA 1
ATOM 3717 C C . ALA A 1 511 ? -22.366 -0.926 19.434 1.00 91.94 511 ALA A C 1
ATOM 3719 O O . ALA A 1 511 ? -22.642 -2.022 18.968 1.00 91.94 511 ALA A O 1
ATOM 3720 N N . LEU A 1 512 ? -21.325 -0.756 20.259 1.00 93.69 512 LEU A N 1
ATOM 3721 C CA . LEU A 1 512 ? -20.393 -1.838 20.592 1.00 93.69 512 LEU A CA 1
ATOM 3722 C C . LEU A 1 512 ? -21.091 -2.986 21.335 1.00 93.69 512 LEU A C 1
ATOM 3724 O O . LEU A 1 512 ? -20.806 -4.152 21.083 1.00 93.69 512 LEU A O 1
ATOM 3728 N N . ARG A 1 513 ? -22.042 -2.684 22.227 1.00 91.38 513 ARG A N 1
ATOM 3729 C CA . ARG A 1 513 ? -22.870 -3.714 22.868 1.00 91.38 513 ARG A CA 1
ATOM 3730 C C . ARG A 1 513 ? -23.702 -4.479 21.837 1.00 91.38 513 ARG A C 1
ATOM 3732 O O . ARG A 1 513 ? -23.834 -5.692 21.958 1.00 91.38 513 ARG A O 1
ATOM 3739 N N . ASP A 1 514 ? -24.276 -3.785 20.862 1.00 89.88 514 ASP A N 1
ATOM 3740 C CA . ASP A 1 514 ? -25.113 -4.408 19.838 1.00 89.88 514 ASP A CA 1
ATOM 3741 C C . ASP A 1 514 ? -24.261 -5.247 18.857 1.00 89.88 514 ASP A C 1
ATOM 3743 O O . ASP A 1 514 ? -24.663 -6.358 18.518 1.00 89.88 514 ASP A O 1
ATOM 3747 N N . VAL A 1 515 ? -23.039 -4.801 18.522 1.00 91.81 515 VAL A N 1
ATOM 3748 C CA . VAL A 1 515 ? -21.999 -5.581 17.811 1.00 91.81 515 VAL A CA 1
ATOM 3749 C C . VAL A 1 515 ? -21.652 -6.866 18.574 1.00 91.81 515 VAL A C 1
ATOM 3751 O O . VAL A 1 515 ? -21.718 -7.958 18.010 1.00 91.81 515 VAL A O 1
ATOM 3754 N N . LEU A 1 516 ? -21.332 -6.752 19.869 1.00 91.19 516 LEU A N 1
ATOM 3755 C CA . LEU A 1 516 ? -21.000 -7.892 20.733 1.00 91.19 516 LEU A CA 1
ATOM 3756 C C . LEU A 1 516 ? -22.169 -8.877 20.842 1.00 91.19 516 LEU A C 1
ATOM 3758 O O . LEU A 1 516 ? -21.973 -10.087 20.764 1.00 91.19 516 LEU A O 1
ATOM 3762 N N . ALA A 1 517 ? -23.393 -8.373 21.008 1.00 88.19 517 ALA A N 1
ATOM 3763 C CA . ALA A 1 517 ? -24.589 -9.204 21.108 1.00 88.19 517 ALA A CA 1
ATOM 3764 C C . ALA A 1 517 ? -24.907 -9.940 19.798 1.00 88.19 517 ALA A C 1
ATOM 3766 O O . ALA A 1 517 ? -25.425 -11.054 19.846 1.00 88.19 517 ALA A O 1
ATOM 3767 N N . ALA A 1 518 ? -24.591 -9.330 18.654 1.00 87.25 518 ALA A N 1
ATOM 3768 C CA . ALA A 1 518 ? -24.723 -9.944 17.339 1.00 87.25 518 ALA A CA 1
ATOM 3769 C C . ALA A 1 518 ? -23.595 -10.942 17.015 1.00 87.25 518 ALA A C 1
ATOM 3771 O O . ALA A 1 518 ? -23.692 -11.633 16.009 1.00 87.25 518 ALA A O 1
ATOM 3772 N N . GLY A 1 519 ? -22.546 -11.030 17.844 1.00 84.75 519 GLY A N 1
ATOM 3773 C CA . GLY A 1 519 ? -21.406 -11.917 17.598 1.00 84.75 519 GLY A CA 1
ATOM 3774 C C . GLY A 1 519 ? -20.553 -11.496 16.401 1.00 84.75 519 GLY A C 1
ATOM 3775 O O . GLY A 1 519 ? -19.905 -12.342 15.806 1.00 84.75 519 GLY A O 1
ATOM 3776 N N . LYS A 1 520 ? -20.558 -10.203 16.050 1.00 86.06 520 LYS A N 1
ATOM 3777 C CA . LYS A 1 520 ? -19.842 -9.647 14.888 1.00 86.06 520 LYS A CA 1
ATOM 3778 C C . LYS A 1 520 ? -18.352 -9.360 15.130 1.00 86.06 520 LYS A C 1
ATOM 3780 O O . LYS A 1 520 ? -17.735 -8.699 14.313 1.00 86.06 520 LYS A O 1
ATOM 3785 N N . LEU A 1 521 ? -17.809 -9.748 16.284 1.00 87.12 521 LEU A N 1
ATOM 3786 C CA . LEU A 1 521 ? -16.366 -9.707 16.537 1.00 87.12 521 LEU A CA 1
ATOM 3787 C C . LEU A 1 521 ? -15.870 -11.145 16.444 1.00 87.12 521 LEU A C 1
ATOM 3789 O O . LEU A 1 521 ? -16.129 -11.938 17.355 1.00 87.12 521 LEU A O 1
ATOM 3793 N N . GLY A 1 522 ? -15.266 -11.475 15.306 1.00 78.12 522 GLY A N 1
ATOM 3794 C CA . GLY A 1 522 ? -14.844 -12.828 14.958 1.00 78.12 522 GLY A CA 1
ATOM 3795 C C . GLY A 1 522 ? -13.525 -13.216 15.617 1.00 78.12 522 GLY A C 1
ATOM 3796 O O . GLY A 1 522 ? -13.342 -14.379 15.969 1.00 78.12 522 GLY A O 1
ATOM 3797 N N . MET A 1 523 ? -12.641 -12.249 15.875 1.00 84.62 523 MET A N 1
ATOM 3798 C CA . MET A 1 523 ? -11.287 -12.522 16.361 1.00 84.62 523 MET A CA 1
ATOM 3799 C C . MET A 1 523 ? -11.134 -12.286 17.871 1.00 84.62 523 MET A C 1
ATOM 3801 O O . MET A 1 523 ? -11.678 -11.338 18.451 1.00 84.62 523 MET A O 1
ATOM 3805 N N . VAL A 1 524 ? -10.289 -13.095 18.523 1.00 85.81 524 VAL A N 1
ATOM 3806 C CA . VAL A 1 524 ? -9.968 -12.933 19.956 1.00 85.81 524 VAL A CA 1
ATOM 3807 C C . VAL A 1 524 ? -9.342 -11.558 20.221 1.00 85.81 524 VAL A C 1
ATOM 3809 O O . VAL A 1 524 ? -9.628 -10.921 21.239 1.00 85.81 524 VAL A O 1
ATOM 3812 N N . SER A 1 525 ? -8.509 -11.071 19.300 1.00 84.25 525 SER A N 1
ATOM 3813 C CA . SER A 1 525 ? -7.872 -9.756 19.374 1.00 84.25 525 SER A CA 1
ATOM 3814 C C . SER A 1 525 ? -8.888 -8.605 19.383 1.00 84.25 525 SER A C 1
ATOM 3816 O O . SER A 1 525 ? -8.791 -7.706 20.224 1.00 84.25 525 SER A O 1
ATOM 3818 N N . GLU A 1 526 ? -9.934 -8.665 18.559 1.00 89.50 526 GLU A N 1
ATOM 3819 C CA . GLU A 1 526 ? -11.036 -7.692 18.550 1.00 89.50 526 GLU A CA 1
ATOM 3820 C C . GLU A 1 526 ? -11.789 -7.667 19.879 1.00 89.50 526 GLU A C 1
ATOM 3822 O O . GLU A 1 526 ? -12.024 -6.601 20.463 1.00 89.50 526 GLU A O 1
ATOM 3827 N N . LEU A 1 527 ? -12.116 -8.851 20.401 1.00 89.88 527 LEU A N 1
ATOM 3828 C CA . LEU A 1 527 ? -12.792 -8.997 21.686 1.00 89.88 527 LEU A CA 1
ATOM 3829 C C . LEU A 1 527 ? -11.942 -8.453 22.843 1.00 89.88 527 LEU A C 1
ATOM 3831 O O . LEU A 1 527 ? -12.477 -7.809 23.754 1.00 89.88 527 LEU A O 1
ATOM 3835 N N . ARG A 1 528 ? -10.617 -8.648 22.802 1.00 87.31 528 ARG A N 1
ATOM 3836 C CA . ARG A 1 528 ? -9.675 -8.078 23.780 1.00 87.31 528 ARG A CA 1
ATOM 3837 C C . ARG A 1 528 ? -9.634 -6.553 23.702 1.00 87.31 528 ARG A C 1
ATOM 3839 O O . ARG A 1 528 ? -9.736 -5.892 24.739 1.00 87.31 528 ARG A O 1
ATOM 3846 N N . VAL A 1 529 ? -9.552 -5.969 22.503 1.00 88.44 529 VAL A N 1
ATOM 3847 C CA . VAL A 1 529 ? -9.593 -4.504 22.328 1.00 88.44 529 VAL A CA 1
ATOM 3848 C C . VAL A 1 529 ? -10.914 -3.934 22.859 1.00 88.44 529 VAL A C 1
ATOM 3850 O O . VAL A 1 529 ? -10.913 -2.949 23.609 1.00 88.44 529 VAL A O 1
ATOM 3853 N N . ALA A 1 530 ? -12.043 -4.579 22.550 1.00 92.12 530 ALA A N 1
ATOM 3854 C CA . ALA A 1 530 ? -13.358 -4.191 23.049 1.00 92.12 530 ALA A CA 1
ATOM 3855 C C . ALA A 1 530 ? -13.424 -4.241 24.586 1.00 92.12 530 ALA A C 1
ATOM 3857 O O . ALA A 1 530 ? -13.729 -3.227 25.223 1.00 92.12 530 ALA A O 1
ATOM 3858 N N . ALA A 1 531 ? -13.076 -5.376 25.201 1.00 90.38 531 ALA A N 1
ATOM 3859 C CA . ALA A 1 531 ? -13.102 -5.552 26.654 1.00 90.38 531 ALA A CA 1
ATOM 3860 C C . ALA A 1 531 ? -12.195 -4.544 27.381 1.00 90.38 531 ALA A C 1
ATOM 3862 O O . ALA A 1 531 ? -12.605 -3.939 28.379 1.00 90.38 531 ALA A O 1
ATOM 3863 N N . CYS A 1 532 ? -10.986 -4.315 26.864 1.00 87.81 532 CYS A N 1
ATOM 3864 C CA . CYS A 1 532 ? -10.026 -3.395 27.461 1.00 87.81 532 CYS A CA 1
ATOM 3865 C C . CYS A 1 532 ? -10.509 -1.943 27.398 1.00 87.81 532 CYS A C 1
ATOM 3867 O O . CYS A 1 532 ? -10.487 -1.234 28.410 1.00 87.81 532 CYS A O 1
ATOM 3869 N N . SER A 1 533 ? -11.004 -1.509 26.235 1.00 91.94 533 SER A N 1
ATOM 3870 C CA . SER A 1 533 ? -11.518 -0.149 26.050 1.00 91.94 533 SER A CA 1
ATOM 3871 C C . SER A 1 533 ? -12.678 0.160 27.003 1.00 91.94 533 SER A C 1
ATOM 3873 O O . SER A 1 533 ? -12.712 1.223 27.626 1.00 91.94 533 SER A O 1
ATOM 3875 N N . LEU A 1 534 ? -13.589 -0.799 27.197 1.00 94.12 534 LEU A N 1
ATOM 3876 C CA . LEU A 1 534 ? -14.734 -0.678 28.094 1.00 94.12 534 LEU A CA 1
ATOM 3877 C C . LEU A 1 534 ? -14.309 -0.674 29.574 1.00 94.12 534 LEU A C 1
ATOM 3879 O O . LEU A 1 534 ? -14.833 0.111 30.368 1.00 94.12 534 LEU A O 1
ATOM 3883 N N . ALA A 1 535 ? -13.322 -1.492 29.955 1.00 90.12 535 ALA A N 1
ATOM 3884 C CA . ALA A 1 535 ? -12.762 -1.486 31.306 1.00 90.12 535 ALA A CA 1
ATOM 3885 C C . ALA A 1 535 ? -12.054 -0.154 31.627 1.00 90.12 535 ALA A C 1
ATOM 3887 O O . ALA A 1 535 ? -12.273 0.420 32.699 1.00 90.12 535 ALA A O 1
ATOM 3888 N N . ARG A 1 536 ? -11.268 0.387 30.682 1.00 89.19 536 ARG A N 1
ATOM 3889 C CA . ARG A 1 536 ? -10.630 1.711 30.809 1.00 89.19 536 ARG A CA 1
ATOM 3890 C C . ARG A 1 536 ? -11.659 2.842 30.831 1.00 89.19 536 ARG A C 1
ATOM 3892 O O . ARG A 1 536 ? -11.493 3.794 31.595 1.00 89.19 536 ARG A O 1
ATOM 3899 N N . LEU A 1 537 ? -12.760 2.723 30.082 1.00 92.06 537 LEU A N 1
ATOM 3900 C CA . LEU A 1 537 ? -13.880 3.661 30.170 1.00 92.06 537 LEU A CA 1
ATOM 3901 C C . LEU A 1 537 ? -14.496 3.667 31.577 1.00 92.06 537 LEU A C 1
ATOM 3903 O O . LEU A 1 537 ? -14.691 4.744 32.138 1.00 92.06 537 LEU A O 1
ATOM 3907 N N . LEU A 1 538 ? -14.769 2.503 32.180 1.00 90.44 538 LEU A N 1
ATOM 3908 C CA . LEU A 1 538 ? -15.278 2.441 33.560 1.00 90.44 538 LEU A CA 1
ATOM 3909 C C . LEU A 1 538 ? -14.309 3.090 34.545 1.00 90.44 538 LEU A C 1
ATOM 3911 O O . LEU A 1 538 ? -14.725 3.907 35.367 1.00 90.44 538 LEU A O 1
ATOM 3915 N N . GLN A 1 539 ? -13.020 2.773 34.433 1.00 89.06 539 GLN A N 1
ATOM 3916 C CA . GLN A 1 539 ? -11.985 3.365 35.275 1.00 89.06 539 GLN A CA 1
ATOM 3917 C C . GLN A 1 539 ? -11.982 4.898 35.177 1.00 89.06 539 GLN A C 1
ATOM 3919 O O . GLN A 1 539 ? -11.961 5.571 36.207 1.00 89.06 539 GLN A O 1
ATOM 3924 N N . ALA A 1 540 ? -12.076 5.447 33.962 1.00 87.50 540 ALA A N 1
ATOM 3925 C CA . ALA A 1 540 ? -12.122 6.888 33.721 1.00 87.50 540 ALA A CA 1
ATOM 3926 C C . ALA A 1 540 ? -13.427 7.546 34.208 1.00 87.50 540 ALA A C 1
ATOM 3928 O O . ALA A 1 540 ? -13.399 8.660 34.730 1.00 87.50 540 ALA A O 1
ATOM 3929 N N . LEU A 1 541 ? -14.571 6.863 34.077 1.00 85.75 541 LEU A N 1
ATOM 3930 C CA . LEU A 1 541 ? -15.849 7.327 34.625 1.00 85.75 541 LEU A CA 1
ATOM 3931 C C . LEU A 1 541 ? -15.840 7.317 36.162 1.00 85.75 541 LEU A C 1
ATOM 3933 O O . LEU A 1 541 ? -16.505 8.146 36.791 1.00 85.75 541 LEU A O 1
ATOM 3937 N N . GLY A 1 542 ? -15.109 6.393 36.792 1.00 85.50 542 GLY A N 1
ATOM 3938 C CA . GLY A 1 542 ? -15.149 6.187 38.239 1.00 85.50 542 GLY A CA 1
ATOM 3939 C C . GLY A 1 542 ? -16.593 5.982 38.718 1.00 85.50 542 GLY A C 1
ATOM 3940 O O . GLY A 1 542 ? -17.362 5.256 38.096 1.00 85.50 542 GLY A O 1
ATOM 3941 N N . GLY A 1 543 ? -16.995 6.666 39.793 1.00 78.38 543 GLY A N 1
ATOM 3942 C CA . GLY A 1 543 ? -18.396 6.710 40.250 1.00 78.38 543 GLY A CA 1
ATOM 3943 C C . GLY A 1 543 ? -19.262 7.786 39.571 1.00 78.38 543 GLY A C 1
ATOM 3944 O O . GLY A 1 543 ? -20.379 8.046 40.018 1.00 78.38 543 GLY A O 1
ATOM 3945 N N . THR A 1 544 ? -18.743 8.469 38.549 1.00 75.88 544 THR A N 1
ATOM 3946 C CA . THR A 1 544 ? -19.427 9.566 37.844 1.00 75.88 544 THR A CA 1
ATOM 3947 C C . THR A 1 544 ? -20.157 9.057 36.589 1.00 75.88 544 THR A C 1
ATOM 3949 O O . THR A 1 544 ? -20.094 7.872 36.258 1.00 75.88 544 THR A O 1
ATOM 3952 N N . GLY A 1 545 ? -20.952 9.910 35.935 1.00 77.00 545 GLY A N 1
ATOM 3953 C CA . GLY A 1 545 ? -21.806 9.526 34.798 1.00 77.00 545 GLY A CA 1
ATOM 3954 C C . GLY A 1 545 ? -23.202 9.019 35.193 1.00 77.00 545 GLY A C 1
ATOM 3955 O O . GLY A 1 545 ? -23.548 8.941 36.377 1.00 77.00 545 GLY A O 1
ATOM 3956 N N . SER A 1 546 ? -24.036 8.702 34.198 1.00 86.31 546 SER A N 1
ATOM 3957 C CA . SER A 1 546 ? -25.366 8.128 34.439 1.00 86.31 546 SER A CA 1
ATOM 3958 C C . SER A 1 546 ? -25.254 6.657 34.847 1.00 86.31 546 SER A C 1
ATOM 3960 O O . SER A 1 546 ? -24.388 5.924 34.368 1.00 86.31 546 SER A O 1
ATOM 3962 N N . THR A 1 547 ? -26.148 6.208 35.731 1.00 87.12 547 THR A N 1
ATOM 3963 C CA . THR A 1 547 ? -26.271 4.785 36.094 1.00 87.12 547 THR A CA 1
ATOM 3964 C C . THR A 1 547 ? -26.525 3.922 34.858 1.00 87.12 547 THR A C 1
ATOM 3966 O O . THR A 1 547 ? -25.999 2.824 34.759 1.00 87.12 547 THR A O 1
ATOM 3969 N N . GLU A 1 548 ? -27.291 4.437 33.893 1.00 88.94 548 GLU A N 1
ATOM 3970 C CA . GLU A 1 548 ? -27.599 3.760 32.631 1.00 88.94 548 GLU A CA 1
ATOM 3971 C C . GLU A 1 548 ? -26.343 3.495 31.791 1.00 88.94 548 GLU A C 1
ATOM 3973 O O . GLU A 1 548 ? -26.123 2.361 31.373 1.00 88.94 548 GLU A O 1
ATOM 3978 N N . LEU A 1 549 ? -25.481 4.505 31.608 1.00 90.00 549 LEU A N 1
ATOM 3979 C CA . LEU A 1 549 ? -24.227 4.338 30.873 1.00 90.00 549 LEU A CA 1
ATOM 3980 C C . LEU A 1 549 ? -23.321 3.329 31.578 1.00 90.00 549 LEU A C 1
ATOM 3982 O O . LEU A 1 549 ? -22.846 2.397 30.939 1.00 90.00 549 LEU A O 1
ATOM 3986 N N . ARG A 1 550 ? -23.121 3.466 32.896 1.00 90.62 550 ARG A N 1
ATOM 3987 C CA . ARG A 1 550 ? -22.271 2.534 33.654 1.00 90.62 550 ARG A CA 1
ATOM 3988 C C . ARG A 1 550 ? -22.752 1.093 33.530 1.00 90.62 550 ARG A C 1
ATOM 3990 O O . ARG A 1 550 ? -21.944 0.213 33.266 1.00 90.62 550 ARG A O 1
ATOM 3997 N N . VAL A 1 551 ? -24.054 0.858 33.669 1.00 90.50 551 VAL A N 1
ATOM 3998 C CA . VAL A 1 551 ? -24.643 -0.483 33.549 1.00 90.50 551 VAL A CA 1
ATOM 3999 C C . VAL A 1 551 ? -24.488 -1.036 32.133 1.00 90.50 551 VAL A C 1
ATOM 4001 O O . VAL A 1 551 ? -24.133 -2.202 31.991 1.00 90.50 551 VAL A O 1
ATOM 4004 N N . SER A 1 552 ? -24.675 -0.208 31.100 1.00 91.12 552 SER A N 1
ATOM 4005 C CA . SER A 1 552 ? -24.457 -0.621 29.708 1.00 91.12 552 SER A CA 1
ATOM 4006 C C . SER A 1 552 ? -23.000 -1.008 29.445 1.00 91.12 552 SER A C 1
ATOM 4008 O O . SER A 1 552 ? -22.744 -1.989 28.754 1.00 91.12 552 SER A O 1
ATOM 4010 N N . VAL A 1 553 ? -22.040 -0.271 30.016 1.00 93.00 553 VAL A N 1
ATOM 4011 C CA . VAL A 1 553 ? -20.616 -0.620 29.910 1.00 93.00 553 VAL A CA 1
ATOM 4012 C C . VAL A 1 553 ? -20.321 -1.912 30.679 1.00 93.00 553 VAL A C 1
ATOM 4014 O O . VAL A 1 553 ? -19.640 -2.780 30.151 1.00 93.00 553 VAL A O 1
ATOM 4017 N N . MET A 1 554 ? -20.867 -2.091 31.889 1.00 91.12 554 MET A N 1
ATOM 4018 C CA . MET A 1 554 ? -20.708 -3.330 32.669 1.00 91.12 554 MET A CA 1
ATOM 4019 C C . MET A 1 554 ? -21.242 -4.563 31.921 1.00 91.12 554 MET A C 1
ATOM 4021 O O . MET A 1 554 ? -20.582 -5.600 31.918 1.00 91.12 554 MET A O 1
ATOM 4025 N N . GLU A 1 555 ? -22.416 -4.460 31.288 1.00 90.56 555 GLU A N 1
ATOM 4026 C CA . GLU A 1 555 ? -22.992 -5.520 30.445 1.00 90.56 555 GLU A CA 1
ATOM 4027 C C . GLU A 1 555 ? -22.061 -5.862 29.272 1.00 90.56 555 GLU A C 1
ATOM 4029 O O . GLU A 1 555 ? -21.760 -7.035 29.041 1.00 90.56 555 GLU A O 1
ATOM 4034 N N . ALA A 1 556 ? -21.558 -4.844 28.568 1.00 92.00 556 ALA A N 1
ATOM 4035 C CA . ALA A 1 556 ? -20.672 -5.029 27.424 1.00 92.00 556 ALA A CA 1
ATOM 4036 C C . ALA A 1 556 ? -19.320 -5.656 27.822 1.00 92.00 556 ALA A C 1
ATOM 4038 O O . ALA A 1 556 ? -18.878 -6.594 27.163 1.00 92.00 556 ALA A O 1
ATOM 4039 N N . VAL A 1 557 ? -18.703 -5.226 28.937 1.00 92.19 557 VAL A N 1
ATOM 4040 C CA . VAL A 1 557 ? -17.463 -5.839 29.467 1.00 92.19 557 VAL A CA 1
ATOM 4041 C C . VAL A 1 557 ? -17.677 -7.320 29.769 1.00 92.19 557 VAL A C 1
ATOM 4043 O O . VAL A 1 557 ? -16.856 -8.151 29.393 1.00 92.19 557 VAL A O 1
ATOM 4046 N N . LEU A 1 558 ? -18.776 -7.663 30.448 1.00 89.56 558 LEU A N 1
ATOM 4047 C CA . LEU A 1 558 ? -19.086 -9.054 30.786 1.00 89.56 558 LEU A CA 1
ATOM 4048 C C . LEU A 1 558 ? -19.294 -9.910 29.537 1.00 89.56 558 LEU A C 1
ATOM 4050 O O . LEU A 1 558 ? -18.806 -11.036 29.490 1.00 89.56 558 LEU A O 1
ATOM 4054 N N . THR A 1 559 ? -19.994 -9.372 28.539 1.00 90.62 559 THR A N 1
ATOM 4055 C CA . THR A 1 559 ? -20.247 -10.063 27.269 1.00 90.62 559 THR A CA 1
ATOM 4056 C C . THR A 1 559 ? -18.936 -10.341 26.537 1.00 90.62 559 THR A C 1
ATOM 4058 O O . THR A 1 559 ? -18.675 -11.490 26.187 1.00 90.62 559 THR A O 1
ATOM 4061 N N . ALA A 1 560 ? -18.071 -9.330 26.409 1.00 90.44 560 ALA A N 1
ATOM 4062 C CA . ALA A 1 560 ? -16.771 -9.470 25.763 1.00 90.44 560 ALA A CA 1
ATOM 4063 C C . ALA A 1 560 ? -15.868 -10.481 26.494 1.00 90.44 560 ALA A C 1
ATOM 4065 O O . ALA A 1 560 ? -15.350 -11.397 25.867 1.00 90.44 560 ALA A O 1
ATOM 4066 N N . LEU A 1 561 ? -15.738 -10.402 27.827 1.00 88.25 561 LEU A N 1
ATOM 4067 C CA . LEU A 1 561 ? -14.919 -11.352 28.602 1.00 88.25 561 LEU A CA 1
ATOM 4068 C C . LEU A 1 561 ? -15.388 -12.807 28.445 1.00 88.25 561 LEU A C 1
ATOM 4070 O O . LEU A 1 561 ? -14.571 -13.726 28.394 1.00 88.25 561 LEU A O 1
ATOM 4074 N N . VAL A 1 562 ? -16.701 -13.032 28.385 1.00 88.44 562 VAL A N 1
ATOM 4075 C CA . VAL A 1 562 ? -17.269 -14.372 28.193 1.00 88.44 562 VAL A CA 1
ATOM 4076 C C . VAL A 1 562 ? -16.999 -14.889 26.784 1.00 88.44 562 VAL A C 1
ATOM 4078 O O . VAL A 1 562 ? -16.656 -16.060 26.647 1.00 88.44 562 VAL A O 1
ATOM 4081 N N . GLN A 1 563 ? -17.105 -14.035 25.765 1.00 89.31 563 GLN A N 1
ATOM 4082 C CA . GLN A 1 563 ? -16.772 -14.392 24.384 1.00 89.31 563 GLN A CA 1
ATOM 4083 C C . GLN A 1 563 ? -15.278 -14.703 24.219 1.00 89.31 563 GLN A C 1
ATOM 4085 O O . GLN A 1 563 ? -14.961 -15.746 23.657 1.00 89.31 563 GLN A O 1
ATOM 4090 N N . VAL A 1 564 ? -14.376 -13.905 24.815 1.00 86.50 564 VAL A N 1
ATOM 4091 C CA . VAL A 1 564 ? -12.923 -14.194 24.841 1.00 86.50 564 VAL A CA 1
ATOM 4092 C C . VAL A 1 564 ? -12.659 -15.575 25.439 1.00 86.50 564 VAL A C 1
ATOM 4094 O O . VAL A 1 564 ? -11.939 -16.388 24.865 1.00 86.50 564 VAL A O 1
ATOM 4097 N N . ARG A 1 565 ? -13.272 -15.875 26.592 1.00 85.38 565 ARG A N 1
ATOM 4098 C CA . ARG A 1 565 ? -13.114 -17.183 27.244 1.00 85.38 565 ARG A CA 1
ATOM 4099 C C . ARG A 1 565 ? -13.662 -18.324 26.387 1.00 85.38 565 ARG A C 1
ATOM 4101 O O . ARG A 1 565 ? -13.068 -19.397 26.399 1.00 85.38 565 ARG A O 1
ATOM 4108 N N . LYS A 1 566 ? -14.788 -18.114 25.701 1.00 86.44 566 LYS A N 1
ATOM 4109 C CA . LYS A 1 566 ? -15.399 -19.117 24.825 1.00 86.44 566 LYS A CA 1
ATOM 4110 C C . LYS A 1 566 ? -14.471 -19.448 23.650 1.00 86.44 566 LYS A C 1
ATOM 4112 O O . LYS A 1 566 ? -14.135 -20.612 23.490 1.00 86.44 566 LYS A O 1
ATOM 4117 N N . GLN A 1 567 ? -13.998 -18.438 22.920 1.00 83.12 567 GLN A N 1
ATOM 4118 C CA . GLN A 1 567 ? -13.106 -18.647 21.773 1.00 83.12 567 GLN A CA 1
ATOM 4119 C C . GLN A 1 567 ? -11.776 -19.290 22.172 1.00 83.12 567 GLN A C 1
ATOM 4121 O O . GLN A 1 567 ? -11.283 -20.160 21.469 1.00 83.12 567 GLN A O 1
ATOM 4126 N N . ARG A 1 568 ? -11.222 -18.938 23.339 1.00 77.31 568 ARG A N 1
ATOM 4127 C CA . ARG A 1 568 ? -10.014 -19.600 23.853 1.00 77.31 568 ARG A CA 1
ATOM 4128 C C . ARG A 1 568 ? -10.237 -21.086 24.147 1.00 77.31 568 ARG A C 1
ATOM 4130 O O . ARG A 1 568 ? -9.356 -21.890 23.892 1.00 77.31 568 ARG A O 1
ATOM 4137 N N . GLN A 1 569 ? -11.402 -21.451 24.686 1.00 79.50 569 GLN A N 1
ATOM 4138 C CA . GLN A 1 569 ? -11.743 -22.859 24.925 1.00 79.50 569 GLN A CA 1
ATOM 4139 C C . GLN A 1 569 ? -11.949 -23.635 23.625 1.00 79.50 569 GLN A C 1
ATOM 4141 O O . GLN A 1 569 ? -11.623 -24.812 23.592 1.00 79.50 569 GLN A O 1
ATOM 4146 N N . GLU A 1 570 ? -12.488 -22.994 22.588 1.00 78.88 570 GLU A N 1
ATOM 4147 C CA . GLU A 1 570 ? -12.621 -23.591 21.254 1.00 78.88 570 GLU A CA 1
ATOM 4148 C C . GLU A 1 570 ? -11.230 -23.809 20.628 1.00 78.88 570 GLU A C 1
ATOM 4150 O O . GLU A 1 570 ? -10.910 -24.936 20.269 1.00 78.88 570 GLU A O 1
ATOM 4155 N N . GLN A 1 571 ? -10.342 -22.807 20.672 1.00 70.50 571 GLN A N 1
ATOM 4156 C CA . GLN A 1 571 ? -8.948 -22.943 20.215 1.00 70.50 571 GLN A CA 1
ATOM 4157 C C . GLN A 1 571 ? -8.164 -24.036 20.967 1.00 70.50 571 GLN A C 1
ATOM 4159 O O . GLN A 1 571 ? -7.415 -24.789 20.352 1.00 70.50 571 GLN A O 1
ATOM 4164 N N . ASP A 1 572 ? -8.337 -24.154 22.290 1.00 67.12 572 ASP A N 1
ATOM 4165 C CA . ASP A 1 572 ? -7.677 -25.197 23.093 1.00 67.12 572 ASP A CA 1
ATOM 4166 C C . ASP A 1 572 ? -8.186 -26.620 22.744 1.00 67.12 572 ASP A C 1
ATOM 4168 O O . ASP A 1 572 ? -7.470 -27.598 22.970 1.00 67.12 572 ASP A O 1
ATOM 4172 N N . LEU A 1 573 ? -9.415 -26.759 22.223 1.00 65.50 573 LEU A N 1
ATOM 4173 C CA . LEU A 1 573 ? -9.991 -28.043 21.798 1.00 65.50 573 LEU A CA 1
ATOM 4174 C C . LEU A 1 573 ? -9.523 -28.444 20.393 1.00 65.50 573 LEU A C 1
ATOM 4176 O O . LEU A 1 573 ? -9.183 -29.608 20.199 1.00 65.50 573 LEU A O 1
ATOM 4180 N N . ASP A 1 574 ? -9.427 -27.492 19.463 1.00 60.44 574 ASP A N 1
ATOM 4181 C CA . ASP A 1 574 ? -8.964 -27.746 18.090 1.00 60.44 574 ASP A CA 1
ATOM 4182 C C . ASP A 1 574 ? -7.503 -28.238 18.061 1.00 60.44 574 ASP A C 1
ATOM 4184 O O . ASP A 1 574 ? -7.160 -29.161 17.322 1.00 60.44 574 AS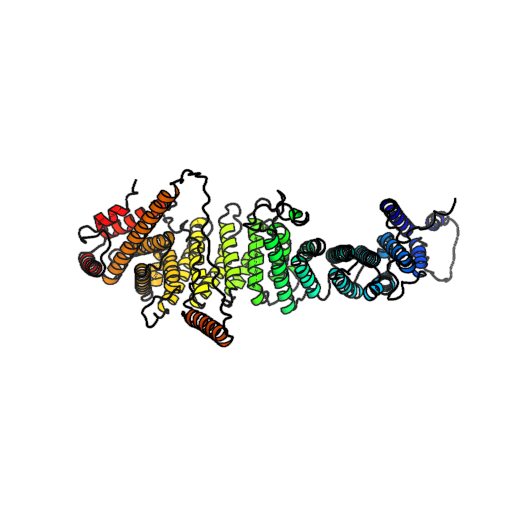P A O 1
ATOM 4188 N N . VAL A 1 575 ? -6.644 -27.699 18.939 1.00 57.81 575 VAL A N 1
ATOM 4189 C CA . VAL A 1 575 ? -5.248 -28.159 19.102 1.00 57.81 575 VAL A CA 1
ATOM 4190 C C . VAL A 1 575 ? -5.176 -29.579 19.680 1.00 57.81 575 VAL A C 1
ATOM 4192 O O . VAL A 1 575 ? -4.261 -30.338 19.370 1.00 57.81 575 VAL A O 1
ATOM 4195 N N . ALA A 1 576 ? -6.139 -29.968 20.520 1.00 53.41 576 ALA A N 1
ATOM 4196 C CA . ALA A 1 576 ? -6.176 -31.305 21.107 1.00 53.41 576 ALA A CA 1
ATOM 4197 C C . ALA A 1 576 ? -6.684 -32.377 20.125 1.00 53.41 576 ALA A C 1
ATOM 4199 O O . ALA A 1 576 ? -6.332 -33.547 20.285 1.00 53.41 576 ALA A O 1
ATOM 4200 N N . GLU A 1 577 ? -7.492 -32.001 19.127 1.00 52.25 577 GLU A N 1
ATOM 4201 C CA . GLU A 1 577 ? -7.935 -32.901 18.054 1.00 52.25 577 GLU A CA 1
ATOM 4202 C C . GLU A 1 577 ? -6.878 -33.060 16.947 1.00 52.25 577 GLU A C 1
ATOM 4204 O O . GLU A 1 577 ? -6.764 -34.151 16.392 1.00 52.25 577 GLU A O 1
ATOM 4209 N N . SER A 1 578 ? -6.037 -32.048 16.680 1.00 47.41 578 SER A N 1
ATOM 4210 C CA . SER A 1 578 ? -4.955 -32.159 15.682 1.00 47.41 578 SER A CA 1
ATOM 4211 C C . SER A 1 578 ? -3.774 -33.043 16.109 1.00 47.41 578 SER A C 1
ATOM 4213 O O . SER A 1 578 ? -3.007 -33.482 15.259 1.00 47.41 578 SER A O 1
ATOM 4215 N N . ASP A 1 579 ? -3.616 -33.302 17.412 1.00 46.53 579 ASP A N 1
ATOM 4216 C CA . ASP A 1 579 ? -2.551 -34.151 17.979 1.00 46.53 579 ASP A CA 1
ATOM 4217 C C . ASP A 1 579 ? -2.905 -35.656 17.980 1.00 46.53 579 ASP A C 1
ATOM 4219 O O . ASP A 1 579 ? -2.139 -36.484 18.484 1.00 46.53 579 ASP A O 1
ATOM 4223 N N . VAL A 1 580 ? -4.058 -36.043 17.420 1.00 47.22 580 VAL A N 1
ATOM 4224 C CA . VAL A 1 580 ? -4.369 -37.451 17.146 1.00 47.22 580 VAL A CA 1
ATOM 4225 C C . VAL A 1 580 ? -3.772 -37.803 15.783 1.00 47.22 580 VAL A C 1
ATOM 4227 O O . VAL A 1 580 ? -4.450 -37.754 14.763 1.00 47.22 580 VAL A O 1
ATOM 4230 N N . GLU A 1 581 ? -2.479 -38.139 15.765 1.00 43.00 581 GLU A N 1
ATOM 4231 C CA . GLU A 1 581 ? -1.888 -38.886 14.651 1.00 43.00 581 GLU A CA 1
ATOM 4232 C C . GLU A 1 581 ? -2.721 -40.170 14.469 1.00 43.00 581 GLU A C 1
ATOM 4234 O O . GLU A 1 581 ? -2.668 -41.076 15.306 1.00 43.00 581 GLU A O 1
ATOM 4239 N N . GLU A 1 582 ? -3.548 -40.232 13.420 1.00 44.69 582 GLU A N 1
ATOM 4240 C CA . GLU A 1 582 ? -4.135 -41.492 12.969 1.00 44.69 582 GLU A CA 1
ATOM 4241 C C . GLU A 1 582 ? -2.981 -42.374 12.476 1.00 44.69 582 GLU A C 1
ATOM 4243 O O . GLU A 1 582 ? -2.461 -42.206 11.375 1.00 44.69 582 GLU A O 1
ATOM 4248 N N . GLU A 1 583 ? -2.526 -43.267 13.360 1.00 40.69 583 GLU A N 1
ATOM 4249 C CA . GLU A 1 583 ? -1.625 -44.363 13.025 1.00 40.69 583 GLU A CA 1
ATOM 4250 C C . GLU A 1 583 ? -2.254 -45.227 11.918 1.00 40.69 583 GLU A C 1
ATOM 4252 O O . GLU A 1 583 ? -3.415 -45.628 12.003 1.00 40.69 583 GLU A O 1
ATOM 4257 N N . ASP A 1 584 ? -1.437 -45.506 10.903 1.00 46.34 584 ASP A N 1
ATOM 4258 C CA . ASP A 1 584 ? -1.675 -46.349 9.734 1.00 46.34 584 ASP A CA 1
ATOM 4259 C C . ASP A 1 584 ? -2.582 -47.578 9.976 1.00 46.34 584 ASP A C 1
ATOM 4261 O O . ASP A 1 584 ? -2.253 -48.461 10.773 1.00 46.34 584 ASP A O 1
ATOM 4265 N N . GLU A 1 585 ? -3.623 -47.738 9.154 1.00 43.25 585 GLU A N 1
ATOM 4266 C CA . GLU A 1 585 ? -4.087 -49.069 8.743 1.00 43.25 585 GLU A CA 1
ATOM 4267 C C . GLU A 1 585 ? -3.938 -49.202 7.219 1.00 43.25 585 GLU A C 1
ATOM 4269 O O . GLU A 1 585 ? -4.814 -48.847 6.431 1.00 43.25 585 GLU A O 1
ATOM 4274 N N . GLU A 1 586 ? -2.776 -49.720 6.806 1.00 47.38 586 GLU A N 1
ATOM 4275 C CA . GLU A 1 586 ? -2.666 -50.503 5.577 1.00 47.38 586 GLU A CA 1
ATOM 4276 C C . GLU A 1 586 ? -3.623 -51.699 5.704 1.00 47.38 586 GLU A C 1
ATOM 4278 O O . GLU A 1 586 ? -3.396 -52.568 6.547 1.00 47.38 586 GLU A O 1
ATOM 4283 N N . ASP A 1 587 ? -4.652 -51.788 4.859 1.00 44.38 587 ASP A N 1
ATOM 4284 C CA . ASP A 1 587 ? -5.253 -53.088 4.564 1.00 44.38 587 ASP A CA 1
ATOM 4285 C C . ASP A 1 587 ? -5.512 -53.233 3.061 1.00 44.38 587 ASP A C 1
ATOM 4287 O O . ASP A 1 587 ? -6.269 -52.497 2.422 1.00 44.38 587 ASP A O 1
ATOM 4291 N N . ASP A 1 588 ? -4.768 -54.188 2.520 1.00 47.03 588 ASP A N 1
ATOM 4292 C CA . ASP A 1 588 ? -4.774 -54.680 1.156 1.00 47.03 588 ASP A CA 1
ATOM 4293 C C . ASP A 1 588 ? -5.999 -55.593 0.938 1.00 47.03 588 ASP A C 1
ATOM 4295 O O . ASP A 1 588 ? -6.408 -56.347 1.820 1.00 47.03 588 ASP A O 1
ATOM 4299 N N . ASP A 1 589 ? -6.439 -55.626 -0.320 1.00 46.88 589 ASP A N 1
ATOM 4300 C CA . ASP A 1 589 ? -7.105 -56.754 -0.989 1.00 46.88 589 ASP A CA 1
ATOM 4301 C C . ASP A 1 589 ? -8.626 -56.973 -0.783 1.00 46.88 589 ASP A C 1
ATOM 4303 O O . ASP A 1 589 ? -9.127 -57.332 0.279 1.00 46.88 589 ASP A O 1
ATOM 4307 N N . GLU A 1 590 ? -9.380 -56.856 -1.881 1.00 44.03 590 GLU A N 1
ATOM 4308 C CA . GLU A 1 590 ? -9.999 -58.001 -2.582 1.00 44.03 590 GLU A CA 1
ATOM 4309 C C . GLU A 1 590 ? -11.058 -57.481 -3.568 1.00 44.03 590 GLU A C 1
ATOM 4311 O O . GLU A 1 590 ? -12.037 -56.817 -3.217 1.00 44.03 590 GLU A O 1
ATOM 4316 N N . GLY A 1 591 ? -10.859 -57.804 -4.845 1.00 47.50 591 GLY A N 1
ATOM 4317 C CA . GLY A 1 591 ? -11.805 -57.484 -5.901 1.00 47.50 591 GLY A CA 1
ATOM 4318 C C . GLY A 1 591 ? -13.077 -58.318 -5.800 1.00 47.50 591 GLY A C 1
ATOM 4319 O O . GLY A 1 591 ? -13.021 -59.542 -5.692 1.00 47.50 591 GLY A O 1
ATOM 4320 N N . VAL A 1 592 ? -14.234 -57.677 -5.972 1.00 41.91 592 VAL A N 1
ATOM 4321 C CA . VAL A 1 592 ? -15.430 -58.388 -6.425 1.00 41.91 592 VAL A CA 1
ATOM 4322 C C . VAL A 1 592 ? -16.270 -57.519 -7.355 1.00 41.91 592 VAL A C 1
ATOM 4324 O O . VAL A 1 592 ? -16.782 -56.466 -6.993 1.00 41.91 592 VAL A O 1
ATOM 4327 N N . ASP A 1 593 ? -16.364 -58.042 -8.570 1.00 45.31 593 ASP A N 1
ATOM 4328 C CA 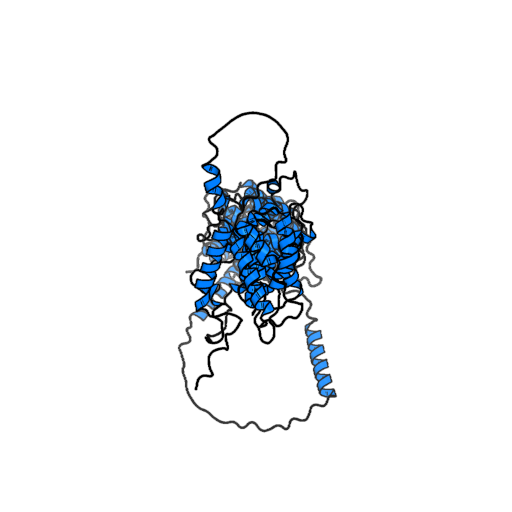. ASP A 1 593 ? -17.281 -57.762 -9.666 1.00 45.31 593 ASP A CA 1
ATOM 4329 C C . ASP A 1 593 ? -18.734 -57.531 -9.209 1.00 45.31 593 ASP A C 1
ATOM 4331 O O . ASP A 1 593 ? -19.311 -58.358 -8.497 1.00 45.31 593 ASP A O 1
ATOM 4335 N N . SER A 1 594 ? -19.338 -56.435 -9.670 1.00 43.97 594 SER A N 1
ATOM 4336 C CA . SER A 1 594 ? -20.790 -56.274 -9.699 1.00 43.97 594 SER A CA 1
ATOM 4337 C C . SER A 1 594 ? -21.193 -55.542 -10.975 1.00 43.97 594 SER A C 1
ATOM 4339 O O . SER A 1 594 ? -21.306 -54.323 -11.003 1.00 43.97 594 SER A O 1
ATOM 4341 N N . SER A 1 595 ? -21.387 -56.338 -12.024 1.00 44.00 595 SER A N 1
ATOM 4342 C CA . SER A 1 595 ? -22.287 -56.127 -13.163 1.00 44.00 595 SER A CA 1
ATOM 4343 C C . SER A 1 595 ? -23.260 -54.947 -13.028 1.00 44.00 595 SER A C 1
ATOM 4345 O O . SER A 1 595 ? -24.248 -55.046 -12.299 1.00 44.00 595 SER A O 1
ATOM 4347 N N . GLU A 1 596 ? -23.012 -53.890 -13.801 1.00 45.59 596 GLU A N 1
ATOM 4348 C CA . GLU A 1 596 ? -23.995 -52.850 -14.098 1.00 45.59 596 GLU A CA 1
ATOM 4349 C C . GLU A 1 596 ? -24.671 -53.171 -15.434 1.00 45.59 596 GLU A C 1
ATOM 4351 O O . GLU A 1 596 ? -24.030 -53.473 -16.444 1.00 45.59 596 GLU A O 1
ATOM 4356 N N . GLU A 1 597 ? -25.996 -53.219 -15.368 1.00 45.03 597 GLU A N 1
ATOM 4357 C CA . GLU A 1 597 ? -26.914 -53.526 -16.451 1.00 45.03 597 GLU A CA 1
ATOM 4358 C C . GLU A 1 597 ? -26.951 -52.343 -17.433 1.00 45.03 597 GLU A C 1
ATOM 4360 O O . GLU A 1 597 ? -27.036 -51.189 -17.022 1.00 45.03 597 GLU A O 1
ATOM 4365 N N . GLU A 1 598 ? -26.868 -52.629 -18.735 1.00 42.09 598 GLU A N 1
ATOM 4366 C CA . GLU A 1 598 ? -27.045 -51.641 -19.804 1.00 42.09 598 GLU A CA 1
ATOM 4367 C C . GLU A 1 598 ? -28.490 -51.104 -19.761 1.00 42.09 598 GLU A C 1
ATOM 4369 O O . GLU A 1 598 ? -29.412 -51.751 -20.264 1.00 42.09 598 GLU A O 1
ATOM 4374 N N . GLU A 1 599 ? -28.705 -49.936 -19.146 1.00 48.81 599 GLU A N 1
ATOM 4375 C CA . GLU A 1 599 ? -29.942 -49.173 -19.322 1.00 48.81 599 GLU A CA 1
ATOM 4376 C C . GLU A 1 599 ? -29.893 -48.455 -20.680 1.00 48.81 599 GLU A C 1
ATOM 4378 O O . GLU A 1 599 ? -28.999 -47.660 -20.966 1.00 48.81 599 GLU A O 1
ATOM 4383 N N . GLU A 1 600 ? -30.844 -48.802 -21.548 1.00 46.50 600 GLU A N 1
ATOM 4384 C CA . GLU A 1 600 ? -31.040 -48.214 -22.871 1.00 46.50 600 GLU A CA 1
ATOM 4385 C C . GLU A 1 600 ? -31.252 -46.691 -22.745 1.00 46.50 600 GLU A C 1
ATOM 4387 O O . GLU A 1 600 ? -32.272 -46.243 -22.224 1.00 46.50 600 GLU A O 1
ATOM 4392 N N . GLU A 1 601 ? -30.293 -45.895 -23.233 1.00 50.28 601 GLU A N 1
ATOM 4393 C CA . GLU A 1 601 ? -30.419 -44.439 -23.363 1.00 50.28 601 GLU A CA 1
ATOM 4394 C C . GLU A 1 601 ? -31.591 -44.103 -24.306 1.00 50.28 601 GLU A C 1
ATOM 4396 O O . GLU A 1 601 ? -31.474 -44.170 -25.533 1.00 50.28 601 GLU A O 1
ATOM 4401 N N . GLU A 1 602 ? -32.749 -43.745 -23.747 1.00 55.56 602 GLU A N 1
ATOM 4402 C CA . GLU A 1 602 ? -33.800 -43.074 -24.509 1.00 55.56 602 GLU A CA 1
ATOM 4403 C C . GLU A 1 602 ? -33.288 -41.677 -24.896 1.00 55.56 602 GLU A C 1
ATOM 4405 O O . GLU A 1 602 ? -33.051 -40.833 -24.032 1.00 55.56 602 GLU A O 1
ATOM 4410 N N . GLU A 1 603 ? -33.091 -41.441 -26.199 1.00 56.62 603 GLU A N 1
ATOM 4411 C CA . GLU A 1 603 ? -32.691 -40.141 -26.748 1.00 56.62 603 GLU A CA 1
ATOM 4412 C C . GLU A 1 603 ? -33.638 -39.039 -26.239 1.00 56.62 603 GLU A C 1
ATOM 4414 O O . GLU A 1 603 ? -34.809 -38.967 -26.629 1.00 56.62 603 GLU A O 1
ATOM 4419 N N . GLU A 1 604 ? -33.124 -38.181 -25.354 1.00 69.38 604 GLU A N 1
ATOM 4420 C CA . GLU A 1 604 ? -33.845 -37.029 -24.819 1.00 69.38 604 GLU A CA 1
ATOM 4421 C C . GLU A 1 604 ? -34.316 -36.143 -25.982 1.00 69.38 604 GLU A C 1
ATOM 4423 O O . GLU A 1 604 ? -33.544 -35.733 -26.854 1.00 69.38 604 GLU A O 1
ATOM 4428 N N . THR A 1 605 ? -35.617 -35.863 -26.030 1.00 75.44 605 THR A N 1
ATOM 4429 C CA . THR A 1 605 ? -36.179 -35.020 -27.090 1.00 75.44 605 THR A CA 1
ATOM 4430 C C . THR A 1 605 ? -35.724 -33.567 -26.914 1.00 75.44 605 THR A C 1
ATOM 4432 O O . THR A 1 605 ? -35.555 -33.089 -25.796 1.00 75.44 605 THR A O 1
ATOM 4435 N N . GLU A 1 606 ? -35.566 -32.823 -28.014 1.00 68.50 606 GLU A N 1
ATOM 4436 C CA . GLU A 1 606 ? -35.102 -31.418 -28.008 1.00 68.50 606 GLU A CA 1
ATOM 4437 C C . GLU A 1 606 ? -35.902 -30.517 -27.042 1.00 68.50 606 GLU A C 1
ATOM 4439 O O . GLU A 1 606 ? -35.349 -29.607 -26.428 1.00 68.50 606 GLU A O 1
ATOM 4444 N N . GLU A 1 607 ? -37.195 -30.798 -26.848 1.00 72.19 607 GLU A N 1
ATOM 4445 C CA . GLU A 1 607 ? -38.046 -30.071 -25.899 1.00 72.19 607 GLU A CA 1
ATOM 4446 C C . GLU A 1 607 ? -37.697 -30.360 -24.430 1.00 72.19 607 GLU A C 1
ATOM 4448 O O . GLU A 1 607 ? -37.783 -29.455 -23.601 1.00 72.19 607 GLU A O 1
ATOM 4453 N N . GLN A 1 608 ? -37.281 -31.586 -24.103 1.00 76.38 608 GLN A N 1
ATOM 4454 C CA . GLN A 1 608 ? -36.838 -31.965 -22.756 1.00 76.38 608 GLN A CA 1
ATOM 4455 C C . GLN A 1 608 ? -35.471 -31.348 -22.438 1.00 76.38 608 GLN A C 1
ATOM 4457 O O . GLN A 1 608 ? -35.311 -30.735 -21.382 1.00 76.38 608 GLN A O 1
ATOM 4462 N N . PHE A 1 609 ? -34.558 -31.354 -23.413 1.00 75.75 609 PHE A N 1
ATOM 4463 C CA . PHE A 1 609 ? -33.267 -30.675 -23.307 1.00 75.75 609 PHE A CA 1
ATOM 4464 C C . PHE A 1 609 ? -33.428 -29.158 -23.085 1.00 75.75 609 PHE A C 1
ATOM 4466 O O . PHE A 1 609 ? -32.806 -28.576 -22.193 1.00 75.75 609 PHE A O 1
ATOM 4473 N N . LEU A 1 610 ? -34.309 -28.505 -23.857 1.00 83.38 610 LEU A N 1
ATOM 4474 C CA . LEU A 1 610 ? -34.611 -27.075 -23.704 1.00 83.38 610 LEU A CA 1
ATOM 4475 C C . LEU A 1 610 ? -35.299 -26.760 -22.370 1.00 83.38 610 LEU A C 1
ATOM 4477 O O . LEU A 1 610 ? -35.035 -25.707 -21.789 1.00 83.38 610 LEU A O 1
ATOM 4481 N N . ALA A 1 611 ? -36.161 -27.652 -21.872 1.00 81.44 611 ALA A N 1
ATOM 4482 C CA . ALA A 1 611 ? -36.809 -27.489 -20.574 1.00 81.44 611 ALA A CA 1
ATOM 4483 C C . ALA A 1 611 ? -35.795 -27.560 -19.426 1.00 81.44 611 ALA A C 1
ATOM 4485 O O . ALA A 1 611 ? -35.820 -26.696 -18.553 1.00 81.44 611 ALA A O 1
ATOM 4486 N N . ARG A 1 612 ? -34.852 -28.507 -19.476 1.00 82.81 612 ARG A N 1
ATOM 4487 C CA . ARG A 1 612 ? -33.789 -28.641 -18.475 1.00 82.81 612 ARG A CA 1
ATOM 4488 C C . ARG A 1 612 ? -32.839 -27.444 -18.475 1.00 82.81 612 ARG A C 1
ATOM 4490 O O . ARG A 1 612 ? -32.463 -26.962 -17.413 1.00 82.81 612 ARG A O 1
ATOM 4497 N N . TYR A 1 613 ? -32.487 -26.918 -19.649 1.00 77.12 613 TYR A N 1
ATOM 4498 C CA . TYR A 1 613 ? -31.688 -25.691 -19.740 1.00 77.12 613 TYR A CA 1
ATOM 4499 C C . TYR A 1 613 ? -32.438 -24.457 -19.227 1.00 77.12 613 TYR A C 1
ATOM 4501 O O . TYR A 1 613 ? -31.829 -23.594 -18.603 1.00 77.12 613 TYR A O 1
ATOM 4509 N N . ALA A 1 614 ? -33.748 -24.364 -19.466 1.00 75.44 614 ALA A N 1
ATOM 4510 C CA . ALA A 1 614 ? -34.567 -23.280 -18.929 1.00 75.44 614 ALA A CA 1
ATOM 4511 C C . ALA A 1 614 ? -34.734 -23.378 -17.404 1.00 75.44 614 ALA A C 1
ATOM 4513 O O . ALA A 1 614 ? -34.783 -22.350 -16.733 1.00 75.44 614 ALA A O 1
ATOM 4514 N N . GLU A 1 615 ? -34.803 -24.594 -16.862 1.00 74.81 615 GLU A N 1
ATOM 4515 C CA . GLU A 1 615 ? -34.854 -24.857 -15.423 1.00 74.81 615 GLU A CA 1
ATOM 4516 C C . GLU A 1 615 ? -33.511 -24.542 -14.754 1.00 74.81 615 GLU A C 1
ATOM 4518 O O . GLU A 1 615 ? -33.492 -23.777 -13.798 1.00 74.81 615 GLU A O 1
ATOM 4523 N N . ALA A 1 616 ? -32.388 -24.974 -15.336 1.00 73.38 616 ALA A N 1
ATOM 4524 C CA . ALA A 1 616 ? -31.047 -24.621 -14.863 1.00 73.38 616 ALA A CA 1
ATOM 4525 C C . ALA A 1 616 ? -30.757 -23.111 -14.961 1.00 73.38 616 ALA A C 1
ATOM 4527 O O . ALA A 1 616 ? -30.099 -22.550 -14.093 1.00 73.38 616 ALA A O 1
ATOM 4528 N N . ALA A 1 617 ? -31.266 -22.427 -15.994 1.00 69.69 617 ALA A N 1
ATOM 4529 C CA . ALA A 1 617 ? -31.150 -20.972 -16.109 1.00 69.69 617 ALA A CA 1
ATOM 4530 C C . ALA A 1 617 ? -31.977 -20.241 -15.042 1.00 69.69 617 ALA A C 1
ATOM 4532 O O . ALA A 1 617 ? -31.526 -19.228 -14.518 1.00 69.69 617 ALA A O 1
ATOM 4533 N N . LYS A 1 618 ? -33.158 -20.769 -14.697 1.00 69.31 618 LYS A N 1
ATOM 4534 C CA . LYS A 1 618 ? -33.974 -20.255 -13.594 1.00 69.31 618 LYS A CA 1
ATOM 4535 C C . LYS A 1 618 ? -33.344 -20.501 -12.232 1.00 69.31 618 LYS A C 1
ATOM 4537 O O . LYS A 1 618 ? -33.423 -19.627 -11.389 1.00 69.31 618 LYS A O 1
ATOM 4542 N N . GLU A 1 619 ? -32.725 -21.657 -12.029 1.00 70.25 619 GLU A N 1
ATOM 4543 C CA . GLU A 1 619 ? -32.026 -21.992 -10.787 1.00 70.25 619 GLU A CA 1
ATOM 4544 C C . GLU A 1 619 ? -30.781 -21.108 -10.599 1.00 70.25 619 GLU A C 1
ATOM 4546 O O . GLU A 1 619 ? -30.491 -20.679 -9.487 1.00 70.25 619 GLU A O 1
ATOM 4551 N N . LEU A 1 620 ? -30.106 -20.732 -11.695 1.00 62.66 620 LEU A N 1
ATOM 4552 C CA . LEU A 1 620 ? -29.035 -19.732 -11.670 1.00 62.66 620 LEU A CA 1
ATOM 4553 C C . LEU A 1 620 ? -29.558 -18.310 -11.395 1.00 62.66 620 LEU A C 1
ATOM 4555 O O . LEU A 1 620 ? -28.889 -17.547 -10.713 1.00 62.66 620 LEU A O 1
ATOM 4559 N N . GLU A 1 621 ? -30.728 -17.945 -11.934 1.00 56.94 621 GLU A N 1
ATOM 4560 C CA . GLU A 1 621 ? -31.357 -16.627 -11.736 1.00 56.94 621 GLU A CA 1
ATOM 4561 C C . GLU A 1 621 ? -31.950 -16.480 -10.321 1.00 56.94 621 GLU A C 1
ATOM 4563 O O . GLU A 1 621 ? -31.792 -15.434 -9.703 1.00 56.94 621 GLU A O 1
ATOM 4568 N N . GLU A 1 622 ? -32.541 -17.541 -9.763 1.00 54.97 622 GLU A N 1
ATOM 4569 C CA . GLU A 1 622 ? -33.000 -17.605 -8.366 1.00 54.97 622 GLU A CA 1
ATOM 4570 C C . GLU A 1 622 ? -31.819 -17.731 -7.381 1.00 54.97 622 GLU A C 1
ATOM 4572 O O . GLU A 1 622 ? -31.907 -17.218 -6.270 1.00 54.97 622 GLU A O 1
ATOM 4577 N N . GLY A 1 623 ? -30.683 -18.307 -7.801 1.00 46.03 623 GLY A N 1
ATOM 4578 C CA . GLY A 1 623 ? -29.403 -18.249 -7.076 1.00 46.03 623 GLY A CA 1
ATOM 4579 C C . GLY A 1 623 ? -28.653 -16.912 -7.203 1.00 46.03 623 GLY A C 1
ATOM 4580 O O . GLY A 1 623 ? -27.672 -16.694 -6.500 1.00 46.03 623 GLY A O 1
ATOM 4581 N N . LEU A 1 624 ? -29.110 -16.011 -8.082 1.00 41.53 624 LEU A N 1
ATOM 4582 C CA . LEU A 1 624 ? -28.622 -14.632 -8.245 1.00 41.53 624 LEU A CA 1
ATOM 4583 C C . LEU A 1 624 ? -29.550 -13.596 -7.576 1.00 41.53 624 LEU A C 1
ATOM 4585 O O . LEU A 1 624 ? -29.234 -12.406 -7.578 1.00 41.53 624 LEU A O 1
ATOM 4589 N N . GLU A 1 625 ? -30.679 -14.031 -7.003 1.00 38.72 625 GLU A N 1
ATOM 4590 C CA . GLU A 1 625 ? -31.557 -13.222 -6.141 1.00 38.72 625 GLU A CA 1
ATOM 4591 C C . GLU A 1 625 ? -31.266 -13.419 -4.642 1.00 38.72 625 GLU A C 1
ATOM 4593 O O . GLU A 1 625 ? -32.018 -12.930 -3.793 1.00 38.72 625 GLU A O 1
ATOM 4598 N N . ASP A 1 626 ? -30.140 -14.044 -4.291 1.00 38.88 626 ASP A N 1
ATOM 4599 C CA . ASP A 1 626 ? -29.507 -13.706 -3.025 1.00 38.88 626 ASP A CA 1
ATOM 4600 C C . ASP A 1 626 ? -29.015 -12.270 -3.160 1.00 38.88 626 ASP A C 1
ATOM 4602 O O . ASP A 1 626 ? -28.112 -11.948 -3.931 1.00 38.88 626 ASP A O 1
ATOM 4606 N N . HIS A 1 627 ? -29.715 -11.387 -2.446 1.00 39.12 627 HIS A N 1
ATOM 4607 C CA . HIS A 1 627 ? -29.259 -10.051 -2.120 1.00 39.12 627 HIS A CA 1
ATOM 4608 C C . HIS A 1 627 ? -27.737 -10.068 -2.003 1.00 39.12 627 HIS A C 1
ATOM 4610 O O . HIS A 1 627 ? -27.206 -10.770 -1.144 1.00 39.12 627 HIS A O 1
ATOM 4616 N N . ASP A 1 628 ? -27.085 -9.264 -2.842 1.00 35.91 628 ASP A N 1
ATOM 4617 C CA . ASP A 1 628 ? -25.702 -8.805 -2.735 1.00 35.91 628 ASP A CA 1
ATOM 4618 C C . ASP A 1 628 ? -25.524 -8.038 -1.405 1.00 35.91 628 ASP A C 1
ATOM 4620 O O . ASP A 1 628 ? -25.271 -6.837 -1.335 1.00 35.91 628 ASP A O 1
ATOM 4624 N N . ASN A 1 629 ? -25.778 -8.729 -0.297 1.00 35.19 629 ASN A N 1
ATOM 4625 C CA . ASN A 1 629 ? -25.189 -8.476 0.990 1.00 35.19 629 ASN A CA 1
ATOM 4626 C C . ASN A 1 629 ? -23.796 -9.056 0.839 1.00 35.19 629 ASN A C 1
ATOM 4628 O O . ASN A 1 629 ? -23.571 -10.174 1.296 1.00 35.19 629 ASN A O 1
ATOM 4632 N N . GLY A 1 630 ? -22.929 -8.323 0.131 1.00 34.97 630 GLY A N 1
ATOM 4633 C CA . GLY A 1 630 ? -21.526 -8.664 0.000 1.00 34.97 630 GLY A CA 1
ATOM 4634 C C . GLY A 1 630 ? -21.043 -9.170 1.348 1.00 34.97 630 GLY A C 1
ATOM 4635 O O . GLY A 1 630 ? -21.060 -8.430 2.342 1.00 34.97 630 GLY A O 1
ATOM 4636 N N . GLU A 1 631 ? -20.742 -10.464 1.393 1.00 34.88 631 GLU A N 1
ATOM 4637 C CA . GLU A 1 631 ? -19.888 -11.024 2.413 1.00 34.88 631 GLU A CA 1
ATOM 4638 C C . GLU A 1 631 ? -18.598 -10.238 2.221 1.00 34.88 631 GLU A C 1
ATOM 4640 O O . GLU A 1 631 ? -17.886 -10.396 1.236 1.00 34.88 631 GLU A O 1
ATOM 4645 N N . VAL A 1 632 ? -18.453 -9.192 3.035 1.00 41.88 632 VAL A N 1
ATOM 4646 C CA . VAL A 1 632 ? -17.259 -8.368 3.024 1.00 41.88 632 VAL A CA 1
ATOM 4647 C C . VAL A 1 632 ? -16.181 -9.346 3.429 1.00 41.88 632 VAL A C 1
ATOM 4649 O O . VAL A 1 632 ? -16.266 -9.855 4.546 1.00 41.88 632 VAL A O 1
ATOM 4652 N N . ASP A 1 633 ? -15.239 -9.625 2.531 1.00 36.41 633 ASP A N 1
ATOM 4653 C CA . ASP A 1 633 ? -14.001 -10.312 2.872 1.00 36.41 633 ASP A CA 1
ATOM 4654 C C . ASP A 1 633 ? -13.365 -9.496 4.007 1.00 36.41 633 ASP A C 1
ATOM 4656 O O . ASP A 1 633 ? -12.724 -8.459 3.801 1.00 36.41 633 ASP A O 1
ATOM 4660 N N . GLU A 1 634 ? -13.676 -9.868 5.251 1.00 47.50 634 GLU A N 1
ATOM 4661 C CA . GLU A 1 634 ? -13.047 -9.278 6.414 1.00 47.50 634 GLU A CA 1
ATOM 4662 C C . GLU A 1 634 ? -11.569 -9.638 6.283 1.00 47.50 634 GLU A C 1
ATOM 4664 O O . GLU A 1 634 ? -11.248 -10.793 6.008 1.00 47.50 634 GLU A O 1
ATOM 4669 N N . PRO A 1 635 ? -10.645 -8.671 6.404 1.00 47.72 635 PRO A N 1
ATOM 4670 C CA . PRO A 1 635 ? -9.239 -8.997 6.274 1.00 47.72 635 PRO A CA 1
ATOM 4671 C C . PRO A 1 635 ? -8.900 -10.063 7.321 1.00 47.72 635 PRO A C 1
ATOM 4673 O O . PRO A 1 635 ? -8.949 -9.768 8.514 1.00 47.72 635 PRO A O 1
ATOM 4676 N N . ASP A 1 636 ? -8.476 -11.256 6.887 1.00 48.34 636 ASP A N 1
ATOM 4677 C CA . ASP A 1 636 ? -8.013 -12.380 7.734 1.00 48.34 636 ASP A CA 1
ATOM 4678 C C . ASP A 1 636 ? -6.801 -12.022 8.627 1.00 48.34 636 ASP A C 1
ATOM 4680 O O . ASP A 1 636 ? -6.202 -12.857 9.305 1.00 48.34 636 ASP A O 1
ATOM 4684 N N . THR A 1 637 ? -6.385 -10.757 8.622 1.00 56.88 637 THR A N 1
ATOM 4685 C CA . THR A 1 637 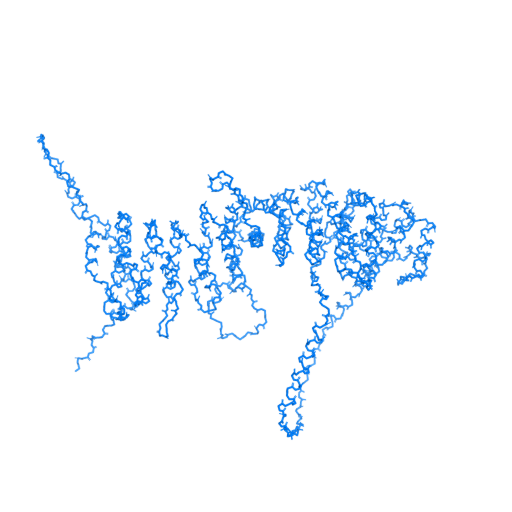? -5.256 -10.244 9.383 1.00 56.88 637 THR A CA 1
ATOM 4686 C C . THR A 1 637 ? -5.683 -9.968 10.821 1.00 56.88 637 THR A C 1
ATOM 4688 O O . THR A 1 637 ? -6.494 -9.084 11.086 1.00 56.88 637 THR A O 1
ATOM 4691 N N . GLU A 1 638 ? -5.095 -10.678 11.781 1.00 62.72 638 GLU A N 1
ATOM 4692 C CA . GLU A 1 638 ? -5.352 -10.450 13.204 1.00 62.72 638 GLU A CA 1
ATOM 4693 C C . GLU A 1 638 ? -4.984 -9.009 13.628 1.00 62.72 638 GLU A C 1
ATOM 4695 O O . GLU A 1 638 ? -3.953 -8.458 13.225 1.00 62.72 638 GLU A O 1
ATOM 4700 N N . LEU A 1 639 ? -5.818 -8.374 14.468 1.00 63.16 639 LEU A N 1
ATOM 4701 C CA . LEU A 1 639 ? -5.490 -7.068 15.044 1.00 63.16 639 LEU A CA 1
ATOM 4702 C C . LEU A 1 639 ? -4.248 -7.186 15.928 1.00 63.16 639 LEU A C 1
ATOM 4704 O O . LEU A 1 639 ? -4.292 -7.796 16.996 1.00 63.16 639 LEU A O 1
ATOM 4708 N N . SER A 1 640 ? -3.171 -6.512 15.536 1.00 63.59 640 SER A N 1
ATOM 4709 C CA . SER A 1 640 ? -1.973 -6.437 16.366 1.00 63.59 640 SER A CA 1
ATOM 4710 C C . SER A 1 640 ? -2.269 -5.716 17.691 1.00 63.59 640 SER A C 1
ATOM 4712 O O . SER A 1 640 ? -2.750 -4.579 17.734 1.00 63.59 640 SER A O 1
ATOM 4714 N N . LEU A 1 641 ? -2.018 -6.423 18.796 1.00 62.66 641 LEU A N 1
ATOM 4715 C CA . LEU A 1 641 ? -2.289 -5.972 20.165 1.00 62.66 641 LEU A CA 1
ATOM 4716 C C . LEU A 1 641 ? -1.063 -5.320 20.829 1.00 62.66 641 LEU A C 1
ATOM 4718 O O . LEU A 1 641 ? -1.161 -4.808 21.951 1.00 62.66 641 LEU A O 1
ATOM 4722 N N . GLY A 1 642 ? 0.100 -5.345 20.172 1.00 55.41 642 GLY A N 1
ATOM 4723 C CA . GLY A 1 642 ? 1.354 -4.831 20.711 1.00 55.41 642 GLY A CA 1
ATOM 4724 C C . GLY A 1 642 ? 1.281 -3.333 21.022 1.00 55.41 642 GLY A C 1
ATOM 4725 O O . GLY A 1 642 ? 0.634 -2.553 20.335 1.00 55.41 642 GLY A O 1
ATOM 4726 N N . GLY A 1 643 ? 1.893 -2.895 22.127 1.00 57.59 643 GLY A N 1
ATOM 4727 C CA . GLY A 1 643 ? 2.046 -1.470 22.472 1.00 57.59 643 GLY A CA 1
ATOM 4728 C C . GLY A 1 643 ? 0.774 -0.708 22.895 1.00 57.59 643 GLY A C 1
ATOM 4729 O O . GLY A 1 643 ? 0.863 0.146 23.783 1.00 57.59 643 GLY A O 1
ATOM 4730 N N . LEU A 1 644 ? -0.407 -1.052 22.364 1.00 53.84 644 LEU A N 1
ATOM 4731 C CA . LEU A 1 644 ? -1.695 -0.377 22.590 1.00 53.84 644 LEU A CA 1
ATOM 4732 C C . LEU A 1 644 ? -2.084 -0.322 24.079 1.00 53.84 644 LEU A C 1
ATOM 4734 O O . LEU A 1 644 ? -2.810 0.570 24.528 1.00 53.84 644 LEU A O 1
ATOM 4738 N N . PHE A 1 645 ? -1.558 -1.273 24.852 1.00 56.84 645 PHE A N 1
ATOM 4739 C CA . PHE A 1 645 ? -1.866 -1.490 26.262 1.00 56.84 645 PHE A CA 1
ATOM 4740 C C . PHE A 1 645 ? -0.711 -1.156 27.209 1.00 56.84 645 PHE A C 1
ATOM 4742 O O . PHE A 1 645 ? -0.843 -1.363 28.417 1.00 56.84 645 PHE A O 1
ATOM 4749 N N . SER A 1 646 ? 0.391 -0.596 26.700 1.00 50.94 646 SER A N 1
ATOM 4750 C CA . SER A 1 646 ? 1.523 -0.171 27.523 1.00 50.94 646 SER A CA 1
ATOM 4751 C C . SER A 1 646 ? 1.106 0.963 28.466 1.00 50.94 646 SER A C 1
ATOM 4753 O O . SER A 1 646 ? 0.621 2.013 28.035 1.00 50.94 646 SER A O 1
ATOM 4755 N N . GLY A 1 647 ? 1.237 0.741 29.773 1.00 45.69 647 GLY A N 1
ATOM 4756 C CA . GLY A 1 647 ? 0.852 1.722 30.780 1.00 45.69 647 GLY A CA 1
ATOM 4757 C C . GLY A 1 647 ? 1.748 2.963 30.746 1.00 45.69 647 GLY A C 1
ATOM 4758 O O . GLY A 1 647 ? 2.977 2.872 30.700 1.00 45.69 647 GLY A O 1
ATOM 4759 N N . LYS A 1 648 ? 1.150 4.159 30.816 1.00 43.56 648 LYS A N 1
ATOM 4760 C CA . LYS A 1 648 ? 1.914 5.369 31.152 1.00 43.56 648 LYS A CA 1
ATOM 4761 C C . LYS A 1 648 ? 2.319 5.281 32.632 1.00 43.56 648 LYS A C 1
ATOM 4763 O O . LYS A 1 648 ? 1.530 4.872 33.472 1.00 43.56 648 LYS A O 1
ATOM 4768 N N . ASN A 1 649 ? 3.533 5.728 32.961 1.00 37.16 649 ASN A N 1
ATOM 4769 C CA . ASN A 1 649 ? 4.036 5.881 34.338 1.00 37.16 649 ASN A CA 1
ATOM 4770 C C . ASN A 1 649 ? 4.260 4.585 35.145 1.00 37.16 649 ASN A C 1
ATOM 4772 O O . ASN A 1 649 ? 3.826 4.482 36.290 1.00 37.16 649 ASN A O 1
ATOM 4776 N N . GLY A 1 650 ? 5.028 3.632 34.609 1.00 38.03 650 GLY A N 1
ATOM 4777 C CA . GLY A 1 650 ? 5.558 2.519 35.413 1.00 38.03 650 GLY A CA 1
ATOM 4778 C C . GLY A 1 650 ? 4.534 1.447 35.798 1.00 38.03 650 GLY A C 1
ATOM 4779 O O . GLY A 1 650 ? 4.839 0.602 36.639 1.00 38.03 650 GLY A O 1
ATOM 4780 N N . GLU A 1 651 ? 3.352 1.458 35.182 1.00 41.44 651 GLU A N 1
ATOM 4781 C CA . GLU A 1 651 ? 2.489 0.280 35.118 1.00 41.44 651 GLU A CA 1
ATOM 4782 C C . GLU A 1 651 ? 3.127 -0.781 34.202 1.00 41.44 651 GLU A C 1
ATOM 4784 O O . GLU A 1 651 ? 3.838 -0.426 33.255 1.00 41.44 651 GLU A O 1
ATOM 4789 N N . PRO A 1 652 ? 2.951 -2.081 34.500 1.00 39.19 652 PRO A N 1
ATOM 4790 C CA . PRO A 1 652 ? 3.582 -3.146 33.733 1.00 39.19 652 PRO A CA 1
ATOM 4791 C C . PRO A 1 652 ? 3.149 -3.075 32.267 1.00 39.19 652 PRO A C 1
ATOM 4793 O O . PRO A 1 652 ? 1.960 -3.020 31.959 1.00 39.19 652 PRO A O 1
ATOM 4796 N N . VAL A 1 653 ? 4.130 -3.081 31.363 1.00 50.41 653 VAL A N 1
ATOM 4797 C CA . VAL A 1 653 ? 3.884 -3.259 29.931 1.00 50.41 653 VAL A CA 1
ATOM 4798 C C . VAL A 1 653 ? 3.333 -4.669 29.757 1.00 50.41 653 VAL A C 1
ATOM 4800 O O . VAL A 1 653 ? 4.044 -5.642 30.007 1.00 50.41 653 VAL A O 1
ATOM 4803 N N . ILE A 1 654 ? 2.063 -4.788 29.378 1.00 52.25 654 ILE A N 1
ATOM 4804 C CA . ILE A 1 654 ? 1.480 -6.081 29.025 1.00 52.25 654 ILE A CA 1
ATOM 4805 C C . ILE A 1 654 ? 1.955 -6.386 27.604 1.00 52.25 654 ILE A C 1
ATOM 4807 O O . ILE A 1 654 ? 1.348 -5.945 26.636 1.00 52.25 654 ILE A O 1
ATOM 4811 N N . THR A 1 655 ? 3.107 -7.045 27.492 1.00 48.75 655 THR A N 1
ATOM 4812 C CA . THR A 1 655 ? 3.648 -7.543 26.214 1.00 48.75 655 THR A CA 1
ATOM 4813 C C . THR A 1 655 ? 3.198 -8.967 25.908 1.00 48.75 655 THR A C 1
ATOM 4815 O O . THR A 1 655 ? 3.446 -9.454 24.816 1.00 48.75 655 THR A O 1
ATOM 4818 N N . ASP A 1 656 ? 2.614 -9.648 26.894 1.00 56.38 656 ASP A N 1
ATOM 4819 C CA . ASP A 1 656 ? 2.171 -11.033 26.798 1.00 56.38 656 ASP A CA 1
ATOM 4820 C C . ASP A 1 656 ? 0.651 -11.062 26.600 1.00 56.38 656 ASP A C 1
ATOM 4822 O O . ASP A 1 656 ? -0.107 -10.626 27.474 1.00 56.38 656 ASP A O 1
ATOM 4826 N N . GLU A 1 657 ? 0.209 -11.559 25.447 1.00 60.28 657 GLU A N 1
ATOM 4827 C CA . GLU A 1 657 ? -1.208 -11.691 25.098 1.00 60.28 657 GLU A CA 1
ATOM 4828 C C . GLU A 1 657 ? -1.968 -12.563 26.100 1.00 60.28 657 GLU A C 1
ATOM 4830 O O . GLU A 1 657 ? -3.134 -12.301 26.397 1.00 60.28 657 GLU A O 1
ATOM 4835 N N . HIS A 1 658 ? -1.299 -13.547 26.709 1.00 63.03 658 HIS A N 1
ATOM 4836 C CA . HIS A 1 658 ? -1.900 -14.421 27.716 1.00 63.03 658 HIS A CA 1
ATOM 4837 C C . HIS A 1 658 ? -2.128 -13.708 29.061 1.00 63.03 658 HIS A C 1
ATOM 4839 O O . HIS A 1 658 ? -2.904 -14.176 29.897 1.00 63.03 658 HIS A O 1
ATOM 4845 N N . ALA A 1 659 ? -1.492 -12.552 29.277 1.00 65.50 659 ALA A N 1
ATOM 4846 C CA . ALA A 1 659 ? -1.678 -11.722 30.464 1.00 65.50 659 ALA A CA 1
ATOM 4847 C C . ALA A 1 659 ? -2.744 -10.620 30.281 1.00 65.50 659 ALA A C 1
ATOM 4849 O O . ALA A 1 659 ? -3.074 -9.930 31.252 1.00 65.50 659 ALA A O 1
ATOM 4850 N N . MET A 1 660 ? -3.312 -10.449 29.079 1.00 69.56 660 MET A N 1
ATOM 4851 C CA . MET A 1 660 ? -4.312 -9.406 28.812 1.00 69.56 660 MET A CA 1
ATOM 4852 C C . MET A 1 660 ? -5.656 -9.692 29.474 1.00 69.56 660 MET A C 1
ATOM 4854 O O . MET A 1 660 ? -6.185 -8.834 30.183 1.00 69.56 660 MET A O 1
ATOM 4858 N N . ASP A 1 661 ? -6.182 -10.901 29.299 1.00 77.19 661 ASP A N 1
ATOM 4859 C CA . ASP A 1 661 ? -7.466 -11.328 29.863 1.00 77.19 661 ASP A CA 1
ATOM 4860 C C . ASP A 1 661 ? -7.537 -11.101 31.390 1.00 77.19 661 ASP A C 1
ATOM 4862 O O . ASP A 1 661 ? -8.467 -10.427 31.861 1.00 77.19 661 ASP A O 1
ATOM 4866 N N . PRO A 1 662 ? -6.530 -11.531 32.184 1.00 78.94 662 PRO A N 1
ATOM 4867 C CA . PRO A 1 662 ? -6.524 -11.272 33.618 1.00 78.94 662 PRO A CA 1
ATOM 4868 C C . PRO A 1 662 ? -6.314 -9.801 33.981 1.00 78.94 662 PRO A C 1
ATOM 4870 O O . PRO A 1 662 ? -6.857 -9.350 34.995 1.00 78.94 662 PRO A O 1
ATOM 4873 N N . ALA A 1 663 ? -5.586 -9.021 33.178 1.00 78.44 663 ALA A N 1
ATOM 4874 C CA . ALA A 1 663 ? -5.415 -7.590 33.418 1.00 78.44 663 ALA A CA 1
ATOM 4875 C C . ALA A 1 663 ? -6.726 -6.812 33.209 1.00 78.44 663 ALA A C 1
ATOM 4877 O O . ALA A 1 663 ? -7.112 -6.017 34.070 1.00 78.44 663 ALA A O 1
ATOM 4878 N N . MET A 1 664 ? -7.456 -7.087 32.124 1.00 81.88 664 MET A N 1
ATOM 4879 C CA . MET A 1 664 ? -8.760 -6.473 31.840 1.00 81.88 664 MET A CA 1
ATOM 4880 C C . MET A 1 664 ? -9.781 -6.800 32.934 1.00 81.88 664 MET A C 1
ATOM 4882 O O . MET A 1 664 ? -10.441 -5.904 33.472 1.00 81.88 664 MET A O 1
ATOM 4886 N N . ALA A 1 665 ? -9.859 -8.075 33.328 1.00 84.31 665 ALA A N 1
ATOM 4887 C CA . ALA A 1 665 ? -10.714 -8.515 34.424 1.00 84.31 665 ALA A CA 1
ATOM 4888 C C . ALA A 1 665 ? -10.329 -7.861 35.761 1.00 84.31 665 ALA A C 1
ATOM 4890 O O . ALA A 1 665 ? -11.208 -7.507 36.548 1.00 84.31 665 ALA A O 1
ATOM 4891 N N . SER A 1 666 ? -9.033 -7.638 36.005 1.00 86.12 666 SER A N 1
ATOM 4892 C CA . SER A 1 666 ? -8.544 -6.973 37.219 1.00 86.12 666 SER A CA 1
ATOM 4893 C C . SER A 1 666 ? -8.943 -5.499 37.277 1.00 86.12 666 SER A C 1
ATOM 4895 O O . SER A 1 666 ? -9.385 -5.039 38.330 1.00 86.12 666 SER A O 1
ATOM 4897 N N . ILE A 1 667 ? -8.852 -4.766 36.160 1.00 85.88 667 ILE A N 1
ATOM 4898 C CA . ILE A 1 667 ? -9.301 -3.364 36.071 1.00 85.88 667 ILE A CA 1
ATOM 4899 C C . ILE A 1 667 ? -10.801 -3.280 36.365 1.00 85.88 667 ILE A C 1
ATOM 4901 O O . ILE A 1 667 ? -11.237 -2.475 37.194 1.00 85.88 667 ILE A O 1
ATOM 4905 N N . PHE A 1 668 ? -11.592 -4.153 35.736 1.00 90.38 668 PHE A N 1
ATOM 4906 C CA . PHE A 1 668 ? -13.033 -4.188 35.951 1.00 90.38 668 PHE A CA 1
ATOM 4907 C C . PHE A 1 668 ? -13.394 -4.541 37.401 1.00 90.38 668 PHE A C 1
ATOM 4909 O O . PHE A 1 668 ? -14.227 -3.877 38.021 1.00 90.38 668 PHE A O 1
ATOM 4916 N N . LEU A 1 669 ? -12.727 -5.540 37.981 1.00 88.94 669 LEU A N 1
ATOM 4917 C CA . LEU A 1 669 ? -12.936 -5.965 39.364 1.00 88.94 669 LEU A CA 1
ATOM 4918 C C . LEU A 1 669 ? -12.552 -4.875 40.371 1.00 88.94 669 LEU A C 1
ATOM 4920 O O . LEU A 1 669 ? -13.297 -4.635 41.323 1.00 88.94 669 LEU A O 1
ATOM 4924 N N . ALA A 1 670 ? -11.433 -4.181 40.153 1.00 88.12 670 ALA A N 1
ATOM 4925 C CA . ALA A 1 670 ? -11.016 -3.058 40.988 1.00 88.12 670 ALA A CA 1
ATOM 4926 C C . ALA A 1 670 ? -12.058 -1.931 40.963 1.00 88.12 670 ALA A C 1
ATOM 4928 O O . ALA A 1 670 ? -12.423 -1.391 42.010 1.00 88.12 670 ALA A O 1
ATOM 4929 N N . TRP A 1 671 ? -12.600 -1.623 39.782 1.00 91.94 671 TRP A N 1
ATOM 4930 C CA . TRP A 1 671 ? -13.665 -0.636 39.646 1.00 91.94 671 TRP A CA 1
ATOM 4931 C C . TRP A 1 671 ? -14.955 -1.064 40.361 1.00 91.94 671 TRP A C 1
ATOM 4933 O O . TRP A 1 671 ? -15.523 -0.275 41.121 1.00 91.94 671 TRP A O 1
ATOM 4943 N N . LEU A 1 672 ? -15.383 -2.324 40.194 1.00 89.06 672 LEU A N 1
ATOM 4944 C CA . LEU A 1 672 ? -16.558 -2.877 40.881 1.00 89.06 672 LEU A CA 1
ATOM 4945 C C . LEU A 1 672 ? -16.448 -2.732 42.403 1.00 89.06 672 LEU A C 1
ATOM 4947 O O . LEU A 1 672 ? -17.430 -2.417 43.069 1.00 89.06 672 LEU A O 1
ATOM 4951 N N . GLN A 1 673 ? -15.255 -2.942 42.959 1.00 88.00 673 GLN A N 1
ATOM 4952 C CA . GLN A 1 673 ? -15.017 -2.836 44.398 1.00 88.00 673 GLN A CA 1
ATOM 4953 C C . GLN A 1 673 ? -14.957 -1.388 44.898 1.00 88.00 673 GLN A C 1
ATOM 4955 O O . GLN A 1 673 ? -15.369 -1.115 46.025 1.00 88.00 673 GLN A O 1
ATOM 4960 N N . ALA A 1 674 ? -14.432 -0.467 44.088 1.00 88.88 674 ALA A N 1
ATOM 4961 C CA . ALA A 1 674 ? -14.177 0.910 44.503 1.00 88.88 674 ALA A CA 1
ATOM 4962 C C . ALA A 1 674 ? -15.347 1.872 44.237 1.00 88.88 674 ALA A C 1
ATOM 4964 O O . ALA A 1 674 ? -15.516 2.847 44.975 1.00 88.88 674 ALA A O 1
ATOM 4965 N N . HIS A 1 675 ? -16.131 1.637 43.181 1.00 88.88 675 HIS A N 1
ATOM 4966 C CA . HIS A 1 675 ? -17.023 2.656 42.618 1.00 88.88 675 HIS A CA 1
ATOM 4967 C C . HIS A 1 675 ? -18.457 2.197 42.338 1.00 88.88 675 HIS A C 1
ATOM 4969 O O . HIS A 1 675 ? -19.327 3.061 42.208 1.00 88.88 675 HIS A O 1
ATOM 4975 N N . ALA A 1 676 ? -18.738 0.891 42.277 1.00 87.19 676 ALA A N 1
ATOM 4976 C CA . ALA A 1 676 ? -20.092 0.416 42.001 1.00 87.19 676 ALA A CA 1
ATOM 4977 C C . ALA A 1 676 ? -21.063 0.760 43.143 1.00 87.19 676 ALA A C 1
ATOM 4979 O O . ALA A 1 676 ? -20.824 0.475 44.319 1.00 87.19 676 ALA A O 1
ATOM 4980 N N . SER A 1 677 ? -22.193 1.375 42.791 1.00 87.38 677 SER A N 1
ATOM 4981 C CA . SER A 1 677 ? -23.253 1.720 43.740 1.00 87.38 677 SER A CA 1
ATOM 4982 C C . SER A 1 677 ? -24.324 0.628 43.836 1.00 87.38 677 SER A C 1
ATOM 4984 O O . SER A 1 677 ? -24.490 -0.205 42.944 1.00 87.38 677 SER A O 1
ATOM 4986 N N . SER A 1 678 ? -25.137 0.658 44.898 1.00 85.06 678 SER A N 1
ATOM 4987 C CA . SER A 1 678 ? -26.289 -0.249 45.032 1.00 85.06 678 SER A CA 1
ATOM 4988 C C . SER A 1 678 ? -27.311 -0.086 43.898 1.00 85.06 678 SER A C 1
ATOM 4990 O O . SER A 1 678 ? -27.945 -1.066 43.497 1.00 85.06 678 SER A O 1
ATOM 4992 N N . SER A 1 679 ? -27.453 1.125 43.348 1.00 86.56 679 SER A N 1
ATOM 4993 C CA . SER A 1 679 ? -28.269 1.382 42.158 1.00 86.56 679 SER A CA 1
ATOM 4994 C C . SER A 1 679 ? -27.696 0.727 40.907 1.00 86.56 679 SER A C 1
ATOM 4996 O O . SER A 1 679 ? -28.470 0.157 40.142 1.00 86.56 679 SER A O 1
ATOM 4998 N N . ASP A 1 680 ? -26.371 0.742 40.728 1.00 88.12 680 ASP A N 1
ATOM 4999 C CA . ASP A 1 680 ? -25.731 0.092 39.578 1.00 88.12 680 ASP A CA 1
ATOM 5000 C C . ASP A 1 680 ? -25.930 -1.428 39.650 1.00 88.12 680 ASP A C 1
ATOM 5002 O O . ASP A 1 680 ? -26.343 -2.042 38.670 1.00 88.12 680 ASP A O 1
ATOM 5006 N N . HIS A 1 681 ? -25.764 -2.036 40.832 1.00 86.50 681 HIS A N 1
ATOM 5007 C CA . HIS A 1 681 ? -26.062 -3.459 41.027 1.00 86.50 681 HIS A CA 1
ATOM 5008 C C . HIS A 1 681 ? -27.535 -3.795 40.770 1.00 86.50 681 HIS A C 1
ATOM 5010 O O . HIS A 1 681 ? -27.840 -4.803 40.145 1.00 86.50 681 HIS A O 1
ATOM 5016 N N . THR A 1 682 ? -28.471 -2.964 41.227 1.00 88.12 682 THR A N 1
ATOM 5017 C CA . THR A 1 682 ? -29.902 -3.231 41.011 1.00 88.12 682 THR A CA 1
ATOM 5018 C C . THR A 1 682 ? -30.260 -3.161 39.526 1.00 88.12 682 THR A C 1
ATOM 5020 O O . THR A 1 682 ? -30.964 -4.032 39.017 1.00 88.12 682 THR A O 1
ATOM 5023 N N . ALA A 1 683 ? -29.744 -2.153 38.822 1.00 87.38 683 ALA A N 1
ATOM 5024 C CA . ALA A 1 683 ? -29.977 -1.974 37.395 1.00 87.38 683 ALA A CA 1
ATOM 5025 C C . ALA A 1 683 ? -29.301 -3.073 36.560 1.00 87.38 683 ALA A C 1
ATOM 5027 O O . ALA A 1 683 ? -29.958 -3.673 35.711 1.00 87.38 683 ALA A O 1
ATOM 5028 N N . LEU A 1 684 ? -28.045 -3.424 36.855 1.00 86.75 684 LEU A N 1
ATOM 5029 C CA . LEU A 1 684 ? -27.366 -4.541 36.196 1.00 86.75 684 LEU A CA 1
ATOM 5030 C C . LEU A 1 684 ? -28.085 -5.872 36.458 1.00 86.75 684 LEU A C 1
ATOM 5032 O O . LEU A 1 684 ? -28.197 -6.692 35.554 1.00 86.75 684 LEU A O 1
ATOM 5036 N N . SER A 1 685 ? -28.641 -6.083 37.657 1.00 86.38 685 SER A N 1
ATOM 5037 C CA . SER A 1 685 ? -29.437 -7.285 37.938 1.00 86.38 685 SER A CA 1
ATOM 5038 C C . SER A 1 685 ? -30.663 -7.392 37.033 1.00 86.38 685 SER A C 1
ATOM 5040 O O . SER A 1 685 ? -31.044 -8.505 36.686 1.00 86.38 685 SER A O 1
ATOM 5042 N N . ALA A 1 686 ? -31.301 -6.270 36.692 1.00 86.56 686 ALA A N 1
ATOM 5043 C CA . ALA A 1 686 ? -32.448 -6.261 35.789 1.00 86.56 686 ALA A CA 1
ATOM 5044 C C . ALA A 1 686 ? -32.023 -6.568 34.343 1.00 86.56 686 ALA A C 1
ATOM 5046 O O . ALA A 1 686 ? -32.688 -7.344 33.662 1.00 86.56 686 ALA A O 1
ATOM 5047 N N . VAL A 1 687 ? -30.884 -6.023 33.905 1.00 85.06 687 VAL A N 1
ATOM 5048 C CA . VAL A 1 687 ? -30.301 -6.311 32.584 1.00 85.06 687 VAL A CA 1
ATOM 5049 C C . VAL A 1 687 ? -29.940 -7.793 32.454 1.00 85.06 687 VAL A C 1
ATOM 5051 O O . VAL A 1 687 ? -30.372 -8.445 31.509 1.00 85.06 687 VAL A O 1
ATOM 5054 N N . LEU A 1 688 ? -29.254 -8.363 33.449 1.00 82.44 688 LEU A N 1
ATOM 5055 C CA . LEU A 1 688 ? -28.861 -9.777 33.455 1.00 82.44 688 LEU A CA 1
ATOM 5056 C C . LEU A 1 688 ? -30.052 -10.748 33.539 1.00 82.44 688 LEU A C 1
ATOM 5058 O O . LEU A 1 688 ? -29.932 -11.903 33.144 1.00 82.44 688 LEU A O 1
ATOM 5062 N N . GLN A 1 689 ? -31.209 -10.309 34.048 1.00 82.81 689 GLN A N 1
ATOM 5063 C CA . GLN A 1 689 ? -32.443 -11.105 33.989 1.00 82.81 689 GLN A CA 1
ATOM 5064 C C . GLN A 1 689 ? -33.029 -11.156 32.578 1.00 82.81 689 GLN A C 1
ATOM 5066 O O . GLN A 1 689 ? -33.598 -12.175 32.196 1.00 82.81 689 GLN A O 1
ATOM 5071 N N . ALA A 1 690 ? -32.905 -10.066 31.818 1.00 81.31 690 ALA A N 1
ATOM 5072 C CA . ALA A 1 690 ? -33.343 -10.016 30.428 1.00 81.31 690 ALA A CA 1
ATOM 5073 C C . ALA A 1 690 ? -32.355 -10.728 29.489 1.00 81.31 690 ALA A C 1
ATOM 5075 O O . ALA A 1 690 ? -32.776 -11.344 28.513 1.00 81.31 690 ALA A O 1
ATOM 5076 N N . ARG A 1 691 ? -31.054 -10.654 29.792 1.00 76.56 691 ARG A N 1
ATOM 5077 C CA . ARG A 1 691 ? -29.955 -11.248 29.021 1.00 76.56 691 ARG A CA 1
ATOM 5078 C C . ARG A 1 691 ? -29.003 -11.996 29.964 1.00 76.56 691 ARG A C 1
ATOM 5080 O O . ARG A 1 691 ? -28.079 -11.387 30.506 1.00 76.56 691 ARG A O 1
ATOM 5087 N N . PRO A 1 692 ? -29.246 -13.292 30.223 1.00 78.06 692 PRO A N 1
ATOM 5088 C CA . PRO A 1 692 ? -28.436 -14.054 31.162 1.00 78.06 692 PRO A CA 1
ATOM 5089 C C . PRO A 1 692 ? -27.027 -14.278 30.613 1.00 78.06 692 PRO A C 1
ATOM 5091 O O . PRO A 1 692 ? -26.849 -14.711 29.478 1.00 78.06 692 PRO A O 1
ATOM 5094 N N . VAL A 1 693 ? -26.024 -14.028 31.455 1.00 77.12 693 VAL A N 1
ATOM 5095 C CA . VAL A 1 693 ? -24.621 -14.315 31.146 1.00 77.12 693 VAL A CA 1
ATOM 5096 C C . VAL A 1 693 ? -24.297 -15.757 31.565 1.00 77.12 693 VAL A C 1
ATOM 5098 O O . VAL A 1 693 ? -24.500 -16.100 32.738 1.00 77.12 693 VAL A O 1
ATOM 5101 N N . PRO A 1 694 ? -23.781 -16.610 30.659 1.00 75.00 694 PRO A N 1
ATOM 5102 C CA . PRO A 1 694 ? -23.375 -17.972 30.993 1.00 75.00 694 PRO A CA 1
ATOM 5103 C C . PRO A 1 694 ? -22.417 -18.012 32.194 1.00 75.00 694 PRO A C 1
ATOM 5105 O O . PRO A 1 694 ? -21.425 -17.290 32.249 1.00 75.00 694 PRO A O 1
ATOM 5108 N N . GLY A 1 695 ? -22.731 -18.845 33.190 1.00 71.31 695 GLY A N 1
ATOM 5109 C CA . GLY A 1 695 ? -21.927 -19.000 34.411 1.00 71.31 695 GLY A CA 1
ATOM 5110 C C . GLY A 1 695 ? -22.215 -17.997 35.542 1.00 71.31 695 GLY A C 1
ATOM 5111 O O . GLY A 1 695 ? -21.838 -18.265 36.685 1.00 71.31 695 GLY A O 1
ATOM 5112 N N . LEU A 1 696 ? -22.948 -16.903 35.294 1.00 77.25 696 LEU A N 1
ATOM 5113 C CA . LEU A 1 696 ? -23.315 -15.916 36.319 1.00 77.25 696 LEU A CA 1
ATOM 5114 C C . LEU A 1 696 ? -24.784 -16.071 36.754 1.00 77.25 696 LEU A C 1
ATOM 5116 O O . LEU A 1 696 ? -25.698 -15.507 36.163 1.00 77.25 696 LEU A O 1
ATOM 5120 N N . VAL A 1 697 ? -25.015 -16.819 37.839 1.00 69.56 697 VAL A N 1
ATOM 5121 C CA . VAL A 1 697 ? -26.377 -17.151 38.324 1.00 69.56 697 VAL A CA 1
ATOM 5122 C C . VAL A 1 697 ? -27.001 -16.046 39.192 1.00 69.56 697 VAL A C 1
ATOM 5124 O O . VAL A 1 697 ? -28.213 -15.842 39.183 1.00 69.56 697 VAL A O 1
ATOM 5127 N N . HIS A 1 698 ? -26.188 -15.322 39.968 1.00 76.31 698 HIS A N 1
ATOM 5128 C CA . HIS A 1 698 ? -26.650 -14.251 40.855 1.00 76.31 698 HIS A CA 1
ATOM 5129 C C . HIS A 1 698 ? -25.668 -13.084 40.870 1.00 76.31 698 HIS A C 1
ATOM 5131 O O . HIS A 1 698 ? -24.462 -13.291 40.987 1.00 76.31 698 HIS A O 1
ATOM 5137 N N . ILE A 1 699 ? -26.190 -11.852 40.870 1.00 80.31 699 ILE A N 1
ATOM 5138 C CA . ILE A 1 699 ? -25.358 -10.640 40.899 1.00 80.31 699 ILE A CA 1
ATOM 5139 C C . ILE A 1 699 ? -24.505 -10.512 42.167 1.00 80.31 699 ILE A C 1
ATOM 5141 O O . ILE A 1 699 ? -23.451 -9.887 42.142 1.00 80.31 699 ILE A O 1
ATOM 5145 N N . SER A 1 700 ? -24.910 -11.154 43.267 1.00 79.69 700 SER A N 1
ATOM 5146 C CA . SER A 1 700 ? -24.108 -11.234 44.493 1.00 79.69 700 SER A CA 1
ATOM 5147 C C . SER A 1 700 ? -22.777 -11.966 44.299 1.00 79.69 700 SER A C 1
ATOM 5149 O O . SER A 1 700 ? -21.864 -11.757 45.090 1.00 79.69 700 SER A O 1
ATOM 5151 N N . LYS A 1 701 ? -22.654 -12.786 43.248 1.00 83.12 701 LYS A N 1
ATOM 5152 C CA . LYS A 1 701 ? -21.425 -13.490 42.864 1.00 83.12 701 LYS A CA 1
ATOM 5153 C C . LYS A 1 701 ? -20.661 -12.800 41.734 1.00 83.12 701 LYS A C 1
ATOM 5155 O O . LYS A 1 701 ? -19.704 -13.372 41.234 1.00 83.12 701 LYS A O 1
ATOM 5160 N N . LEU A 1 702 ? -21.052 -11.592 41.319 1.00 84.12 702 LEU A N 1
ATOM 5161 C CA . LEU A 1 702 ? -20.413 -10.892 40.200 1.00 84.12 702 LEU A CA 1
ATOM 5162 C C . LEU A 1 702 ? -18.900 -10.736 40.407 1.00 84.12 702 LEU A C 1
ATOM 5164 O O . LEU A 1 702 ? -18.126 -11.083 39.524 1.00 84.12 702 LEU A O 1
ATOM 5168 N N . SER A 1 703 ? -18.469 -10.285 41.586 1.00 83.50 703 SER A N 1
ATOM 5169 C CA . SER A 1 703 ? -17.041 -10.116 41.883 1.00 83.50 703 SER A CA 1
ATOM 5170 C C . SER A 1 703 ? -16.283 -11.447 41.920 1.00 83.50 703 SER A C 1
ATOM 5172 O O . SER A 1 703 ? -15.141 -11.502 41.478 1.00 83.50 703 SER A O 1
ATOM 5174 N N . GLU A 1 704 ? -16.912 -12.522 42.410 1.00 84.12 704 GLU A N 1
ATOM 5175 C CA . GLU A 1 704 ? -16.335 -13.876 42.392 1.00 84.12 704 GLU A CA 1
ATOM 5176 C C . GLU A 1 704 ? -16.212 -14.401 40.958 1.00 84.12 704 GLU A C 1
ATOM 5178 O O . GLU A 1 704 ? -15.188 -14.965 40.590 1.00 84.12 704 GLU A O 1
ATOM 5183 N N . PHE A 1 705 ? -17.237 -14.172 40.134 1.00 85.00 705 PHE A N 1
ATOM 5184 C CA . PHE A 1 705 ? -17.261 -14.556 38.730 1.00 85.00 705 PHE A CA 1
ATOM 5185 C C . PHE A 1 705 ? -16.170 -13.835 37.937 1.00 85.00 705 PHE A C 1
ATOM 5187 O O . PHE A 1 705 ? -15.384 -14.494 37.266 1.00 85.00 705 PHE A O 1
ATOM 5194 N N . VAL A 1 706 ? -16.049 -12.510 38.071 1.00 83.88 706 VAL A N 1
ATOM 5195 C CA . VAL A 1 706 ? -14.983 -11.737 37.410 1.00 83.88 706 VAL A CA 1
ATOM 5196 C C . VAL A 1 706 ? -13.600 -12.168 37.912 1.00 83.88 706 VAL A C 1
ATOM 5198 O O . VAL A 1 706 ? -12.671 -12.280 37.116 1.00 83.88 706 VAL A O 1
ATOM 5201 N N . ALA A 1 707 ? -13.456 -12.513 39.198 1.00 83.75 707 ALA A N 1
ATOM 5202 C CA . ALA A 1 707 ? -12.195 -13.026 39.731 1.00 83.75 707 ALA A CA 1
ATOM 5203 C C . ALA A 1 707 ? -11.739 -14.322 39.035 1.00 83.75 707 ALA A C 1
ATOM 5205 O O . ALA A 1 707 ? -10.538 -14.530 38.892 1.00 83.75 707 ALA A O 1
ATOM 5206 N N . THR A 1 708 ? -12.654 -15.149 38.510 1.00 83.19 708 THR A N 1
ATOM 5207 C CA . THR A 1 708 ? -12.277 -16.352 37.738 1.00 83.19 708 THR A CA 1
ATOM 5208 C C . THR A 1 708 ? -11.531 -16.046 36.438 1.00 83.19 708 THR A C 1
ATOM 5210 O O . THR A 1 708 ? -10.928 -16.951 35.869 1.00 83.19 708 THR A O 1
ATOM 5213 N N . PHE A 1 709 ? -11.593 -14.808 35.941 1.00 80.94 709 PHE A N 1
ATOM 5214 C CA . PHE A 1 709 ? -10.853 -14.360 34.758 1.00 80.94 709 PHE A CA 1
ATOM 5215 C C . PHE A 1 709 ? -9.480 -13.777 35.126 1.00 80.94 709 PHE A C 1
ATOM 5217 O O . PHE A 1 709 ? -8.626 -13.649 34.263 1.00 80.94 709 PHE A O 1
ATOM 5224 N N . THR A 1 710 ? -9.245 -13.442 36.403 1.00 74.81 710 THR A N 1
ATOM 5225 C CA . THR A 1 710 ? -7.981 -12.839 36.880 1.00 74.81 710 THR A CA 1
ATOM 5226 C C . THR A 1 710 ? -6.859 -13.840 37.154 1.00 74.81 710 THR A C 1
ATOM 5228 O O . THR A 1 710 ? -5.708 -13.442 37.315 1.00 74.81 710 THR A O 1
ATOM 5231 N N . THR A 1 711 ? -7.166 -15.135 37.213 1.00 67.69 711 THR A N 1
ATOM 5232 C CA . THR A 1 711 ? -6.169 -16.192 37.398 1.00 67.69 711 THR A CA 1
ATOM 5233 C C . THR A 1 711 ? -5.913 -16.898 36.068 1.00 67.69 711 THR A C 1
ATOM 5235 O O . THR A 1 711 ? -6.889 -17.375 35.484 1.00 67.69 711 THR A O 1
ATOM 5238 N N . PRO A 1 712 ? -4.653 -17.033 35.608 1.00 56.56 712 PRO A N 1
ATOM 5239 C CA . PRO A 1 712 ? -4.351 -17.932 34.500 1.00 56.56 712 PRO A CA 1
ATOM 5240 C C . PRO A 1 712 ? -4.784 -19.341 34.921 1.00 56.56 712 PRO A C 1
ATOM 5242 O O . PRO A 1 712 ? -4.390 -19.816 35.991 1.00 56.56 712 PRO A O 1
ATOM 5245 N N . GLN A 1 713 ? -5.670 -19.970 34.147 1.00 52.34 713 GLN A N 1
ATOM 5246 C CA . GLN A 1 713 ? -5.963 -21.387 34.350 1.00 52.34 713 GLN A CA 1
ATOM 5247 C C . GLN A 1 713 ? -4.683 -22.160 34.023 1.00 52.34 713 GLN A C 1
ATOM 5249 O O . GLN A 1 713 ? -4.081 -21.921 32.979 1.00 52.34 713 GLN A O 1
ATOM 5254 N N . GLN A 1 714 ? -4.231 -22.970 34.984 1.00 33.56 714 GLN A N 1
ATOM 5255 C CA . GLN A 1 714 ? -3.095 -23.877 34.822 1.00 33.56 714 GLN A CA 1
ATOM 5256 C C . GLN A 1 714 ? -3.418 -25.005 33.861 1.00 33.56 714 GLN A C 1
ATOM 5258 O O . GLN A 1 714 ? -4.577 -25.478 33.923 1.00 33.56 714 GLN A O 1
#

InterPro domains:
  IPR016024 Armadillo-type fold [SSF48371] (15-608)